Protein AF-A0A0C3J8L5-F1 (afdb_monomer)

Foldseek 3Di:
DPDVPLVVVLLVQLLQLFPPHAGDLSLLQVLLLLLCVVCLNPFQAAEDGPVLLPFDADPNDGDADDPVSLVVSCVSSVPDVDADDLQRKYKYWAQDPSFIWIWIARQVVLEIETEAQDAPPADQDFDFDDDCVRNPCPVSPVQSSQVRVCVSRVHPHDRNVPRHYTYTHHHDDSRLRSLQNSQQSSCCRHPNFDDPPPTHDDRPDGDDSLVSSVVSLLVVLVCPPDPVVVVVVVVVDPRVVSSVVRVVSSVVVLVVDPRNVVPDPPPDPDDDDDDDDDDDDDDDDDDDDDDDDPPDPVVVVVVVVVVPDPPPCPDDPDDPCCVPLLPADAPVNVPPPPPVPPPPPPPSDDQPLQGDFDQQSKAADPCPQVQVVPDDPDPCCCPVVNPPDPPPDDLVVLDDCVQQHQCDPDPDDDDPRGDHDPQEDEDEPVRLCVQLVPDVVSVCCVPPVQADPVRGGYDYRNVVVDDDDDPVNDDDDDDDPDDDDDDPDDDDPDDWDWDLAFDDDPAQPLNDQPVDWHKMFRRHHPVQSPDPDRDPDTDIDTHGQSLFAKTWTTWDDDPVGIDTDMDGDRSRFDADPVVSHRDNHHRNVVRQCCSQPPVLVVCCVVDDPVCNVVRDNHNVSVVVVD

Sequence (626 aa):
MARPTTWAMAYQTLGTLQYETWINASILNFHLLSQWYAVQGRMHVRYADLFSVIPSVSGGTHALPDAQEIQFFHQHHLFDSHPANPSVPIAFVVMQNSHFFVAVFDYWLNLAFILGRHIEHVPETPHPHYDPLHDDWNTWNGPFYWTCIASLHRFDAIDPTQVDVQVYNWSQNGFNCGPIASFVMESLMSGGLSGDGRPTIHIPPIPCGHRLHLRMLVMWDDTEAISEDILMDVENQSSGEQHATIVCELNVIGANCLCCQRGDDSSDVVNPDVHSDGDFPTDTEDEGEDHHLPLDATSQHLRDLLRHYPYGQQWKHFNRRFDEYEGGPVLESLHQDHNCNKIVEEPYYRPGRWTSFLDYGYRLLSSFNQMFYLGPPIRLSDHVLQVGVPANYQSSHQISDHVTGNYSLARQVPHPSRVHVDDVVILGASQMIKIGSSTSEHLMNTFVNGWHKDGCHICLDLDLDHKLVTPEELEVTVDINSLIWVTHSLQFNTLLPIYLGPIVEEKAPMHKHNHVYVDILVPQSEADSSAIRSCTEWLTMAFPLCGVPHTVFGSLSNAAGTMNVYICFPRMIHRDEMTHKRANRIPKEVLDFFWEHVLLPAIRAHADVSSAPYVSLTLKEVQFKA

Secondary structure (DSSP, 8-state):
---HHHHHHHHTTGGGGSTT-PPPHHHHHHHHHHHHHHTTT-SSSEE--HHHHSPEEETTEEEPP-HHHHHHHHHHTT--SSPPPTTS-EEEEEEETTEEEEEEEETTTTEEEEES---SS--SS--B---TTTS-TTTTTHHHHHHHHHHHHT--PPPGGG-EEEEE-----SSSHHHHHHHHHHHHHHH--B-SSS-B--PPPPPPHHHHHHHHHHHHHT-TTS-HHHHHHHHTSTTHHHHHHHHHHHHHHHHH-HHHHTTTS-------------------------------HHHHHHHHHHHHS-TT-SS----TTTTSGGGSPPGGGG-----TTS-----SS---TTT-------EE-TTGGGGGTSSSSTTHHHHTS--SS-TT--GGGTS-HHHHS-EE--SSS----EEP--SEEEE-HHHHHHHHTS-HHHHHIIIII-B-TTSPEEEE-GGGG-----GGG--------------SS---SS---B-SS----SS-SS-S--S-EEEEEPPPPHHHHH-SS--SS--EEEEEGGGS-EEEEEEEEETTEEEEEEEE-GGG-EE-TTT-PEE-SPPHHHHHHHIIIIIHHHHHHH--TTTTTTS-SSHHHHHHH-

pLDDT: mean 73.3, std 18.31, range [26.09, 96.56]

Mean predicted aligned error: 20.78 Å

Structure (mmCIF, N/CA/C/O backbone):
data_AF-A0A0C3J8L5-F1
#
_entry.id   AF-A0A0C3J8L5-F1
#
loop_
_atom_site.group_PDB
_atom_site.id
_atom_site.type_symbol
_atom_site.label_atom_id
_atom_site.label_alt_id
_atom_site.label_comp_id
_atom_site.label_asym_id
_atom_site.label_entity_id
_atom_site.label_seq_id
_atom_site.pdbx_PDB_ins_code
_atom_site.Cartn_x
_atom_site.Cartn_y
_atom_site.Cartn_z
_atom_site.occupancy
_atom_site.B_iso_or_equiv
_atom_site.auth_seq_id
_atom_site.auth_comp_id
_atom_site.auth_asym_id
_atom_site.auth_atom_id
_atom_site.pdbx_PDB_model_num
ATOM 1 N N . MET A 1 1 ? 15.010 11.158 -4.023 1.00 51.25 1 MET A N 1
ATOM 2 C CA . MET A 1 1 ? 15.036 11.363 -5.487 1.00 51.25 1 MET A CA 1
ATOM 3 C C . MET A 1 1 ? 14.097 12.521 -5.827 1.00 51.25 1 MET A C 1
ATOM 5 O O . MET A 1 1 ? 12.929 12.294 -6.074 1.00 51.25 1 MET A O 1
ATOM 9 N N . ALA A 1 2 ? 14.552 13.777 -5.751 1.00 46.50 2 ALA A N 1
ATOM 10 C CA . ALA A 1 2 ? 13.678 14.940 -5.965 1.00 46.50 2 ALA A CA 1
ATOM 11 C C . ALA A 1 2 ? 13.945 15.569 -7.342 1.00 46.50 2 ALA A C 1
ATOM 13 O O . ALA A 1 2 ? 14.537 16.640 -7.443 1.00 46.50 2 ALA A O 1
ATOM 14 N N . ARG A 1 3 ? 13.536 14.881 -8.417 1.00 64.44 3 ARG A N 1
ATOM 15 C CA . ARG A 1 3 ? 13.436 15.475 -9.762 1.00 64.44 3 ARG A CA 1
ATOM 16 C C . ARG A 1 3 ? 12.014 15.322 -10.300 1.00 64.44 3 ARG A C 1
ATOM 18 O O . ARG A 1 3 ? 11.751 14.394 -11.066 1.00 64.44 3 ARG A O 1
ATOM 25 N N . PRO A 1 4 ? 11.110 16.245 -9.931 1.00 66.56 4 PRO A N 1
ATOM 26 C CA . PRO A 1 4 ? 9.717 16.197 -10.366 1.00 66.56 4 PRO A CA 1
ATOM 27 C C . PRO A 1 4 ? 9.567 16.150 -11.891 1.00 66.56 4 PRO A C 1
ATOM 29 O O . PRO A 1 4 ? 8.645 15.527 -12.392 1.00 66.56 4 PRO A O 1
ATOM 32 N N . THR A 1 5 ? 10.497 16.749 -12.642 1.00 71.12 5 THR A N 1
ATOM 33 C CA . THR A 1 5 ? 10.473 16.770 -14.113 1.00 71.12 5 THR A CA 1
ATOM 34 C C . THR A 1 5 ? 10.756 15.411 -14.750 1.00 71.12 5 THR A C 1
ATOM 36 O O . THR A 1 5 ? 10.057 15.031 -15.685 1.00 71.12 5 THR A O 1
ATOM 39 N N . THR A 1 6 ? 11.745 14.658 -14.256 1.00 74.69 6 THR A N 1
ATOM 40 C CA . THR A 1 6 ? 12.041 13.303 -14.757 1.00 74.69 6 THR A CA 1
ATOM 41 C C . THR A 1 6 ? 10.872 12.363 -14.489 1.00 74.69 6 THR A C 1
ATOM 43 O O . THR A 1 6 ? 10.472 11.617 -15.377 1.00 74.69 6 THR A O 1
ATOM 46 N N . TRP A 1 7 ? 10.291 12.458 -13.292 1.00 79.44 7 TRP A N 1
ATOM 47 C CA . TRP A 1 7 ? 9.112 11.690 -12.912 1.00 79.44 7 TRP A CA 1
ATOM 48 C C . TRP A 1 7 ? 7.882 12.064 -13.752 1.00 79.44 7 TRP A C 1
ATOM 50 O O . TRP A 1 7 ? 7.277 11.196 -14.372 1.00 79.44 7 TRP A O 1
ATOM 60 N N . ALA A 1 8 ? 7.562 13.356 -13.868 1.00 77.25 8 ALA A N 1
ATOM 61 C CA . ALA A 1 8 ? 6.390 13.822 -14.609 1.00 77.25 8 ALA A CA 1
ATOM 62 C C . ALA A 1 8 ? 6.435 13.428 -16.094 1.00 77.25 8 ALA A C 1
ATOM 64 O O . ALA A 1 8 ? 5.420 13.014 -16.649 1.00 77.25 8 ALA A O 1
ATOM 65 N N . MET A 1 9 ? 7.607 13.506 -16.738 1.00 82.62 9 MET A N 1
ATOM 66 C CA . MET A 1 9 ? 7.764 13.076 -18.134 1.00 82.62 9 MET A CA 1
ATOM 67 C C . MET A 1 9 ? 7.632 11.565 -18.315 1.00 82.62 9 MET A C 1
ATOM 69 O O . MET A 1 9 ? 7.200 11.121 -19.374 1.00 82.62 9 MET A O 1
ATOM 73 N N . ALA A 1 10 ? 8.048 10.770 -17.331 1.00 86.62 10 ALA A N 1
ATOM 74 C CA . ALA A 1 10 ? 7.868 9.324 -17.363 1.00 86.62 10 ALA A CA 1
ATOM 75 C C . ALA A 1 10 ? 6.398 8.947 -17.100 1.00 86.62 10 ALA A C 1
ATOM 77 O O . ALA A 1 10 ? 5.871 8.033 -17.724 1.00 86.62 10 ALA A O 1
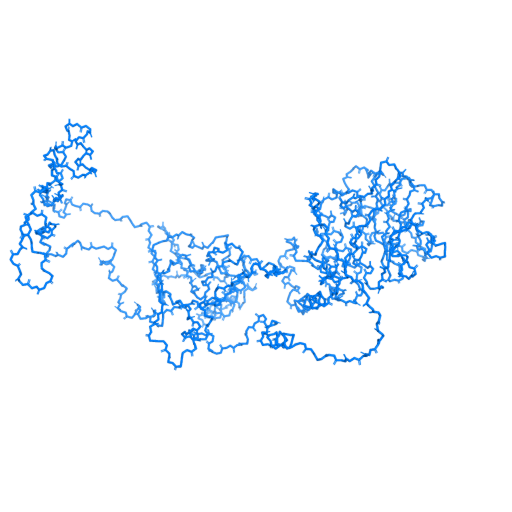ATOM 78 N N . TYR A 1 11 ? 5.706 9.715 -16.254 1.00 82.56 11 TYR A N 1
ATOM 79 C CA . TYR A 1 11 ? 4.300 9.492 -15.928 1.00 82.56 11 TYR A CA 1
ATOM 80 C C . TYR A 1 11 ? 3.386 9.822 -17.112 1.00 82.56 11 TYR A C 1
ATOM 82 O O . TYR A 1 11 ? 2.510 9.046 -17.477 1.00 82.56 11 TYR A O 1
ATOM 90 N N . GLN A 1 12 ? 3.628 10.950 -17.786 1.00 83.88 12 GLN A N 1
ATOM 91 C CA . GLN A 1 12 ? 2.858 11.354 -18.969 1.00 83.88 12 GLN A CA 1
ATOM 92 C C . GLN A 1 12 ? 2.966 10.366 -20.134 1.00 83.88 12 GLN A C 1
ATOM 94 O O . GLN A 1 12 ? 2.107 10.354 -21.015 1.00 83.88 12 GLN A O 1
ATOM 99 N N . THR A 1 13 ? 4.021 9.555 -20.163 1.00 88.81 13 THR A N 1
ATOM 100 C CA . THR A 1 13 ? 4.258 8.569 -21.216 1.00 88.81 13 THR A CA 1
ATOM 101 C C . THR A 1 13 ? 3.975 7.145 -20.758 1.00 88.81 13 THR A C 1
ATOM 103 O O . THR A 1 13 ? 4.211 6.234 -21.549 1.00 88.81 13 THR A O 1
ATOM 106 N N . LEU A 1 14 ? 3.431 6.938 -19.548 1.00 87.31 14 LEU A N 1
ATOM 107 C CA . LEU A 1 14 ? 3.213 5.626 -18.921 1.00 87.31 14 LEU A CA 1
ATOM 108 C C . LEU A 1 14 ? 2.462 4.639 -19.826 1.00 87.31 14 LEU A C 1
ATOM 110 O O . LEU A 1 14 ? 2.803 3.462 -19.866 1.00 87.31 14 LEU A O 1
ATOM 114 N N . GLY A 1 15 ? 1.529 5.138 -20.645 1.00 87.06 15 GLY A N 1
ATOM 115 C CA . GLY A 1 15 ? 0.833 4.364 -21.683 1.00 87.06 15 GLY A CA 1
ATOM 116 C C . GLY A 1 15 ? 1.749 3.631 -22.672 1.00 87.06 15 GLY A C 1
ATOM 117 O O . GLY A 1 15 ? 1.335 2.653 -23.276 1.00 87.06 15 GLY A O 1
ATOM 118 N N . THR A 1 16 ? 3.013 4.037 -22.813 1.00 90.88 16 THR A N 1
ATOM 119 C CA . THR A 1 16 ? 3.991 3.343 -23.667 1.00 90.88 16 THR A CA 1
ATOM 120 C C . THR A 1 16 ? 4.489 2.012 -23.092 1.00 90.88 16 THR A C 1
ATOM 122 O O . THR A 1 16 ? 5.164 1.276 -23.803 1.00 90.88 16 THR A O 1
ATOM 125 N N . LEU A 1 17 ? 4.134 1.670 -21.844 1.00 90.06 17 LEU A N 1
ATOM 126 C CA . LEU A 1 17 ? 4.355 0.339 -21.258 1.00 90.06 17 LEU A CA 1
ATOM 127 C C . LEU A 1 17 ? 3.312 -0.705 -21.688 1.00 90.06 17 LEU A C 1
ATOM 129 O O . LEU A 1 17 ? 3.443 -1.866 -21.298 1.00 90.06 17 LEU A O 1
ATOM 133 N N . GLN A 1 18 ? 2.315 -0.336 -22.497 1.00 87.94 18 GLN A N 1
ATOM 134 C CA . GLN A 1 18 ? 1.412 -1.303 -23.128 1.00 87.94 18 GLN A CA 1
ATOM 135 C C . GLN A 1 18 ? 2.185 -2.340 -23.945 1.00 87.94 18 GLN A C 1
ATOM 137 O O . GLN A 1 18 ? 3.329 -2.127 -24.364 1.00 87.94 18 GLN A O 1
ATOM 142 N N . TYR A 1 19 ? 1.560 -3.491 -24.165 1.00 82.88 19 TYR A N 1
ATOM 143 C CA . TYR A 1 19 ? 2.168 -4.525 -24.986 1.00 82.88 19 TYR A CA 1
ATOM 144 C C . TYR A 1 19 ? 2.314 -4.066 -26.436 1.00 82.88 19 TYR A C 1
ATOM 146 O O . TYR A 1 19 ? 1.588 -3.190 -26.899 1.00 82.88 19 TYR A O 1
ATOM 154 N N . GLU A 1 20 ? 3.303 -4.628 -27.139 1.00 84.12 20 GLU A N 1
ATOM 155 C CA . GLU A 1 20 ? 3.607 -4.287 -28.540 1.00 84.12 20 GLU A CA 1
ATOM 156 C C . GLU A 1 20 ? 3.860 -2.790 -28.801 1.00 84.12 20 GLU A C 1
ATOM 158 O O . GLU A 1 20 ? 3.932 -2.345 -29.946 1.00 84.12 20 GLU A O 1
ATOM 163 N N . THR A 1 21 ? 4.076 -2.011 -27.740 1.00 88.19 21 THR A N 1
ATOM 164 C CA . THR A 1 21 ? 4.289 -0.570 -27.811 1.00 88.19 21 THR A CA 1
ATOM 165 C C . THR A 1 21 ? 5.744 -0.239 -27.520 1.00 88.19 21 THR A C 1
ATOM 167 O O . THR A 1 21 ? 6.394 -0.846 -26.670 1.00 88.19 21 THR A O 1
ATOM 170 N N . TRP A 1 22 ? 6.281 0.733 -28.256 1.00 90.62 22 TRP A N 1
ATOM 171 C CA . TRP A 1 22 ? 7.647 1.201 -28.056 1.00 90.62 22 TRP A CA 1
ATOM 172 C C . TRP A 1 22 ? 7.692 2.054 -26.799 1.00 90.62 22 TRP A C 1
ATOM 174 O O . TRP A 1 22 ? 7.064 3.116 -26.750 1.00 90.62 22 TRP A O 1
ATOM 184 N N . ILE A 1 23 ? 8.443 1.601 -25.795 1.00 93.31 23 ILE A N 1
ATOM 185 C CA . ILE A 1 23 ? 8.553 2.346 -24.545 1.00 93.31 23 ILE A CA 1
ATOM 186 C C . ILE A 1 23 ? 9.203 3.709 -24.781 1.00 93.31 23 ILE A C 1
ATOM 188 O O . ILE A 1 23 ? 10.127 3.863 -25.587 1.00 93.31 23 ILE A O 1
ATOM 192 N N . ASN A 1 24 ? 8.750 4.716 -24.042 1.00 94.06 24 ASN A N 1
ATOM 193 C CA . ASN A 1 24 ? 9.382 6.021 -24.090 1.00 94.06 24 ASN A CA 1
ATOM 194 C C . ASN A 1 24 ? 10.717 6.026 -23.325 1.00 94.06 24 ASN A C 1
ATOM 196 O O . ASN A 1 24 ? 10.838 5.453 -22.239 1.00 94.06 24 ASN A O 1
ATOM 200 N N . ALA A 1 25 ? 11.696 6.763 -23.852 1.00 92.62 25 ALA A N 1
ATOM 201 C CA . ALA A 1 25 ? 12.983 7.012 -23.207 1.00 92.62 25 ALA A CA 1
ATOM 202 C C . ALA A 1 25 ? 12.849 7.555 -21.771 1.00 92.62 25 ALA A C 1
ATOM 204 O O . ALA A 1 25 ? 13.678 7.235 -20.918 1.00 92.62 25 ALA A O 1
ATOM 205 N N . SER A 1 26 ? 11.808 8.348 -21.478 1.00 92.56 26 SER A N 1
ATOM 206 C CA . SER A 1 26 ? 11.567 8.870 -20.130 1.00 92.56 26 SER A CA 1
ATOM 207 C C . SER A 1 26 ? 11.254 7.768 -19.118 1.00 92.56 26 SER A C 1
ATOM 209 O O . SER A 1 26 ? 11.807 7.812 -18.020 1.00 92.56 26 SER A O 1
ATOM 211 N N . ILE A 1 27 ? 10.460 6.755 -19.488 1.00 92.25 27 ILE A N 1
ATOM 212 C CA . ILE A 1 27 ? 10.161 5.602 -18.622 1.00 92.25 27 ILE A CA 1
ATOM 213 C C . ILE A 1 27 ? 11.419 4.786 -18.378 1.00 92.25 27 ILE A C 1
ATOM 215 O O . ILE A 1 27 ? 11.741 4.492 -17.231 1.00 92.25 27 ILE A O 1
ATOM 219 N N . LEU A 1 28 ? 12.149 4.453 -19.445 1.00 93.69 28 LEU A N 1
ATOM 220 C CA . LEU A 1 28 ? 13.378 3.673 -19.339 1.00 93.69 28 LEU A CA 1
ATOM 221 C C . LEU A 1 28 ? 14.400 4.360 -18.428 1.00 93.69 28 LEU A C 1
ATOM 223 O O . LEU A 1 28 ? 14.965 3.734 -17.532 1.00 93.69 28 LEU A O 1
ATOM 227 N N . ASN A 1 29 ? 14.603 5.665 -18.625 1.00 92.50 29 ASN A N 1
ATOM 228 C CA . ASN A 1 29 ? 15.545 6.428 -17.822 1.00 92.50 29 ASN A CA 1
ATOM 229 C C . ASN A 1 29 ? 15.094 6.560 -16.364 1.00 92.50 29 ASN A C 1
ATOM 231 O O . ASN A 1 29 ? 15.922 6.440 -15.464 1.00 92.50 29 ASN A O 1
ATOM 235 N N . PHE A 1 30 ? 13.801 6.806 -16.128 1.00 91.38 30 PHE A N 1
ATOM 236 C CA . PHE A 1 30 ? 13.243 6.853 -14.778 1.00 91.38 30 PHE A CA 1
ATOM 237 C C . PHE A 1 30 ? 13.432 5.511 -14.067 1.00 91.38 30 PHE A C 1
ATOM 239 O O . PHE A 1 30 ? 13.914 5.495 -12.938 1.00 91.38 30 PHE A O 1
ATOM 246 N N . HIS A 1 31 ? 13.157 4.403 -14.760 1.00 91.88 31 HIS A N 1
ATOM 247 C CA . HIS A 1 31 ? 13.309 3.062 -14.211 1.00 91.88 31 HIS A CA 1
ATOM 248 C C . HIS A 1 31 ? 14.737 2.756 -13.770 1.00 91.88 31 HIS A C 1
ATOM 250 O O . HIS A 1 31 ? 14.992 2.436 -12.609 1.00 91.88 31 HIS A O 1
ATOM 256 N N . LEU A 1 32 ? 15.699 2.951 -14.668 1.00 91.69 32 LEU A N 1
ATOM 257 C CA . LEU A 1 32 ? 17.106 2.690 -14.372 1.00 91.69 32 LEU A CA 1
ATOM 258 C C . LEU A 1 32 ? 17.682 3.642 -13.314 1.00 91.69 32 LEU A C 1
ATOM 260 O O . LEU A 1 32 ? 18.486 3.217 -12.483 1.00 91.69 32 LEU A O 1
ATOM 264 N N . LEU A 1 33 ? 17.250 4.910 -13.288 1.00 88.44 33 LEU A N 1
ATOM 265 C CA . LEU A 1 33 ? 17.640 5.851 -12.233 1.00 88.44 33 LEU A CA 1
ATOM 266 C C . LEU A 1 33 ? 17.122 5.420 -10.859 1.00 88.44 33 LEU A C 1
ATOM 268 O O . LEU A 1 33 ? 17.868 5.489 -9.885 1.00 88.44 33 LEU A O 1
ATOM 272 N N . SER A 1 34 ? 15.870 4.978 -10.764 1.00 87.81 34 SER A N 1
ATOM 273 C CA . SER A 1 34 ? 15.295 4.492 -9.507 1.00 87.81 34 SER A CA 1
ATOM 274 C C . SER A 1 34 ? 16.042 3.263 -8.989 1.00 87.81 34 SER A C 1
ATOM 276 O O . SER A 1 34 ? 16.420 3.239 -7.817 1.00 87.81 34 SER A O 1
ATOM 278 N N . GLN A 1 35 ? 16.354 2.300 -9.865 1.00 86.75 35 GLN A N 1
ATOM 279 C CA . GLN A 1 35 ? 17.166 1.128 -9.511 1.00 86.75 35 GLN A CA 1
ATOM 280 C C . GLN A 1 35 ? 18.561 1.534 -9.017 1.00 86.75 35 GLN A C 1
ATOM 282 O O . GLN A 1 35 ? 19.026 1.060 -7.980 1.00 86.75 35 GLN A O 1
ATOM 287 N N . TRP A 1 36 ? 19.210 2.474 -9.710 1.00 85.62 36 TRP A N 1
ATOM 288 C CA . TRP A 1 36 ? 20.512 3.015 -9.314 1.00 85.62 36 TRP A CA 1
ATOM 289 C C . TRP A 1 36 ? 20.485 3.712 -7.942 1.00 85.62 36 TRP A C 1
ATOM 291 O O . TRP A 1 36 ? 21.388 3.523 -7.118 1.00 85.62 36 TRP A O 1
ATOM 301 N N . TYR A 1 37 ? 19.453 4.515 -7.667 1.00 83.31 37 TYR A N 1
ATOM 302 C CA . TYR A 1 37 ? 19.307 5.200 -6.381 1.00 83.31 37 TYR A CA 1
ATOM 303 C C . TYR A 1 37 ? 18.969 4.247 -5.234 1.00 83.31 37 TYR A C 1
ATOM 305 O O . TYR A 1 37 ? 19.475 4.457 -4.129 1.00 83.31 37 TYR A O 1
ATOM 313 N N . ALA A 1 38 ? 18.166 3.206 -5.478 1.00 81.62 38 ALA A N 1
ATOM 314 C CA . ALA A 1 38 ? 17.779 2.225 -4.460 1.00 81.62 38 ALA A CA 1
ATOM 315 C C . ALA A 1 38 ? 18.999 1.543 -3.817 1.00 81.62 38 ALA A C 1
ATOM 317 O O . ALA A 1 38 ? 19.028 1.291 -2.614 1.00 81.62 38 ALA A O 1
ATOM 318 N N . VAL A 1 39 ? 20.053 1.328 -4.601 1.00 79.25 39 VAL A N 1
ATOM 319 C CA . VAL A 1 39 ? 21.318 0.722 -4.154 1.00 79.25 39 VAL A CA 1
ATOM 320 C C . VAL A 1 39 ? 22.397 1.747 -3.783 1.00 79.25 39 VAL A C 1
ATOM 322 O O . VAL A 1 39 ? 23.534 1.367 -3.500 1.00 79.25 39 VAL A O 1
ATOM 325 N N . GLN A 1 40 ? 22.075 3.047 -3.791 1.00 72.69 40 GLN A N 1
ATOM 326 C CA . GLN A 1 40 ? 22.989 4.153 -3.463 1.00 72.69 40 GLN A CA 1
ATOM 327 C C . GLN A 1 40 ? 24.329 4.093 -4.223 1.00 72.69 40 GLN A C 1
ATOM 329 O O . GLN A 1 40 ? 25.388 4.373 -3.660 1.00 72.69 40 GLN A O 1
ATOM 334 N N . GLY A 1 41 ? 24.302 3.673 -5.491 1.00 67.62 41 GLY A N 1
ATOM 335 C CA . GLY A 1 41 ? 25.502 3.543 -6.323 1.00 67.62 41 GLY A CA 1
ATOM 336 C C . GLY A 1 41 ? 26.459 2.400 -5.947 1.00 67.62 41 GLY A C 1
ATOM 337 O O . GLY A 1 41 ? 27.570 2.349 -6.476 1.00 67.62 41 GLY A O 1
ATOM 338 N N . ARG A 1 42 ? 26.057 1.460 -5.076 1.00 72.25 42 ARG A N 1
ATOM 339 C CA . ARG A 1 42 ? 26.835 0.254 -4.711 1.00 72.25 42 ARG A CA 1
ATOM 340 C C . ARG A 1 42 ? 26.711 -0.870 -5.750 1.00 72.25 42 ARG A C 1
ATOM 342 O O . ARG A 1 42 ? 26.446 -2.014 -5.397 1.00 72.25 42 ARG A O 1
ATOM 349 N N . MET A 1 43 ? 26.880 -0.535 -7.022 1.00 77.38 43 MET A N 1
ATOM 350 C CA . MET A 1 43 ? 26.772 -1.481 -8.135 1.00 77.38 43 MET A CA 1
ATOM 351 C C . MET A 1 43 ? 28.140 -1.887 -8.676 1.00 77.38 43 MET A C 1
ATOM 353 O O . MET A 1 43 ? 29.131 -1.172 -8.512 1.00 77.38 43 MET A O 1
ATOM 357 N N . HIS A 1 44 ? 28.176 -3.025 -9.368 1.00 85.56 44 HIS A N 1
ATOM 358 C CA . HIS A 1 44 ? 29.392 -3.536 -10.004 1.00 85.56 44 HIS A CA 1
ATOM 359 C C . HIS A 1 44 ? 29.787 -2.760 -11.268 1.00 85.56 44 HIS A C 1
ATOM 361 O O . HIS A 1 44 ? 30.968 -2.698 -11.604 1.00 85.56 44 HIS A O 1
ATOM 367 N N . VAL A 1 45 ? 28.815 -2.140 -11.940 1.00 89.06 45 VAL A N 1
ATOM 368 C CA . VAL A 1 45 ? 29.040 -1.144 -12.995 1.00 89.06 45 VAL A CA 1
ATOM 369 C C . VAL A 1 45 ? 28.342 0.155 -12.628 1.00 89.06 45 VAL A C 1
ATOM 371 O O . VAL A 1 45 ? 27.298 0.151 -11.975 1.00 89.06 45 VAL A O 1
ATOM 374 N N . ARG A 1 46 ? 28.911 1.281 -13.049 1.00 90.31 46 ARG A N 1
ATOM 375 C CA . ARG A 1 46 ? 28.319 2.604 -12.840 1.00 90.31 46 ARG A CA 1
ATOM 376 C C . ARG A 1 46 ? 27.297 2.906 -13.916 1.00 90.31 46 ARG A C 1
ATOM 378 O O . ARG A 1 46 ? 27.558 2.652 -15.083 1.00 90.31 46 ARG A O 1
ATOM 385 N N . TYR A 1 47 ? 26.172 3.490 -13.533 1.00 91.56 47 TYR A N 1
ATOM 386 C CA . TYR A 1 47 ? 25.169 3.946 -14.485 1.00 91.56 47 TYR A CA 1
ATOM 387 C C . TYR A 1 47 ? 25.434 5.394 -14.906 1.00 91.56 47 TYR A C 1
ATOM 389 O O . TYR A 1 47 ? 25.660 6.245 -14.043 1.00 91.56 47 TYR A O 1
ATOM 397 N N . ALA A 1 48 ? 25.374 5.676 -16.208 1.00 92.38 48 ALA A N 1
ATOM 398 C CA . ALA A 1 48 ? 25.247 7.035 -16.727 1.00 92.38 48 ALA A CA 1
ATOM 399 C C . ALA A 1 48 ? 23.860 7.203 -17.364 1.00 92.38 48 ALA A C 1
ATOM 401 O O . ALA A 1 48 ? 23.506 6.477 -18.296 1.00 92.38 48 ALA A O 1
ATOM 402 N N . ASP A 1 49 ? 23.063 8.133 -16.829 1.00 90.50 49 ASP A N 1
ATOM 403 C CA . ASP A 1 49 ? 21.668 8.284 -17.238 1.00 90.50 49 ASP A CA 1
ATOM 404 C C . ASP A 1 49 ? 21.513 8.785 -18.678 1.00 90.50 49 ASP A C 1
ATOM 406 O O . ASP A 1 49 ? 22.301 9.602 -19.163 1.00 90.50 49 ASP A O 1
ATOM 410 N N . LEU A 1 50 ? 20.465 8.296 -19.347 1.00 89.62 50 LEU A N 1
ATOM 411 C CA . LEU A 1 50 ? 20.228 8.479 -20.777 1.00 89.62 50 LEU A CA 1
ATOM 412 C C . LEU A 1 50 ? 20.238 9.957 -21.180 1.00 89.62 50 LEU A C 1
ATOM 414 O O . LEU A 1 50 ? 20.814 10.304 -22.205 1.00 89.62 50 LEU A O 1
ATOM 418 N N . PHE A 1 51 ? 19.637 10.844 -20.383 1.00 88.38 51 PHE A N 1
ATOM 419 C CA . PHE A 1 51 ? 19.542 12.260 -20.747 1.00 88.38 51 PHE A CA 1
ATOM 420 C C . PHE A 1 51 ? 20.838 13.031 -20.508 1.00 88.38 51 PHE A C 1
ATOM 422 O O . PHE A 1 51 ? 21.054 14.041 -21.170 1.00 88.38 51 PHE A O 1
ATOM 429 N N . SER A 1 52 ? 21.709 12.553 -19.618 1.00 87.94 52 SER A N 1
ATOM 430 C CA . SER A 1 52 ? 23.031 13.153 -19.410 1.00 87.94 52 SER A CA 1
ATOM 431 C C . SER A 1 52 ? 24.043 12.760 -20.485 1.00 87.94 52 SER A C 1
ATOM 433 O O . SER A 1 52 ? 24.982 13.509 -20.737 1.00 87.94 52 SER A O 1
ATOM 435 N N . VAL A 1 53 ? 23.871 11.595 -21.118 1.00 87.69 53 VAL A N 1
ATOM 436 C CA . VAL A 1 53 ? 24.779 11.113 -22.175 1.00 87.69 53 VAL A CA 1
ATOM 437 C C . VAL A 1 53 ? 24.330 11.505 -23.583 1.00 87.69 53 VAL A C 1
ATOM 439 O O . VAL A 1 53 ? 25.102 11.341 -24.529 1.00 87.69 53 VAL A O 1
ATOM 442 N N . ILE A 1 54 ? 23.103 12.019 -23.750 1.00 82.88 54 ILE A N 1
ATOM 443 C CA . ILE A 1 54 ? 22.637 12.512 -25.049 1.00 82.88 54 ILE A CA 1
ATOM 444 C C . ILE A 1 54 ? 23.521 13.692 -25.482 1.00 82.88 54 ILE A C 1
ATOM 446 O O . ILE A 1 54 ? 23.654 14.665 -24.743 1.00 82.88 54 ILE A O 1
ATOM 450 N N . PRO A 1 55 ? 24.109 13.639 -26.689 1.00 69.62 55 PRO A N 1
ATOM 451 C CA . PRO A 1 55 ? 24.961 14.709 -27.179 1.00 69.62 55 PRO A CA 1
ATOM 452 C C . PRO A 1 55 ? 24.223 16.054 -27.273 1.00 69.62 55 PRO A C 1
ATOM 454 O O . PRO A 1 55 ? 23.260 16.185 -28.035 1.00 69.62 55 PRO A O 1
ATOM 457 N N . SER A 1 56 ? 24.730 17.085 -26.599 1.00 72.06 56 SER A N 1
ATOM 458 C CA . SER A 1 56 ? 24.319 18.467 -26.859 1.00 72.06 56 SER A CA 1
ATOM 459 C C . SER A 1 56 ? 24.729 18.856 -28.286 1.00 72.06 56 SER A C 1
ATOM 461 O O . SER A 1 56 ? 25.880 18.679 -28.690 1.00 72.06 56 SER A O 1
ATOM 463 N N . VAL A 1 57 ? 23.788 19.359 -29.091 1.00 73.62 57 VAL A N 1
ATOM 464 C CA . VAL A 1 57 ? 24.067 19.795 -30.471 1.00 73.62 57 VAL A CA 1
ATOM 465 C C . VAL A 1 57 ? 24.233 21.309 -30.485 1.00 73.62 57 VAL A C 1
ATOM 467 O O . VAL A 1 57 ? 23.272 22.047 -30.281 1.00 73.62 57 VAL A O 1
ATOM 470 N N . SER A 1 58 ? 25.446 21.780 -30.771 1.00 67.31 58 SER A N 1
ATOM 471 C CA . SER A 1 58 ? 25.741 23.204 -30.952 1.00 67.31 58 SER A CA 1
ATOM 472 C C . SER A 1 58 ? 26.256 23.435 -32.367 1.00 67.31 58 SER A C 1
ATOM 474 O O . SER A 1 58 ? 27.232 22.821 -32.796 1.00 67.31 58 SER A O 1
ATOM 476 N N . GLY A 1 59 ? 25.549 24.266 -33.140 1.00 63.12 59 GLY A N 1
ATOM 477 C CA . GLY A 1 59 ? 25.929 24.580 -34.523 1.00 63.12 59 GLY A CA 1
ATOM 478 C C . GLY A 1 59 ? 25.901 23.391 -35.497 1.00 63.12 59 GLY A C 1
ATOM 479 O O . GLY A 1 59 ? 26.555 23.452 -36.532 1.00 63.12 59 GLY A O 1
ATOM 480 N N . GLY A 1 60 ? 25.166 22.317 -35.182 1.00 66.94 60 GLY A N 1
ATOM 481 C CA . GLY A 1 60 ? 25.095 21.100 -36.005 1.00 66.94 60 GLY A CA 1
ATOM 482 C C . GLY A 1 60 ? 26.185 20.063 -35.712 1.00 66.94 60 GLY A C 1
ATOM 483 O O . GLY A 1 60 ? 26.202 19.011 -36.345 1.00 66.94 60 GLY A O 1
ATOM 484 N N . THR A 1 61 ? 27.062 20.326 -34.742 1.00 75.31 61 THR A N 1
ATOM 485 C CA . THR A 1 61 ? 28.069 19.378 -34.244 1.00 75.31 61 THR A CA 1
ATOM 486 C C . THR A 1 61 ? 27.777 18.976 -32.805 1.00 75.31 61 THR A C 1
ATOM 488 O O . THR A 1 61 ? 27.314 19.793 -32.006 1.00 75.31 61 THR A O 1
ATOM 491 N N . HIS A 1 62 ? 28.064 17.718 -32.474 1.00 81.19 62 HIS A N 1
ATOM 492 C CA . HIS A 1 62 ? 28.007 17.230 -31.101 1.00 81.19 62 HIS A CA 1
ATOM 493 C C . HIS A 1 62 ? 29.093 17.914 -30.263 1.00 81.19 62 HIS A C 1
ATOM 495 O O . HIS A 1 62 ? 30.273 17.866 -30.610 1.00 81.19 62 HIS A O 1
ATOM 501 N N . ALA A 1 63 ? 28.683 18.580 -29.188 1.00 85.25 63 ALA A N 1
ATOM 502 C CA . ALA A 1 63 ? 29.567 19.262 -28.256 1.00 85.25 63 ALA A CA 1
ATOM 503 C C . ALA A 1 63 ? 29.799 18.388 -27.018 1.00 85.25 63 ALA A C 1
ATOM 505 O O . ALA A 1 63 ? 28.880 17.726 -26.541 1.00 85.25 63 ALA A O 1
ATOM 506 N N . LEU A 1 64 ? 31.034 18.389 -26.511 1.00 88.69 64 LEU A N 1
ATOM 507 C CA . LEU A 1 64 ? 31.348 17.787 -25.215 1.00 88.69 64 LEU A CA 1
ATOM 508 C C . LEU A 1 64 ? 30.661 18.565 -24.084 1.00 88.69 64 LEU A C 1
ATOM 510 O O . LEU A 1 64 ? 30.450 19.771 -24.243 1.00 88.69 64 LEU A O 1
ATOM 514 N N . PRO A 1 65 ? 30.352 17.898 -22.958 1.00 89.75 65 PRO A N 1
ATOM 515 C CA . PRO A 1 65 ? 29.651 18.533 -21.858 1.00 89.75 65 PRO A CA 1
ATOM 516 C C . PRO A 1 65 ? 30.487 19.663 -21.253 1.00 89.75 65 PRO A C 1
ATOM 518 O O . PRO A 1 65 ? 31.699 19.521 -21.047 1.00 89.75 65 PRO A O 1
ATOM 521 N N . ASP A 1 66 ? 29.845 20.788 -20.964 1.00 90.00 66 ASP A N 1
ATOM 522 C CA . ASP A 1 66 ? 30.489 21.930 -20.330 1.00 90.00 66 ASP A CA 1
ATOM 523 C C . ASP A 1 66 ? 30.667 21.736 -18.809 1.00 90.00 66 ASP A C 1
ATOM 525 O O . ASP A 1 66 ? 30.242 20.749 -18.202 1.00 90.00 66 ASP A O 1
ATOM 529 N N . ALA A 1 67 ? 31.338 22.690 -18.157 1.00 88.12 67 ALA A N 1
ATOM 530 C CA . ALA A 1 67 ? 31.616 22.602 -16.724 1.00 88.12 67 ALA A CA 1
ATOM 531 C C . ALA A 1 67 ? 30.343 22.555 -15.856 1.00 88.12 67 ALA A C 1
ATOM 533 O O . ALA A 1 67 ? 30.361 21.949 -14.781 1.00 88.12 67 ALA A O 1
ATOM 534 N N . GLN A 1 68 ? 29.256 23.187 -16.306 1.00 87.88 68 GLN A N 1
ATOM 535 C CA . GLN A 1 68 ? 27.984 23.221 -15.597 1.00 87.88 68 GLN A CA 1
ATOM 536 C C . GLN A 1 68 ? 27.231 21.895 -15.768 1.00 87.88 68 GLN A C 1
ATOM 538 O O . GLN A 1 68 ? 26.731 21.354 -14.780 1.00 87.88 68 GLN A O 1
ATOM 543 N N . GLU A 1 69 ? 27.207 21.333 -16.978 1.00 87.38 69 GLU A N 1
ATOM 544 C CA . GLU A 1 69 ? 26.645 20.007 -17.271 1.00 87.38 69 GLU A CA 1
ATOM 545 C C . GLU A 1 69 ? 27.364 18.912 -16.468 1.00 87.38 69 GLU A C 1
ATOM 547 O O . GLU A 1 69 ? 26.710 18.108 -15.798 1.00 87.38 69 GLU A O 1
ATOM 552 N N . ILE A 1 70 ? 28.703 18.942 -16.421 1.00 90.00 70 ILE A N 1
ATOM 553 C CA . ILE A 1 70 ? 29.508 18.019 -15.600 1.00 90.00 70 ILE A CA 1
ATOM 554 C C . ILE A 1 70 ? 29.169 18.174 -14.111 1.00 90.00 70 ILE A C 1
ATOM 556 O O . ILE A 1 70 ? 29.008 17.181 -13.399 1.00 90.00 70 ILE A O 1
ATOM 560 N N . GLN A 1 71 ? 29.048 19.412 -13.618 1.00 85.88 71 GLN A N 1
ATOM 561 C CA . GLN A 1 71 ? 28.716 19.664 -12.216 1.00 85.88 71 GLN A CA 1
ATOM 562 C C . GLN A 1 71 ? 27.325 19.132 -11.858 1.00 85.88 71 GLN A C 1
ATOM 564 O O . GLN A 1 71 ? 27.170 18.499 -10.811 1.00 85.88 71 GLN A O 1
ATOM 569 N N . PHE A 1 72 ? 26.324 19.355 -12.712 1.00 85.44 72 PHE A N 1
ATOM 570 C CA . PHE A 1 72 ? 24.990 18.803 -12.504 1.00 85.44 72 PHE A CA 1
ATOM 571 C C . PHE A 1 72 ? 25.023 17.279 -12.514 1.00 85.44 72 PHE A C 1
ATOM 573 O O . PHE A 1 72 ? 24.521 16.654 -11.583 1.00 85.44 72 PHE A O 1
ATOM 580 N N . PHE A 1 73 ? 25.668 16.670 -13.509 1.00 88.44 73 PHE A N 1
ATOM 581 C CA . PHE A 1 73 ? 25.831 15.221 -13.578 1.00 88.44 73 PHE A CA 1
ATOM 582 C C . PHE A 1 73 ? 26.439 14.644 -12.285 1.00 88.44 73 PHE A C 1
ATOM 584 O O . PHE A 1 73 ? 25.911 13.666 -11.746 1.00 88.44 73 PHE A O 1
ATOM 591 N N . HIS A 1 74 ? 27.471 15.292 -11.729 1.00 87.25 74 HIS A N 1
ATOM 592 C CA . HIS A 1 74 ? 28.105 14.892 -10.463 1.00 87.25 74 HIS A CA 1
ATOM 593 C C . HIS A 1 74 ? 27.167 14.975 -9.264 1.00 87.25 74 HIS A C 1
ATOM 595 O O . HIS A 1 74 ? 27.075 14.018 -8.494 1.00 87.25 74 HIS A O 1
ATOM 601 N N . GLN A 1 75 ? 26.436 16.083 -9.131 1.00 82.00 75 GLN A N 1
ATOM 602 C CA . GLN A 1 75 ? 25.443 16.260 -8.066 1.00 82.00 75 GLN A CA 1
ATOM 603 C C . GLN A 1 75 ? 24.359 15.181 -8.117 1.00 82.00 75 GLN A C 1
ATOM 605 O O . GLN A 1 75 ? 23.872 14.721 -7.087 1.00 82.00 75 GLN A O 1
ATOM 610 N N . HIS A 1 76 ? 23.989 14.764 -9.323 1.00 78.56 76 HIS A N 1
ATOM 611 C CA . HIS A 1 76 ? 22.917 13.811 -9.544 1.00 78.56 76 HIS A CA 1
ATOM 612 C C . HIS A 1 76 ? 23.324 12.365 -9.270 1.00 78.56 76 HIS A C 1
ATOM 614 O O . HIS A 1 76 ? 22.550 11.624 -8.670 1.00 78.56 76 HIS A O 1
ATOM 620 N N . HIS A 1 77 ? 24.538 11.974 -9.641 1.00 79.31 77 HIS A N 1
ATOM 621 C CA . HIS A 1 77 ? 25.011 10.596 -9.487 1.00 79.31 77 HIS A CA 1
ATOM 622 C C . HIS A 1 77 ? 25.739 10.355 -8.159 1.00 79.31 77 HIS A C 1
ATOM 624 O O . HIS A 1 77 ? 26.445 9.359 -8.028 1.00 79.31 77 HIS A O 1
ATOM 630 N N . LEU A 1 78 ? 25.543 11.245 -7.176 1.00 72.62 78 LEU A N 1
ATOM 631 C CA . LEU A 1 78 ? 26.124 11.154 -5.832 1.00 72.62 78 LEU A CA 1
ATOM 632 C C . LEU A 1 78 ? 27.651 10.994 -5.863 1.00 72.62 78 LEU A C 1
ATOM 634 O O . LEU A 1 78 ? 28.228 10.239 -5.082 1.00 72.62 78 LEU A O 1
ATOM 638 N N . PHE A 1 79 ? 28.315 11.703 -6.778 1.00 73.50 79 PHE A N 1
ATOM 639 C CA . PHE A 1 79 ? 29.766 11.786 -6.748 1.00 73.50 79 PHE A CA 1
ATOM 640 C C . PHE A 1 79 ? 30.178 12.592 -5.512 1.00 73.50 79 PHE A C 1
ATOM 642 O O . PHE A 1 79 ? 30.023 13.813 -5.478 1.00 73.50 79 PHE A O 1
ATOM 649 N N . ASP A 1 80 ? 30.700 11.905 -4.492 1.00 59.91 80 ASP A N 1
ATOM 650 C CA . ASP A 1 80 ? 31.437 12.551 -3.407 1.00 59.91 80 ASP A CA 1
ATOM 651 C C . ASP A 1 80 ? 32.605 13.364 -3.989 1.00 59.91 80 ASP A C 1
ATOM 653 O O . ASP A 1 80 ? 33.036 13.152 -5.121 1.00 59.91 80 ASP A O 1
ATOM 657 N N . SER A 1 81 ? 33.202 14.253 -3.195 1.00 54.16 81 SER A N 1
ATOM 658 C CA . SER A 1 81 ? 34.386 15.054 -3.561 1.00 54.16 81 SER A CA 1
ATOM 659 C C . SER A 1 81 ? 35.623 14.242 -4.009 1.00 54.16 81 SER A C 1
ATOM 661 O O . SER A 1 81 ? 36.681 14.825 -4.248 1.00 54.16 81 SER A O 1
ATOM 663 N N . HIS A 1 82 ? 35.525 12.913 -4.081 1.00 58.03 82 HIS A N 1
ATOM 664 C CA . HIS A 1 82 ? 36.569 11.996 -4.512 1.00 58.03 82 HIS A CA 1
ATOM 665 C C . HIS A 1 82 ? 36.425 11.678 -6.008 1.00 58.03 82 HIS A C 1
ATOM 667 O O . HIS A 1 82 ? 35.315 11.443 -6.488 1.00 58.03 82 HIS A O 1
ATOM 673 N N . PRO A 1 83 ? 37.537 11.639 -6.763 1.00 65.25 83 PRO A N 1
ATOM 674 C CA . PRO A 1 83 ? 37.497 11.298 -8.175 1.00 65.25 83 PRO A CA 1
ATOM 675 C C . PRO A 1 83 ? 36.901 9.903 -8.380 1.00 65.25 83 PRO A C 1
ATOM 677 O O . PRO A 1 83 ? 37.145 8.967 -7.616 1.00 65.25 83 PRO A O 1
ATOM 680 N N . ALA A 1 84 ? 36.102 9.784 -9.435 1.00 73.25 84 ALA A N 1
ATOM 681 C CA . ALA A 1 84 ? 35.568 8.527 -9.916 1.00 73.25 84 ALA A CA 1
ATOM 682 C C . ALA A 1 84 ? 36.701 7.489 -10.091 1.00 73.25 84 ALA A C 1
ATOM 684 O O . ALA A 1 84 ? 37.780 7.835 -10.559 1.00 73.25 84 ALA A O 1
ATOM 685 N N . ASN A 1 85 ? 36.477 6.225 -9.714 1.00 80.44 85 ASN A N 1
ATOM 686 C CA . ASN A 1 85 ? 37.470 5.176 -9.942 1.00 80.44 85 ASN A CA 1
ATOM 687 C C . ASN A 1 85 ? 37.343 4.675 -11.395 1.00 80.44 85 ASN A C 1
ATOM 689 O O . ASN A 1 85 ? 36.289 4.120 -11.717 1.00 80.44 85 ASN A O 1
ATOM 693 N N . PRO A 1 86 ? 38.369 4.839 -12.253 1.00 81.31 86 PRO A N 1
ATOM 694 C CA . PRO A 1 86 ? 38.327 4.383 -13.643 1.00 81.31 86 PRO A CA 1
ATOM 695 C C . PRO A 1 86 ? 38.342 2.856 -13.786 1.00 81.31 86 PRO A C 1
ATOM 697 O O . PRO A 1 86 ? 38.042 2.355 -14.862 1.00 81.31 86 PRO A O 1
ATOM 700 N N . SER A 1 87 ? 38.650 2.107 -12.717 1.00 83.12 87 SER A N 1
ATOM 701 C CA . SER A 1 87 ? 38.606 0.639 -12.726 1.00 83.12 87 SER A CA 1
ATOM 702 C C . SER A 1 87 ? 37.189 0.060 -12.657 1.00 83.12 87 SER A C 1
ATOM 704 O O . SER A 1 87 ? 37.040 -1.158 -12.645 1.00 83.12 87 SER A O 1
ATOM 706 N N . VAL A 1 88 ? 36.160 0.900 -12.506 1.00 88.81 88 VAL A N 1
ATOM 707 C CA . VAL A 1 88 ? 34.760 0.464 -12.496 1.00 88.81 88 VAL A CA 1
ATOM 708 C C . VAL A 1 88 ? 34.150 0.801 -13.857 1.00 88.81 88 VAL A C 1
ATOM 710 O O . VAL A 1 88 ? 34.078 1.989 -14.186 1.00 88.81 88 VAL A O 1
ATOM 713 N N . PRO A 1 89 ? 33.693 -0.197 -14.634 1.00 93.12 89 PRO A N 1
ATOM 714 C CA . PRO A 1 89 ? 33.071 0.046 -15.929 1.00 93.12 89 PRO A CA 1
ATOM 715 C C . PRO A 1 89 ? 31.816 0.914 -15.808 1.00 93.12 89 PRO A C 1
ATOM 717 O O . PRO A 1 89 ? 31.109 0.875 -14.795 1.00 93.12 89 PRO A O 1
ATOM 720 N N . ILE A 1 90 ? 31.522 1.678 -16.856 1.00 94.19 90 ILE A N 1
ATOM 721 C CA . ILE A 1 90 ? 30.346 2.547 -16.944 1.00 94.19 90 ILE A CA 1
ATOM 722 C C . ILE A 1 90 ? 29.402 1.995 -18.001 1.00 94.19 90 ILE A C 1
ATOM 724 O O . ILE A 1 90 ? 29.795 1.818 -19.149 1.00 94.19 90 ILE A O 1
ATOM 728 N N . ALA A 1 91 ? 28.160 1.744 -17.618 1.00 95.50 91 ALA A N 1
ATOM 729 C CA . ALA A 1 91 ? 27.108 1.225 -18.469 1.00 95.50 91 ALA A CA 1
ATOM 730 C C . ALA A 1 91 ? 26.006 2.276 -18.671 1.00 95.50 91 ALA A C 1
ATOM 732 O O . ALA A 1 91 ? 25.644 3.013 -17.748 1.00 95.50 91 ALA A O 1
ATOM 733 N N . PHE A 1 92 ? 25.471 2.348 -19.885 1.00 96.00 92 PHE A N 1
ATOM 734 C CA . PHE A 1 92 ? 24.432 3.298 -20.270 1.00 96.00 92 PHE A CA 1
ATOM 735 C C . PHE A 1 92 ? 23.607 2.757 -21.434 1.00 96.00 92 PHE A C 1
ATOM 737 O O . PHE A 1 92 ? 24.036 1.872 -22.178 1.00 96.00 92 PHE A O 1
ATOM 744 N N . VAL A 1 93 ? 22.406 3.305 -21.592 1.00 96.06 93 VAL A N 1
ATOM 745 C CA . VAL A 1 93 ? 21.543 2.994 -22.732 1.00 96.06 93 VAL A CA 1
ATOM 746 C C . VAL A 1 93 ? 21.797 4.005 -23.844 1.00 96.06 93 VAL A C 1
ATOM 748 O O . VAL A 1 93 ? 21.905 5.204 -23.594 1.00 96.06 93 VAL A O 1
ATOM 751 N N . VAL A 1 94 ? 21.845 3.522 -25.081 1.00 93.88 94 VAL A N 1
ATOM 752 C CA . VAL A 1 94 ? 21.870 4.337 -26.293 1.00 93.88 94 VAL A CA 1
ATOM 753 C C . VAL A 1 94 ? 20.514 4.239 -26.977 1.00 93.88 94 VAL A C 1
ATOM 755 O O . VAL A 1 94 ? 19.980 3.145 -27.153 1.00 93.88 94 VAL A O 1
ATOM 758 N N . MET A 1 95 ? 19.973 5.387 -27.383 1.00 91.50 95 MET A N 1
ATOM 759 C CA . MET A 1 95 ? 18.791 5.471 -28.237 1.00 91.50 95 MET A CA 1
ATOM 760 C C . MET A 1 95 ? 19.219 5.972 -29.617 1.00 91.50 95 MET A C 1
ATOM 762 O O . MET A 1 95 ? 19.611 7.131 -29.762 1.00 91.50 95 MET A O 1
ATOM 766 N N . GLN A 1 96 ? 19.134 5.117 -30.636 1.00 88.38 96 GLN A N 1
ATOM 767 C CA . GLN A 1 96 ? 19.470 5.474 -32.016 1.00 88.38 96 GLN A CA 1
ATOM 768 C C . GLN A 1 96 ? 18.419 4.929 -32.980 1.00 88.38 96 GLN A C 1
ATOM 770 O O . GLN A 1 96 ? 18.076 3.758 -32.905 1.00 88.38 96 GLN A O 1
ATOM 775 N N . ASN A 1 97 ? 17.940 5.760 -33.914 1.00 85.44 97 ASN A N 1
ATOM 776 C CA . ASN A 1 97 ? 16.961 5.366 -34.941 1.00 85.44 97 ASN A CA 1
ATOM 777 C C . ASN A 1 97 ? 15.744 4.630 -34.354 1.00 85.44 97 ASN A C 1
ATOM 779 O O . ASN A 1 97 ? 15.240 3.678 -34.941 1.00 85.44 97 ASN A O 1
ATOM 783 N N . SER A 1 98 ? 15.301 5.087 -33.179 1.00 85.69 98 SER A N 1
ATOM 784 C CA . SER A 1 98 ? 14.205 4.500 -32.406 1.00 85.69 98 SER A CA 1
ATOM 785 C C . SER A 1 98 ? 14.428 3.063 -31.918 1.00 85.69 98 SER A C 1
ATOM 787 O O . SER A 1 98 ? 13.479 2.339 -31.637 1.00 85.69 98 SER A O 1
ATOM 789 N N . HIS A 1 99 ? 15.690 2.672 -31.772 1.00 90.69 99 HIS A N 1
ATOM 790 C CA . HIS A 1 99 ? 16.114 1.422 -31.161 1.00 90.69 99 HIS A CA 1
ATOM 791 C C . HIS A 1 99 ? 16.908 1.696 -29.884 1.00 90.69 99 HIS A C 1
ATOM 793 O O . HIS A 1 99 ? 17.694 2.649 -29.836 1.00 90.69 99 HIS A O 1
ATOM 799 N N . PHE A 1 100 ? 16.719 0.856 -28.867 1.00 94.00 100 PHE A N 1
ATOM 800 C CA . PHE A 1 100 ? 17.482 0.907 -27.622 1.00 94.00 100 PHE A CA 1
ATOM 801 C C . PHE A 1 100 ? 18.475 -0.248 -27.548 1.00 94.00 100 PHE A C 1
ATOM 803 O O . PHE A 1 100 ? 18.119 -1.404 -27.766 1.00 94.00 100 PHE A O 1
ATOM 810 N N . PHE A 1 101 ? 19.711 0.064 -27.177 1.00 94.69 101 PHE A N 1
ATOM 811 C CA . PHE A 1 101 ? 20.746 -0.927 -26.893 1.00 94.69 101 PHE A CA 1
ATOM 812 C C . PHE A 1 101 ? 21.638 -0.448 -25.748 1.00 94.69 101 PHE A C 1
ATOM 814 O O . PHE A 1 101 ? 21.603 0.724 -25.368 1.00 94.69 101 PHE A O 1
ATOM 821 N N . VAL A 1 102 ? 22.419 -1.354 -25.165 1.00 96.06 102 VAL A N 1
ATOM 822 C CA . VAL A 1 102 ? 23.279 -1.043 -24.015 1.00 96.06 102 VAL A CA 1
ATOM 823 C C . VAL A 1 102 ? 24.729 -0.950 -24.463 1.00 96.06 102 VAL A C 1
ATOM 825 O O . VAL A 1 102 ? 25.199 -1.780 -25.240 1.00 96.06 102 VAL A O 1
ATOM 828 N N . ALA A 1 103 ? 25.445 0.044 -23.950 1.00 96.38 103 ALA A N 1
ATOM 829 C CA . ALA A 1 103 ? 26.885 0.164 -24.097 1.00 96.38 103 ALA A CA 1
ATOM 830 C C . ALA A 1 103 ? 27.555 0.143 -22.717 1.00 96.38 103 ALA A C 1
ATOM 832 O O . ALA A 1 103 ? 27.053 0.740 -21.763 1.00 96.38 103 ALA A O 1
ATOM 833 N N . VAL A 1 104 ? 28.691 -0.549 -22.609 1.00 96.56 104 VAL A N 1
ATOM 834 C CA . VAL A 1 104 ? 29.522 -0.593 -21.397 1.00 96.56 104 VAL A CA 1
ATOM 835 C C . VAL A 1 104 ? 30.949 -0.217 -21.755 1.00 96.56 104 VAL A C 1
ATOM 837 O O . VAL A 1 104 ? 31.552 -0.851 -22.616 1.00 96.56 104 VAL A O 1
ATOM 840 N N . PHE A 1 105 ? 31.499 0.791 -21.088 1.00 96.25 105 PHE A N 1
ATOM 841 C CA . PHE A 1 105 ? 32.860 1.274 -21.282 1.00 96.25 105 PHE A CA 1
ATOM 842 C C . PHE A 1 105 ? 33.727 0.954 -20.072 1.00 96.25 105 PHE A C 1
ATOM 844 O O . PHE A 1 105 ? 33.442 1.374 -18.949 1.00 96.25 105 PHE A O 1
ATOM 851 N N . ASP A 1 106 ? 34.812 0.234 -20.323 1.00 94.00 106 ASP A N 1
ATOM 852 C CA . ASP A 1 106 ? 35.885 -0.020 -19.377 1.00 94.00 106 ASP A CA 1
ATOM 853 C C . ASP A 1 106 ? 37.107 0.806 -19.797 1.00 94.00 106 ASP A C 1
ATOM 855 O O . ASP A 1 106 ? 37.872 0.438 -20.693 1.00 94.00 106 ASP A O 1
ATOM 859 N N . TYR A 1 107 ? 37.268 1.962 -19.153 1.00 93.50 107 TYR A N 1
ATOM 860 C CA . TYR A 1 107 ? 38.373 2.886 -19.418 1.00 93.50 107 TYR A CA 1
ATOM 861 C C . TYR A 1 107 ? 39.720 2.377 -18.902 1.00 93.50 107 TYR A C 1
ATOM 863 O O . TYR A 1 107 ? 40.758 2.849 -19.357 1.00 93.50 107 TYR A O 1
ATOM 871 N N . TRP A 1 108 ? 39.730 1.422 -17.969 1.00 91.81 108 TRP A N 1
ATOM 872 C CA . TRP A 1 108 ? 40.969 0.825 -17.477 1.00 91.81 108 TRP A CA 1
ATOM 873 C C . TRP A 1 108 ? 41.575 -0.127 -18.513 1.00 91.81 108 TRP A C 1
ATOM 875 O O . TRP A 1 108 ? 42.793 -0.156 -18.697 1.00 91.81 108 TRP A O 1
ATOM 885 N N . LEU A 1 109 ? 40.724 -0.879 -19.214 1.00 91.75 109 LEU A N 1
ATOM 886 C CA . LEU A 1 109 ? 41.136 -1.846 -20.236 1.00 91.75 109 LEU A CA 1
ATOM 887 C C . LEU A 1 109 ? 41.018 -1.331 -21.674 1.00 91.75 109 LEU A C 1
ATOM 889 O O . LEU A 1 109 ? 41.428 -2.036 -22.593 1.00 91.75 109 LEU A O 1
ATOM 893 N N . ASN A 1 110 ? 40.500 -0.115 -21.874 1.00 93.94 110 ASN A N 1
ATOM 894 C CA . ASN A 1 110 ? 40.208 0.468 -23.188 1.00 93.94 110 ASN A CA 1
ATOM 895 C C . ASN A 1 110 ? 39.274 -0.413 -24.028 1.00 93.94 110 ASN A C 1
ATOM 897 O O . ASN A 1 110 ? 39.500 -0.640 -25.218 1.00 93.94 110 ASN A O 1
ATOM 901 N N . LEU A 1 111 ? 38.238 -0.933 -23.371 1.00 93.62 111 LEU A N 1
ATOM 902 C CA . LEU A 1 111 ? 37.319 -1.920 -23.915 1.00 93.62 111 LEU A CA 1
ATOM 903 C C . LEU A 1 111 ? 35.889 -1.374 -23.890 1.00 93.62 111 LEU A C 1
ATOM 905 O O . LEU A 1 111 ? 35.441 -0.820 -22.885 1.00 93.62 111 LEU A O 1
ATOM 909 N N . ALA A 1 112 ? 35.164 -1.557 -24.987 1.00 95.19 112 ALA A N 1
ATOM 910 C CA . ALA A 1 112 ? 33.758 -1.215 -25.111 1.00 95.19 112 ALA A CA 1
ATOM 911 C C . ALA A 1 112 ? 32.935 -2.454 -25.469 1.00 95.19 112 ALA A C 1
ATOM 913 O O . ALA A 1 112 ? 33.275 -3.200 -26.385 1.00 95.19 112 ALA A O 1
ATOM 914 N N . PHE A 1 113 ? 31.822 -2.647 -24.771 1.00 94.94 113 PHE A N 1
ATOM 915 C CA . PHE A 1 113 ? 30.847 -3.687 -25.066 1.00 94.94 113 PHE A CA 1
ATOM 916 C C . PHE A 1 113 ? 29.558 -3.073 -25.591 1.00 94.94 113 PHE A C 1
ATOM 918 O O . PHE A 1 113 ? 29.023 -2.168 -24.955 1.00 94.94 113 PHE A O 1
ATOM 925 N N . ILE A 1 114 ? 29.040 -3.589 -26.704 1.00 94.44 114 ILE A N 1
ATOM 926 C CA . ILE A 1 114 ? 27.781 -3.158 -27.321 1.00 94.44 114 ILE A CA 1
ATOM 927 C C . ILE A 1 114 ? 26.805 -4.326 -27.307 1.00 94.44 114 ILE A C 1
ATOM 929 O O . ILE A 1 114 ? 27.120 -5.403 -27.813 1.00 94.44 114 ILE A O 1
ATOM 933 N N . LEU A 1 115 ? 25.639 -4.132 -26.702 1.00 93.56 115 LEU A N 1
ATOM 934 C CA . LEU A 1 115 ? 24.730 -5.216 -26.347 1.00 93.56 115 LEU A CA 1
ATOM 935 C C . LEU A 1 115 ? 23.336 -4.972 -26.931 1.00 93.56 115 LEU A C 1
ATOM 937 O O . LEU A 1 115 ? 22.667 -4.006 -26.561 1.00 93.56 115 LEU A O 1
ATOM 941 N N . GLY A 1 116 ? 22.890 -5.871 -27.809 1.00 90.25 116 GLY A N 1
ATOM 942 C CA . GLY A 1 116 ? 21.534 -5.880 -28.362 1.00 90.25 116 GLY A CA 1
ATOM 943 C C . GLY A 1 116 ? 21.273 -4.799 -29.410 1.00 90.25 116 GLY A C 1
ATOM 944 O O . GLY A 1 116 ? 20.148 -4.312 -29.513 1.00 90.25 116 GLY A O 1
ATOM 945 N N . ARG A 1 117 ? 22.300 -4.395 -30.167 1.00 88.56 117 ARG A N 1
ATOM 946 C CA . ARG A 1 117 ? 22.182 -3.374 -31.216 1.00 88.56 117 ARG A CA 1
ATOM 947 C C . ARG A 1 117 ? 21.421 -3.878 -32.443 1.00 88.56 117 ARG A C 1
ATOM 949 O O . ARG A 1 117 ? 20.696 -3.090 -33.045 1.00 88.56 117 ARG A O 1
ATOM 956 N N . HIS A 1 118 ? 21.547 -5.162 -32.780 1.00 83.06 118 HIS A N 1
ATOM 957 C CA . HIS A 1 118 ? 20.860 -5.761 -33.931 1.00 83.06 118 HIS A CA 1
ATOM 958 C C . HIS A 1 118 ? 19.616 -6.541 -33.555 1.00 83.06 118 HIS A C 1
ATOM 960 O O . HIS A 1 118 ? 19.565 -7.210 -32.526 1.00 83.06 118 HIS A O 1
ATOM 966 N N . ILE A 1 119 ? 18.626 -6.441 -34.440 1.00 74.50 119 ILE A N 1
ATOM 967 C CA . ILE A 1 119 ? 17.291 -7.032 -34.301 1.00 74.50 119 ILE A CA 1
ATOM 968 C C . ILE A 1 119 ? 17.116 -8.192 -35.295 1.00 74.50 119 ILE A C 1
ATOM 970 O O . ILE A 1 119 ? 16.483 -9.195 -34.973 1.00 74.50 119 ILE A O 1
ATOM 974 N N . GLU A 1 120 ? 17.709 -8.086 -36.489 1.00 68.81 120 GLU A N 1
ATOM 975 C CA . GLU A 1 120 ? 17.557 -9.044 -37.590 1.00 68.81 120 GLU A CA 1
ATOM 976 C C . GLU A 1 120 ? 18.809 -9.916 -37.774 1.00 68.81 120 GLU A C 1
ATOM 978 O O . GLU A 1 120 ? 19.929 -9.482 -37.523 1.00 68.81 120 GLU A O 1
ATOM 983 N N . HIS A 1 121 ? 18.608 -11.158 -38.230 1.00 64.69 121 HIS A N 1
ATOM 984 C CA . HIS A 1 121 ? 19.671 -12.113 -38.599 1.00 64.69 121 HIS A CA 1
ATOM 985 C C . HIS A 1 121 ? 20.686 -12.440 -37.490 1.00 64.69 121 HIS A C 1
ATOM 987 O O . HIS A 1 121 ? 21.836 -12.786 -37.759 1.00 64.69 121 HIS A O 1
ATOM 993 N N . VAL A 1 122 ? 20.243 -12.377 -36.236 1.00 66.69 122 VAL A N 1
ATOM 994 C CA . VAL A 1 122 ? 21.083 -12.657 -35.073 1.00 66.69 122 VAL A CA 1
ATOM 995 C C . VAL A 1 122 ? 21.072 -14.157 -34.732 1.00 66.69 122 VAL A C 1
ATOM 997 O O . VAL A 1 122 ? 19.994 -14.757 -34.748 1.00 66.69 122 VAL A O 1
ATOM 1000 N N . PRO A 1 123 ? 22.223 -14.781 -34.408 1.00 60.88 123 PRO A N 1
ATOM 1001 C CA . PRO A 1 123 ? 22.272 -16.166 -33.937 1.00 60.88 123 PRO A CA 1
ATOM 1002 C C . PRO A 1 123 ? 21.431 -16.382 -32.668 1.00 60.88 123 PRO A C 1
ATOM 1004 O O . PRO A 1 123 ? 21.308 -15.482 -31.838 1.00 60.88 123 PRO A O 1
ATOM 1007 N N . GLU A 1 124 ? 20.887 -17.590 -32.489 1.00 57.78 124 GLU A N 1
ATOM 1008 C CA . GLU A 1 124 ? 20.064 -17.941 -31.316 1.00 57.78 124 GLU A CA 1
ATOM 1009 C C . GLU A 1 124 ? 20.836 -17.871 -29.987 1.00 57.78 124 GLU A C 1
ATOM 1011 O O . GLU A 1 124 ? 20.234 -17.655 -28.936 1.00 57.78 124 GLU A O 1
ATOM 1016 N N . THR A 1 125 ? 22.165 -18.015 -30.015 1.00 57.81 125 THR A N 1
ATOM 1017 C CA . THR A 1 125 ? 23.017 -17.906 -28.828 1.00 57.81 125 THR A CA 1
ATOM 1018 C C . THR A 1 125 ? 23.807 -16.592 -28.818 1.00 57.81 125 THR A C 1
ATOM 1020 O O . THR A 1 125 ? 24.461 -16.260 -29.812 1.00 57.81 125 THR A O 1
ATOM 1023 N N . PRO A 1 126 ? 23.808 -15.841 -27.695 1.00 61.16 126 PRO A N 1
ATOM 1024 C CA . PRO A 1 126 ? 24.581 -14.612 -27.565 1.00 61.16 126 PRO A CA 1
ATOM 1025 C C . PRO A 1 126 ? 26.075 -14.953 -27.513 1.00 61.16 126 PRO A C 1
ATOM 1027 O O . PRO A 1 126 ? 26.640 -15.281 -26.470 1.00 61.16 126 PRO A O 1
ATOM 1030 N N . HIS A 1 127 ? 26.724 -14.889 -28.668 1.00 61.50 127 HIS A N 1
ATOM 1031 C CA . HIS A 1 127 ? 28.169 -14.999 -28.810 1.00 61.50 127 HIS A CA 1
ATOM 1032 C C . HIS A 1 127 ? 28.729 -13.699 -29.383 1.00 61.50 127 HIS A C 1
ATOM 1034 O O . HIS A 1 127 ? 28.024 -13.017 -30.131 1.00 61.50 127 HIS A O 1
ATOM 1040 N N . PRO A 1 128 ? 29.982 -13.344 -29.045 1.00 64.69 128 PRO A N 1
ATOM 1041 C CA . PRO A 1 128 ? 30.600 -12.151 -29.588 1.00 64.69 128 PRO A CA 1
ATOM 1042 C C . PRO A 1 128 ? 30.692 -12.282 -31.111 1.00 64.69 128 PRO A C 1
ATOM 1044 O O . PRO A 1 128 ? 31.437 -13.114 -31.632 1.00 64.69 128 PRO A O 1
ATOM 1047 N N . HIS A 1 129 ? 29.915 -11.472 -31.820 1.00 72.88 129 HIS A N 1
ATOM 1048 C CA . HIS A 1 129 ? 29.895 -11.424 -33.274 1.00 72.88 129 HIS A CA 1
ATOM 1049 C C . HIS A 1 129 ? 29.863 -9.964 -33.695 1.00 72.88 129 HIS A C 1
ATOM 1051 O O . HIS A 1 129 ? 28.940 -9.235 -33.346 1.00 72.88 129 HIS A O 1
ATOM 1057 N N . TYR A 1 130 ? 30.906 -9.554 -34.409 1.00 76.88 130 TYR A N 1
ATOM 1058 C CA . TYR A 1 130 ? 31.035 -8.210 -34.941 1.00 76.88 130 TYR A CA 1
ATOM 1059 C C . TYR A 1 130 ? 30.723 -8.240 -36.432 1.00 76.88 130 TYR A C 1
ATOM 1061 O O . TYR A 1 130 ? 31.476 -8.852 -37.196 1.00 76.88 130 TYR A O 1
ATOM 1069 N N . ASP A 1 131 ? 29.648 -7.575 -36.844 1.00 78.25 131 ASP A N 1
ATOM 1070 C CA . ASP A 1 131 ? 29.348 -7.331 -38.252 1.00 78.25 131 ASP A CA 1
ATOM 1071 C C . ASP A 1 131 ? 29.852 -5.934 -38.662 1.00 78.25 131 ASP A C 1
ATOM 1073 O O . ASP A 1 131 ? 29.240 -4.932 -38.299 1.00 78.25 131 ASP A O 1
ATOM 1077 N N . PRO A 1 132 ? 30.923 -5.805 -39.465 1.00 76.50 132 PRO A N 1
ATOM 1078 C CA . PRO A 1 132 ? 31.468 -4.503 -39.854 1.00 76.50 132 PRO A CA 1
ATOM 1079 C C . PRO A 1 132 ? 30.480 -3.567 -40.561 1.00 76.50 132 PRO A C 1
ATOM 1081 O O . PRO A 1 132 ? 30.699 -2.358 -40.569 1.00 76.50 132 PRO A O 1
ATOM 1084 N N . LEU A 1 133 ? 29.421 -4.096 -41.182 1.00 76.06 133 LEU A N 1
ATOM 1085 C CA . LEU A 1 133 ? 28.421 -3.280 -41.874 1.00 76.06 133 LEU A CA 1
ATOM 1086 C C . LEU A 1 133 ? 27.428 -2.637 -40.907 1.00 76.06 133 LEU A C 1
ATOM 1088 O O . LEU A 1 133 ? 26.936 -1.541 -41.174 1.00 76.06 133 LEU A O 1
ATOM 1092 N N . HIS A 1 134 ? 27.142 -3.311 -39.796 1.00 75.44 134 HIS A N 1
ATOM 1093 C CA . HIS A 1 134 ? 26.039 -2.943 -38.919 1.00 75.44 134 HIS A CA 1
ATOM 1094 C C . HIS A 1 134 ? 26.493 -2.618 -37.487 1.00 75.44 134 HIS A C 1
ATOM 1096 O O . HIS A 1 134 ? 25.814 -1.866 -36.796 1.00 75.44 134 HIS A O 1
ATOM 1102 N N . ASP A 1 135 ? 27.656 -3.106 -37.051 1.00 82.75 135 ASP A N 1
ATOM 1103 C CA . ASP A 1 135 ? 28.269 -2.915 -35.730 1.00 82.75 135 ASP A CA 1
ATOM 1104 C C . ASP A 1 135 ? 29.390 -1.873 -35.698 1.00 82.75 135 ASP A C 1
ATOM 1106 O O . ASP A 1 135 ? 30.023 -1.676 -34.659 1.00 82.75 135 ASP A O 1
ATOM 1110 N N . ASP A 1 136 ? 29.618 -1.159 -36.804 1.00 86.69 136 ASP A N 1
ATOM 1111 C CA . ASP A 1 136 ? 30.663 -0.139 -36.871 1.00 86.69 136 ASP A CA 1
ATOM 1112 C C . ASP A 1 136 ? 30.506 0.886 -35.739 1.00 86.69 136 ASP A C 1
ATOM 1114 O O . ASP A 1 136 ? 29.476 1.554 -35.603 1.00 86.69 136 ASP A O 1
ATOM 1118 N N . TRP A 1 137 ? 31.566 1.013 -34.943 1.00 90.44 137 TRP A N 1
ATOM 1119 C CA . TRP A 1 137 ? 31.717 1.935 -33.823 1.00 90.44 137 TRP A CA 1
ATOM 1120 C C . TRP A 1 137 ? 31.335 3.374 -34.198 1.00 90.44 137 TRP A C 1
ATOM 1122 O O . TRP A 1 137 ? 30.734 4.098 -33.404 1.00 90.44 137 TRP A O 1
ATOM 1132 N N . ASN A 1 138 ? 31.605 3.778 -35.441 1.00 90.50 138 ASN A N 1
ATOM 1133 C CA . ASN A 1 138 ? 31.331 5.129 -35.924 1.00 90.50 138 ASN A CA 1
ATOM 1134 C C . ASN A 1 138 ? 29.855 5.364 -36.269 1.00 90.50 138 ASN A C 1
ATOM 1136 O O . ASN A 1 138 ? 29.367 6.486 -36.147 1.00 90.50 138 ASN A O 1
ATOM 1140 N N . THR A 1 139 ? 29.120 4.326 -36.671 1.00 88.69 139 THR A N 1
ATOM 1141 C CA . THR A 1 139 ? 27.748 4.474 -37.195 1.00 88.69 139 THR A CA 1
ATOM 1142 C C . THR A 1 139 ? 26.726 4.908 -36.146 1.00 88.69 139 THR A C 1
ATOM 1144 O O . THR A 1 139 ? 25.698 5.481 -36.499 1.00 88.69 139 THR A O 1
ATOM 1147 N N . TRP A 1 140 ? 27.006 4.685 -34.862 1.00 89.00 140 TRP A N 1
ATOM 1148 C CA . TRP A 1 140 ? 26.197 5.175 -33.740 1.00 89.00 140 TRP A CA 1
ATOM 1149 C C . TRP A 1 140 ? 26.888 6.274 -32.931 1.00 89.00 140 TRP A C 1
ATOM 1151 O O . TRP A 1 140 ? 26.405 6.663 -31.872 1.00 89.00 140 TRP A O 1
ATOM 1161 N N . ASN A 1 141 ? 27.988 6.817 -33.464 1.00 91.69 141 ASN A N 1
ATOM 1162 C CA . ASN A 1 141 ? 28.806 7.842 -32.826 1.00 91.69 141 ASN A CA 1
ATOM 1163 C C . ASN A 1 141 ? 29.485 7.375 -31.520 1.00 91.69 141 ASN A C 1
ATOM 1165 O O . ASN A 1 141 ? 29.689 8.162 -30.593 1.00 91.69 141 ASN A O 1
ATOM 1169 N N . GLY A 1 142 ? 29.882 6.099 -31.459 1.00 93.56 142 GLY A N 1
ATOM 1170 C CA . GLY A 1 142 ? 30.629 5.513 -30.342 1.00 93.56 142 GLY A CA 1
ATOM 1171 C C . GLY A 1 142 ? 31.858 6.324 -29.902 1.00 93.56 142 GLY A C 1
ATOM 1172 O O . GLY A 1 142 ? 31.992 6.558 -28.697 1.00 93.56 142 GLY A O 1
ATOM 1173 N N . PRO A 1 143 ? 32.701 6.856 -30.822 1.00 95.06 143 PRO A N 1
ATOM 1174 C CA . PRO A 1 143 ? 33.831 7.703 -30.447 1.00 95.06 143 PRO A CA 1
ATOM 1175 C C . PRO A 1 143 ? 33.441 8.903 -29.586 1.00 95.06 143 PRO A C 1
ATOM 1177 O O . PRO A 1 143 ? 34.113 9.213 -28.604 1.00 95.06 143 PRO A O 1
ATOM 1180 N N . PHE A 1 144 ? 32.338 9.568 -29.934 1.00 93.25 144 PHE A N 1
ATOM 1181 C CA . PHE A 1 144 ? 31.856 10.710 -29.172 1.00 93.25 144 PHE A CA 1
ATOM 1182 C C . PHE A 1 144 ? 31.349 10.283 -27.798 1.00 93.25 144 PHE A C 1
ATOM 1184 O O . PHE A 1 144 ? 31.710 10.919 -26.812 1.00 93.25 144 PHE A O 1
ATOM 1191 N N . TYR A 1 145 ? 30.554 9.210 -27.709 1.00 94.75 145 TYR A N 1
ATOM 1192 C CA . TYR A 1 145 ? 30.079 8.701 -26.419 1.00 94.75 145 TYR A CA 1
ATOM 1193 C C . TYR A 1 145 ? 31.250 8.354 -25.494 1.00 94.75 145 TYR A C 1
ATOM 1195 O O . TYR A 1 145 ? 31.221 8.715 -24.318 1.00 94.75 145 TYR A O 1
ATOM 1203 N N . TRP A 1 146 ? 32.306 7.729 -26.027 1.00 95.62 146 TRP A N 1
ATOM 1204 C CA . TRP A 1 146 ? 33.522 7.404 -25.277 1.00 95.62 146 TRP A CA 1
ATOM 1205 C C . TRP A 1 146 ? 34.179 8.647 -24.674 1.00 95.62 146 TRP A C 1
ATOM 1207 O O . TRP A 1 146 ? 34.489 8.667 -23.482 1.00 95.62 146 TRP A O 1
ATOM 1217 N N . THR A 1 147 ? 34.340 9.716 -25.454 1.00 94.50 147 THR A N 1
ATOM 1218 C CA . THR A 1 147 ? 34.922 10.972 -24.954 1.00 94.50 147 THR A CA 1
ATOM 1219 C C . THR A 1 147 ? 33.964 11.742 -24.036 1.00 94.50 147 THR A C 1
ATOM 1221 O O . THR A 1 147 ? 34.395 12.332 -23.043 1.00 94.50 147 THR A O 1
ATOM 1224 N N . CYS A 1 148 ? 32.664 11.730 -24.333 1.00 93.50 148 CYS A N 1
ATOM 1225 C CA . CYS A 1 148 ? 31.630 12.414 -23.559 1.00 93.50 148 CYS A CA 1
ATOM 1226 C C . CYS A 1 148 ? 31.533 11.841 -22.140 1.00 93.50 148 CYS A C 1
ATOM 1228 O O . CYS A 1 148 ? 31.659 12.577 -21.163 1.00 93.50 148 CYS A O 1
ATOM 1230 N N . ILE A 1 149 ? 31.412 10.518 -22.014 1.00 94.44 149 ILE A N 1
ATOM 1231 C CA . ILE A 1 149 ? 31.300 9.835 -20.719 1.00 94.44 149 ILE A CA 1
ATOM 1232 C C . ILE A 1 149 ? 32.591 9.972 -19.907 1.00 94.44 149 ILE A C 1
ATOM 1234 O O . ILE A 1 149 ? 32.537 10.216 -18.700 1.00 94.44 149 ILE A O 1
ATOM 1238 N N . ALA A 1 150 ? 33.754 9.923 -20.562 1.00 93.75 150 ALA A N 1
ATOM 1239 C CA . ALA A 1 150 ? 35.026 10.213 -19.908 1.00 93.75 150 ALA A CA 1
ATOM 1240 C C . ALA A 1 150 ? 35.045 11.633 -19.331 1.00 93.75 150 ALA A C 1
ATOM 1242 O O . ALA A 1 150 ? 35.424 11.828 -18.179 1.00 93.75 150 ALA A O 1
ATOM 1243 N N . SER A 1 151 ? 34.556 12.617 -20.093 1.00 92.69 151 SER A N 1
ATOM 1244 C CA . SER A 1 151 ? 34.462 14.012 -19.648 1.00 92.69 151 SER A CA 1
ATOM 1245 C C . SER A 1 151 ? 33.505 14.166 -18.460 1.00 92.69 151 SER A C 1
ATOM 1247 O O . SER A 1 151 ? 33.866 14.796 -17.463 1.00 92.69 151 SER A O 1
ATOM 1249 N N . LEU A 1 152 ? 32.331 13.521 -18.509 1.00 92.00 152 LEU A N 1
ATOM 1250 C CA . LEU A 1 152 ? 31.367 13.491 -17.402 1.00 92.00 152 LEU A CA 1
ATOM 1251 C C . LEU A 1 152 ? 31.973 12.898 -16.125 1.00 92.00 152 LEU A C 1
ATOM 1253 O O . LEU A 1 152 ? 31.683 13.386 -15.039 1.00 92.00 152 LEU A O 1
ATOM 1257 N N . HIS A 1 153 ? 32.850 11.897 -16.221 1.00 91.19 153 HIS A N 1
ATOM 1258 C CA . HIS A 1 153 ? 33.502 11.275 -15.060 1.00 91.19 153 HIS A CA 1
ATOM 1259 C C . HIS A 1 153 ? 34.891 11.831 -14.721 1.00 91.19 153 HIS A C 1
ATOM 1261 O O . HIS A 1 153 ? 35.474 11.420 -13.716 1.00 91.19 153 HIS A O 1
ATOM 1267 N N . ARG A 1 154 ? 35.390 12.805 -15.493 1.00 91.25 154 ARG A N 1
ATOM 1268 C CA . ARG A 1 154 ? 36.755 13.360 -15.400 1.00 91.25 154 ARG A CA 1
ATOM 1269 C C . ARG A 1 154 ? 37.844 12.290 -15.548 1.00 91.25 154 ARG A C 1
ATOM 1271 O O . ARG A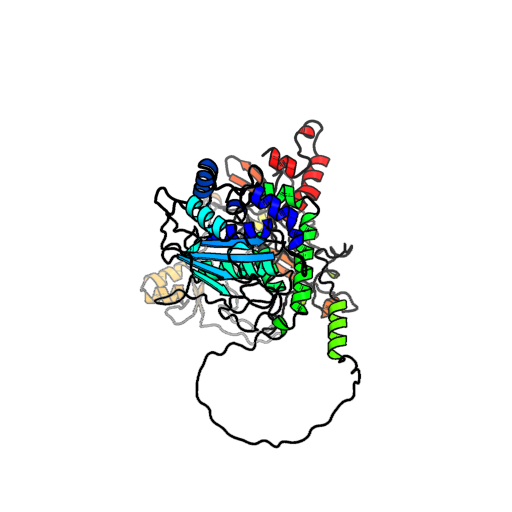 1 154 ? 38.801 12.260 -14.776 1.00 91.25 154 ARG A O 1
ATOM 1278 N N . PHE A 1 155 ? 37.672 11.402 -16.519 1.00 91.50 155 PHE A N 1
ATOM 1279 C CA . PHE A 1 155 ? 38.649 10.386 -16.896 1.00 91.50 155 PHE A CA 1
ATOM 1280 C C . PHE A 1 155 ? 39.520 10.855 -18.057 1.00 91.50 155 PHE A C 1
ATOM 1282 O O . PHE A 1 155 ? 39.030 11.467 -19.006 1.00 91.50 155 PHE A O 1
ATOM 1289 N N . ASP A 1 156 ? 40.797 10.484 -18.005 1.00 88.44 156 ASP A N 1
ATOM 1290 C CA . ASP A 1 156 ? 41.720 10.623 -19.127 1.00 88.44 156 ASP A CA 1
ATOM 1291 C C . ASP A 1 156 ? 41.525 9.433 -20.074 1.00 88.44 156 ASP A C 1
ATOM 1293 O O . ASP A 1 156 ? 42.159 8.386 -19.937 1.00 88.44 156 ASP A O 1
ATOM 1297 N N . ALA A 1 157 ? 40.587 9.569 -21.010 1.00 89.81 157 ALA A N 1
ATOM 1298 C CA . ALA A 1 157 ? 40.330 8.551 -22.019 1.00 89.81 157 ALA A CA 1
ATOM 1299 C C . ALA A 1 157 ? 41.393 8.560 -23.124 1.00 89.81 157 ALA A C 1
ATOM 1301 O O . ALA A 1 157 ? 41.839 9.620 -23.570 1.00 89.81 157 ALA A O 1
ATOM 1302 N N . ILE A 1 158 ? 41.758 7.371 -23.608 1.00 93.50 158 ILE A N 1
ATOM 1303 C CA . ILE A 1 158 ? 42.604 7.240 -24.797 1.00 93.50 158 ILE A CA 1
ATOM 1304 C C . ILE A 1 158 ? 41.857 7.666 -26.067 1.00 93.50 158 ILE A C 1
ATOM 1306 O O . ILE A 1 158 ? 40.636 7.853 -26.062 1.00 93.50 158 ILE A O 1
ATOM 1310 N N . ASP A 1 159 ? 42.599 7.761 -27.170 1.00 93.31 159 ASP A N 1
ATOM 1311 C CA . ASP A 1 159 ? 42.033 7.972 -28.501 1.00 93.31 159 ASP A CA 1
ATOM 1312 C C . ASP A 1 159 ? 40.957 6.902 -28.805 1.00 93.31 159 ASP A C 1
ATOM 1314 O O . ASP A 1 159 ? 41.266 5.706 -28.760 1.00 93.31 159 ASP A O 1
ATOM 1318 N N . PRO A 1 160 ? 39.709 7.293 -29.138 1.00 93.94 160 PRO A N 1
ATOM 1319 C CA . PRO A 1 160 ? 38.630 6.348 -29.418 1.00 93.94 160 PRO A CA 1
ATOM 1320 C C . PRO A 1 160 ? 38.908 5.362 -30.561 1.00 93.94 160 PRO A C 1
ATOM 1322 O O . PRO A 1 160 ? 38.212 4.357 -30.672 1.00 93.94 160 PRO A O 1
ATOM 1325 N N . THR A 1 161 ? 39.891 5.634 -31.426 1.00 93.00 161 THR A N 1
ATOM 1326 C CA . THR A 1 161 ? 40.315 4.722 -32.506 1.00 93.00 161 THR A CA 1
ATOM 1327 C C . THR A 1 161 ? 41.105 3.509 -32.009 1.00 93.00 161 THR A C 1
ATOM 1329 O O . THR A 1 161 ? 41.301 2.555 -32.758 1.00 93.00 161 THR A O 1
ATOM 1332 N N . GLN A 1 162 ? 41.562 3.544 -30.757 1.00 93.69 162 GLN A N 1
ATOM 1333 C CA . GLN A 1 162 ? 42.341 2.486 -30.113 1.00 93.69 162 GLN A CA 1
ATOM 1334 C C . GLN A 1 162 ? 41.502 1.636 -29.147 1.00 93.69 162 GLN A C 1
ATOM 1336 O O . GLN A 1 162 ? 42.046 0.757 -28.481 1.00 93.69 162 GLN A O 1
ATOM 1341 N N . VAL A 1 163 ? 40.196 1.904 -29.054 1.00 94.31 163 VAL A N 1
ATOM 1342 C CA . VAL A 1 163 ? 39.266 1.161 -28.198 1.00 94.31 163 VAL A CA 1
ATOM 1343 C C . VAL A 1 163 ? 38.953 -0.187 -28.841 1.00 94.31 163 VAL A C 1
ATOM 1345 O O . VAL A 1 163 ? 38.571 -0.262 -30.009 1.00 94.31 163 VAL A O 1
ATOM 1348 N N . ASP A 1 164 ? 39.105 -1.255 -28.067 1.00 93.00 164 ASP A N 1
ATOM 1349 C CA . ASP A 1 164 ? 38.680 -2.595 -28.456 1.00 93.00 164 ASP A CA 1
ATOM 1350 C C . ASP A 1 164 ? 37.157 -2.701 -28.299 1.00 93.00 164 ASP A C 1
ATOM 1352 O O . ASP A 1 164 ? 36.621 -2.378 -27.241 1.00 93.00 164 ASP A O 1
ATOM 1356 N N . VAL A 1 165 ? 36.443 -3.115 -29.347 1.00 92.44 165 VAL A N 1
ATOM 1357 C CA . VAL A 1 165 ? 34.972 -3.147 -29.357 1.00 92.44 165 VAL A CA 1
ATOM 1358 C C . VAL A 1 165 ? 34.495 -4.586 -29.473 1.00 92.44 165 VAL A C 1
ATOM 1360 O O . VAL A 1 165 ? 34.783 -5.279 -30.447 1.00 92.44 165 VAL A O 1
ATOM 1363 N N . GLN A 1 166 ? 33.719 -5.028 -28.488 1.00 91.50 166 GLN A N 1
ATOM 1364 C CA . GLN A 1 166 ? 33.045 -6.319 -28.492 1.00 91.50 166 GLN A CA 1
ATOM 1365 C C . GLN A 1 166 ? 31.540 -6.131 -28.591 1.00 91.50 166 GLN A C 1
ATOM 1367 O O . GLN A 1 166 ? 30.963 -5.272 -27.928 1.00 91.50 166 GLN A O 1
ATOM 1372 N N . VAL A 1 167 ? 30.891 -6.968 -29.393 1.00 89.75 167 VAL A N 1
ATOM 1373 C CA . VAL A 1 167 ? 29.461 -6.843 -29.659 1.00 89.75 167 VAL A CA 1
ATOM 1374 C C . VAL A 1 167 ? 28.758 -8.158 -29.392 1.00 89.75 167 VAL A C 1
ATOM 1376 O O . VAL A 1 167 ? 29.206 -9.206 -29.851 1.00 89.75 167 VAL A O 1
ATOM 1379 N N . TYR A 1 168 ? 27.658 -8.085 -28.649 1.00 89.50 168 TYR A N 1
ATOM 1380 C CA . TYR A 1 168 ? 26.802 -9.210 -28.299 1.00 89.50 168 TYR A CA 1
ATOM 1381 C C . TYR A 1 168 ? 25.377 -8.867 -28.716 1.00 89.50 168 TYR A C 1
ATOM 1383 O O . TYR A 1 168 ? 24.777 -7.938 -28.183 1.00 89.50 168 TYR A O 1
ATOM 1391 N N . ASN A 1 169 ? 24.821 -9.618 -29.658 1.00 87.06 169 ASN A N 1
ATOM 1392 C CA . ASN A 1 169 ? 23.452 -9.428 -30.123 1.00 87.06 169 ASN A CA 1
ATOM 1393 C C . ASN A 1 169 ? 22.610 -10.664 -29.788 1.00 87.06 169 ASN A C 1
ATOM 1395 O O . ASN A 1 169 ? 23.139 -11.760 -29.604 1.00 87.06 169 ASN A O 1
ATOM 1399 N N . TRP A 1 170 ? 21.295 -10.480 -29.719 1.00 86.69 170 TRP A N 1
ATOM 1400 C CA . TRP A 1 170 ? 20.303 -11.550 -29.588 1.00 86.69 170 TRP A CA 1
ATOM 1401 C C . TRP A 1 170 ? 19.059 -11.195 -30.406 1.00 86.69 170 TRP A C 1
ATOM 1403 O O . TRP A 1 170 ? 18.871 -10.040 -30.785 1.00 86.69 170 TRP A O 1
ATOM 1413 N N . SER A 1 171 ? 18.199 -12.180 -30.667 1.00 82.38 171 SER A N 1
ATOM 1414 C CA . SER A 1 171 ? 16.939 -11.941 -31.376 1.00 82.38 171 SER A CA 1
ATOM 1415 C C . SER A 1 171 ? 16.026 -10.996 -30.587 1.00 82.38 171 SER A C 1
ATOM 1417 O O . SER A 1 171 ? 15.831 -11.157 -29.380 1.00 82.38 171 SER A O 1
ATOM 1419 N N . GLN A 1 172 ? 15.460 -10.004 -31.273 1.00 83.06 172 GLN A N 1
ATOM 1420 C CA . GLN A 1 172 ? 14.507 -9.049 -30.714 1.00 83.06 172 GLN A CA 1
ATOM 1421 C C . GLN A 1 172 ? 13.360 -8.824 -31.704 1.00 83.06 172 GLN A C 1
ATOM 1423 O O . GLN A 1 172 ? 13.515 -9.012 -32.905 1.00 83.06 172 GLN A O 1
ATOM 1428 N N . ASN A 1 173 ? 12.198 -8.394 -31.214 1.00 80.50 173 ASN A N 1
ATOM 1429 C CA . ASN A 1 173 ? 10.994 -8.196 -32.030 1.00 80.50 173 ASN A CA 1
ATOM 1430 C C . ASN A 1 173 ? 10.688 -6.714 -32.327 1.00 80.50 173 ASN A C 1
ATOM 1432 O O . ASN A 1 173 ? 9.554 -6.357 -32.627 1.00 80.50 173 ASN A O 1
ATOM 1436 N N . GLY A 1 174 ? 11.697 -5.842 -32.236 1.00 79.06 174 GLY A N 1
ATOM 1437 C CA . GLY A 1 174 ? 11.620 -4.432 -32.635 1.00 79.06 174 GLY A CA 1
ATOM 1438 C C . GLY A 1 174 ? 10.979 -3.480 -31.622 1.00 79.06 174 GLY A C 1
ATOM 1439 O O . GLY A 1 174 ? 11.399 -2.334 -31.541 1.00 79.06 174 GLY A O 1
ATOM 1440 N N . PHE A 1 175 ? 10.017 -3.935 -30.814 1.00 87.44 175 PHE A N 1
ATOM 1441 C CA . PHE A 1 175 ? 9.349 -3.100 -29.800 1.00 87.44 175 PHE A CA 1
ATOM 1442 C C . PHE A 1 175 ? 9.832 -3.348 -28.365 1.00 87.44 175 PHE A C 1
ATOM 1444 O O . PHE A 1 175 ? 9.787 -2.442 -27.538 1.00 87.44 175 PHE A O 1
ATOM 1451 N N . ASN A 1 176 ? 10.369 -4.537 -28.069 1.00 90.94 176 ASN A N 1
ATOM 1452 C CA . ASN A 1 176 ? 10.901 -4.858 -26.739 1.00 90.94 176 ASN A CA 1
ATOM 1453 C C . ASN A 1 176 ? 12.356 -4.409 -26.516 1.00 90.94 176 ASN A C 1
ATOM 1455 O O . ASN A 1 176 ? 12.934 -4.734 -25.480 1.00 90.94 176 ASN A O 1
ATOM 1459 N N . CYS A 1 177 ? 12.975 -3.674 -27.441 1.00 92.56 177 CYS A N 1
ATOM 1460 C CA . CYS A 1 177 ? 14.381 -3.279 -27.314 1.00 92.56 177 CYS A CA 1
ATOM 1461 C C . CYS A 1 177 ? 14.656 -2.454 -26.045 1.00 92.56 177 CYS A C 1
ATOM 1463 O O . CYS A 1 177 ? 15.644 -2.692 -25.355 1.00 92.56 177 CYS A O 1
ATOM 1465 N N . GLY A 1 178 ? 13.744 -1.552 -25.673 1.00 94.12 178 GLY A N 1
ATOM 1466 C CA . GLY A 1 178 ? 13.838 -0.769 -24.439 1.00 94.12 178 GLY A CA 1
ATOM 1467 C C . GLY A 1 178 ? 13.729 -1.613 -23.158 1.00 94.12 178 GLY A C 1
ATOM 1468 O O . GLY A 1 178 ? 14.653 -1.577 -22.344 1.00 94.12 178 GLY A O 1
ATOM 1469 N N . PRO A 1 179 ? 12.661 -2.414 -22.967 1.00 94.50 179 PRO A N 1
ATOM 1470 C CA . PRO A 1 179 ? 12.544 -3.312 -21.815 1.00 94.50 179 PRO A CA 1
ATOM 1471 C C . PRO A 1 179 ? 13.691 -4.324 -21.708 1.00 94.50 179 PRO A C 1
ATOM 1473 O O . PRO A 1 179 ? 14.167 -4.617 -20.610 1.00 94.50 179 PRO A O 1
ATOM 1476 N N . ILE A 1 180 ? 14.183 -4.833 -22.841 1.00 94.38 180 ILE A N 1
ATOM 1477 C CA . ILE A 1 180 ? 15.344 -5.727 -22.866 1.00 94.38 180 ILE A CA 1
ATOM 1478 C C . ILE A 1 180 ? 16.614 -4.976 -22.448 1.00 94.38 180 ILE A C 1
ATOM 1480 O O . ILE A 1 180 ? 17.366 -5.482 -21.616 1.00 94.38 180 ILE A O 1
ATOM 1484 N N . ALA A 1 181 ? 16.839 -3.760 -22.956 1.00 94.88 181 ALA A N 1
ATOM 1485 C CA . ALA A 1 181 ? 17.958 -2.923 -22.529 1.00 94.88 181 ALA A CA 1
ATOM 1486 C C . ALA A 1 181 ? 17.902 -2.631 -21.018 1.00 94.88 181 ALA A C 1
ATOM 1488 O O . ALA A 1 181 ? 18.936 -2.684 -20.352 1.00 94.88 181 ALA A O 1
ATOM 1489 N N . SER A 1 182 ? 16.703 -2.411 -20.462 1.00 95.12 182 SER A N 1
ATOM 1490 C CA . SER A 1 182 ? 16.502 -2.269 -19.015 1.00 95.12 182 SER A CA 1
ATOM 1491 C C . SER A 1 182 ? 16.963 -3.508 -18.249 1.00 95.12 182 SER A C 1
ATOM 1493 O O . SER A 1 182 ? 17.769 -3.414 -17.327 1.00 95.12 182 SER A O 1
ATOM 1495 N N . PHE A 1 183 ? 16.503 -4.687 -18.668 1.00 94.75 183 PHE A N 1
ATOM 1496 C CA . PHE A 1 183 ? 16.858 -5.958 -18.038 1.00 94.75 183 PHE A CA 1
ATOM 1497 C C . PHE A 1 183 ? 18.361 -6.260 -18.099 1.00 94.75 183 PHE A C 1
ATOM 1499 O O . PHE A 1 183 ? 18.954 -6.721 -17.118 1.00 94.75 183 PHE A O 1
ATOM 1506 N N . VAL A 1 184 ? 18.992 -5.971 -19.239 1.00 94.19 184 VAL A N 1
ATOM 1507 C CA . VAL A 1 184 ? 20.441 -6.113 -19.421 1.00 94.19 184 VAL A CA 1
ATOM 1508 C C . VAL A 1 184 ? 21.189 -5.167 -18.488 1.00 94.19 184 VAL A C 1
ATOM 1510 O O . VAL A 1 184 ? 22.111 -5.602 -17.800 1.00 94.19 184 VAL A O 1
ATOM 1513 N N . MET A 1 185 ? 20.766 -3.903 -18.399 1.00 94.56 185 MET A N 1
ATOM 1514 C CA . MET A 1 185 ? 21.350 -2.940 -17.466 1.00 94.56 185 MET A CA 1
ATOM 1515 C C . MET A 1 185 ? 21.233 -3.401 -16.013 1.00 94.56 185 MET A C 1
ATOM 1517 O O . MET A 1 185 ? 22.230 -3.391 -15.299 1.00 94.56 185 MET A O 1
ATOM 1521 N N . GLU A 1 186 ? 20.061 -3.859 -15.574 1.00 92.38 186 GLU A N 1
ATOM 1522 C CA . GLU A 1 186 ? 19.862 -4.376 -14.212 1.00 92.38 186 GLU A CA 1
ATOM 1523 C C . GLU A 1 186 ? 20.769 -5.579 -13.907 1.00 92.38 186 GLU A C 1
ATOM 1525 O O . GLU A 1 186 ? 21.363 -5.667 -12.827 1.00 92.38 186 GLU A O 1
ATOM 1530 N N . SER A 1 187 ? 20.926 -6.484 -14.875 1.00 92.25 187 SER A N 1
ATOM 1531 C CA . SER A 1 187 ? 21.819 -7.643 -14.755 1.00 92.25 187 SER A CA 1
ATOM 1532 C C . SER A 1 187 ? 23.284 -7.216 -14.634 1.00 92.25 187 SER A C 1
ATOM 1534 O O . SER A 1 187 ? 24.010 -7.738 -13.793 1.00 92.25 187 SER A O 1
ATOM 1536 N N . LEU A 1 188 ? 23.717 -6.222 -15.415 1.00 92.69 188 LEU A N 1
ATOM 1537 C CA . LEU A 1 188 ? 25.076 -5.680 -15.338 1.00 92.69 188 LEU A CA 1
ATOM 1538 C C . LEU A 1 188 ? 25.322 -4.949 -14.020 1.00 92.69 188 LEU A C 1
ATOM 1540 O O . LEU A 1 188 ? 26.372 -5.123 -13.405 1.00 92.69 188 LEU A O 1
ATOM 1544 N N . MET A 1 189 ? 24.365 -4.141 -13.563 1.00 90.25 189 MET A N 1
ATOM 1545 C CA . MET A 1 189 ? 24.499 -3.413 -12.305 1.00 90.25 189 MET A CA 1
ATOM 1546 C C . MET A 1 189 ? 24.626 -4.370 -11.107 1.00 90.25 189 MET A C 1
ATOM 1548 O O . MET A 1 189 ? 25.469 -4.145 -10.235 1.00 90.25 189 MET A O 1
ATOM 1552 N N . SER A 1 190 ? 23.847 -5.459 -11.101 1.00 89.06 190 SER A N 1
ATOM 1553 C CA . SER A 1 190 ? 23.829 -6.457 -10.020 1.00 89.06 190 SER A CA 1
ATOM 1554 C C . SER A 1 190 ? 24.945 -7.505 -10.097 1.00 89.06 190 SER A C 1
ATOM 1556 O O . SER A 1 190 ? 25.450 -7.908 -9.054 1.00 89.06 190 SER A O 1
ATOM 1558 N N . GLY A 1 191 ? 25.336 -7.947 -11.295 1.00 87.31 191 GLY A N 1
ATOM 1559 C CA . GLY A 1 191 ? 26.302 -9.036 -11.497 1.00 87.31 191 GLY A CA 1
ATOM 1560 C C . GLY A 1 191 ? 27.686 -8.603 -11.985 1.00 87.31 191 GLY A C 1
ATOM 1561 O O . GLY A 1 191 ? 28.640 -9.370 -11.875 1.00 87.31 191 GLY A O 1
ATOM 1562 N N . GLY A 1 192 ? 27.822 -7.381 -12.504 1.00 88.94 192 GLY A N 1
ATOM 1563 C CA . GLY A 1 192 ? 29.073 -6.869 -13.057 1.00 88.94 192 GLY A CA 1
ATOM 1564 C C . GLY A 1 192 ? 29.511 -7.539 -14.359 1.00 88.94 192 GLY A C 1
ATOM 1565 O O . GLY A 1 192 ? 28.730 -8.180 -15.062 1.00 88.94 192 GLY A O 1
ATOM 1566 N N . LEU A 1 193 ? 30.795 -7.371 -14.679 1.00 88.50 193 LEU A N 1
ATOM 1567 C CA . LEU A 1 193 ? 31.476 -8.126 -15.732 1.00 88.50 193 LEU A CA 1
ATOM 1568 C C . LEU A 1 193 ? 32.120 -9.379 -15.117 1.00 88.50 193 LEU A C 1
ATOM 1570 O O . LEU A 1 193 ? 32.629 -9.330 -13.999 1.00 88.50 193 LEU A O 1
ATOM 1574 N N . SER A 1 194 ? 32.108 -10.501 -15.837 1.00 79.19 194 SER A N 1
ATOM 1575 C CA . SER A 1 194 ? 32.618 -11.798 -15.364 1.00 79.19 194 SER A CA 1
ATOM 1576 C C . SER A 1 194 ? 34.040 -12.093 -15.864 1.00 79.19 194 SER A C 1
ATOM 1578 O O . SER A 1 194 ? 34.363 -11.800 -17.017 1.00 79.19 194 SER A O 1
ATOM 1580 N N . GLY A 1 195 ? 34.860 -12.758 -15.038 1.00 69.62 195 GLY A N 1
ATOM 1581 C CA . GLY A 1 195 ? 36.124 -13.402 -15.439 1.00 69.62 195 GLY A CA 1
ATOM 1582 C C . GLY A 1 195 ? 37.396 -12.853 -14.771 1.00 69.62 195 GLY A C 1
ATOM 1583 O O . GLY A 1 195 ? 37.587 -11.646 -14.674 1.00 69.62 195 GLY A O 1
ATOM 1584 N N . ASP A 1 196 ? 38.311 -13.753 -14.389 1.00 56.16 196 ASP A N 1
ATOM 1585 C CA . ASP A 1 196 ? 39.589 -13.453 -13.704 1.00 56.16 196 ASP A CA 1
ATOM 1586 C C . ASP A 1 196 ? 40.708 -12.951 -14.653 1.00 56.16 196 ASP A C 1
ATOM 1588 O O . ASP A 1 196 ? 41.897 -13.203 -14.445 1.00 56.16 196 ASP A O 1
ATOM 1592 N N . GLY A 1 197 ? 40.352 -12.258 -15.739 1.00 70.69 197 GLY A N 1
ATOM 1593 C CA . GLY A 1 197 ? 41.305 -11.835 -16.770 1.00 70.69 197 GLY A CA 1
ATOM 1594 C C . GLY A 1 197 ? 40.731 -10.797 -17.730 1.00 70.69 197 GLY A C 1
ATOM 1595 O O . GLY A 1 197 ? 40.635 -9.623 -17.388 1.00 70.69 197 GLY A O 1
ATOM 1596 N N . ARG A 1 198 ? 40.371 -11.216 -18.952 1.00 78.62 198 ARG A N 1
ATOM 1597 C CA . ARG A 1 198 ? 39.636 -10.349 -19.886 1.00 78.62 198 ARG A CA 1
ATOM 1598 C C . ARG A 1 198 ? 38.156 -10.368 -19.486 1.00 78.62 198 ARG A C 1
ATOM 1600 O O . ARG A 1 198 ? 37.602 -11.467 -19.426 1.00 78.62 198 ARG A O 1
ATOM 1607 N N . PRO A 1 199 ? 37.522 -9.212 -19.230 1.00 83.31 199 PRO A N 1
ATOM 1608 C CA . PRO A 1 199 ? 36.125 -9.184 -18.841 1.00 83.31 199 PRO A CA 1
ATOM 1609 C C . PRO A 1 199 ? 35.273 -9.788 -19.952 1.00 83.31 199 PRO A C 1
ATOM 1611 O O . PRO A 1 199 ? 35.465 -9.506 -21.136 1.00 83.31 199 PRO A O 1
ATOM 1614 N N . THR A 1 200 ? 34.333 -10.627 -19.551 1.00 84.06 200 THR A N 1
ATOM 1615 C CA . THR A 1 200 ? 33.308 -11.215 -20.406 1.00 84.06 200 THR A CA 1
ATOM 1616 C C . THR A 1 200 ? 31.946 -10.831 -19.861 1.00 84.06 200 THR A C 1
ATOM 1618 O O . THR A 1 200 ? 31.779 -10.599 -18.661 1.00 84.06 200 THR A O 1
ATOM 1621 N N . ILE A 1 201 ? 30.966 -10.734 -20.750 1.00 85.38 201 ILE A N 1
ATOM 1622 C CA . ILE A 1 201 ? 29.600 -10.407 -20.367 1.00 85.38 201 ILE A CA 1
ATOM 1623 C C . ILE A 1 201 ? 28.785 -11.688 -20.331 1.00 85.38 201 ILE A C 1
ATOM 1625 O O . ILE A 1 201 ? 28.729 -12.430 -21.309 1.00 85.38 201 ILE A O 1
ATOM 1629 N N . HIS A 1 202 ? 28.133 -11.917 -19.197 1.00 84.31 202 HIS A N 1
ATOM 1630 C CA . HIS A 1 202 ? 27.148 -12.971 -19.035 1.00 84.31 202 HIS A CA 1
ATOM 1631 C C . HIS A 1 202 ? 25.756 -12.336 -18.981 1.00 84.31 202 HIS A C 1
ATOM 1633 O O . HIS A 1 202 ? 25.382 -11.740 -17.970 1.00 84.31 202 HIS A O 1
ATOM 1639 N N . ILE A 1 203 ? 24.991 -12.454 -20.069 1.00 82.56 203 ILE A N 1
ATOM 1640 C CA . ILE A 1 203 ? 23.590 -12.022 -20.101 1.00 82.56 203 ILE A CA 1
ATOM 1641 C C . ILE A 1 203 ? 22.706 -13.217 -19.728 1.00 82.56 203 ILE A C 1
ATOM 1643 O O . ILE A 1 203 ? 22.762 -14.237 -20.419 1.00 82.56 203 ILE A O 1
ATOM 1647 N N . PRO A 1 204 ? 21.907 -13.132 -18.649 1.00 84.94 204 PRO A N 1
ATOM 1648 C CA . PRO A 1 204 ? 20.961 -14.188 -18.310 1.00 84.94 204 PRO A CA 1
ATOM 1649 C C . PRO A 1 204 ? 19.891 -14.351 -19.405 1.00 84.94 204 PRO A C 1
ATOM 1651 O O . PRO A 1 204 ? 19.667 -13.419 -20.183 1.00 84.94 204 PRO A O 1
ATOM 1654 N N . PRO A 1 205 ? 19.199 -15.507 -19.464 1.00 88.12 205 PRO A N 1
ATOM 1655 C CA . PRO A 1 205 ? 18.116 -15.723 -20.418 1.00 88.12 205 PRO A CA 1
ATOM 1656 C C . PRO A 1 205 ? 17.104 -14.577 -20.377 1.00 88.12 205 PRO A C 1
ATOM 1658 O O . PRO A 1 205 ? 16.572 -14.250 -19.315 1.00 88.12 205 PRO A O 1
ATOM 1661 N N . ILE A 1 206 ? 16.868 -13.952 -21.531 1.00 89.38 206 ILE A N 1
ATOM 1662 C CA . ILE A 1 206 ? 16.029 -12.758 -21.633 1.00 89.38 206 ILE A CA 1
ATOM 1663 C C . ILE A 1 206 ? 14.559 -13.174 -21.474 1.00 89.38 206 ILE A C 1
ATOM 1665 O O . ILE A 1 206 ? 14.069 -13.982 -22.269 1.00 89.38 206 ILE A O 1
ATOM 1669 N N . PRO A 1 207 ? 13.836 -12.642 -20.470 1.00 90.12 207 PRO A N 1
ATOM 1670 C CA . PRO A 1 207 ? 12.418 -12.922 -20.295 1.00 90.12 207 PRO A CA 1
ATOM 1671 C C . PRO A 1 207 ? 11.586 -12.467 -21.495 1.00 90.12 207 PRO A C 1
ATOM 1673 O O . PRO A 1 207 ? 11.955 -11.565 -22.245 1.00 90.12 207 PRO A O 1
ATOM 1676 N N . CYS A 1 208 ? 10.397 -13.042 -21.639 1.00 89.06 208 CYS A N 1
ATOM 1677 C CA . CYS A 1 208 ? 9.419 -12.570 -22.613 1.00 89.06 208 CYS A CA 1
ATOM 1678 C C . CYS A 1 208 ? 9.003 -11.110 -22.351 1.00 89.06 208 CYS A C 1
ATOM 1680 O O . CYS A 1 208 ? 8.907 -10.673 -21.202 1.00 89.06 208 CYS A O 1
ATOM 1682 N N . GLY A 1 209 ? 8.677 -10.383 -23.427 1.00 86.12 209 GLY A N 1
ATOM 1683 C CA . GLY A 1 209 ? 8.396 -8.942 -23.394 1.00 86.12 209 GLY A CA 1
ATOM 1684 C C . GLY A 1 209 ? 7.393 -8.502 -22.326 1.00 86.12 209 GLY A C 1
ATOM 1685 O O . GLY A 1 209 ? 7.670 -7.562 -21.593 1.00 86.12 209 GLY A O 1
ATOM 1686 N N . HIS A 1 210 ? 6.280 -9.219 -22.133 1.00 86.19 210 HIS A N 1
ATOM 1687 C CA . HIS A 1 210 ? 5.288 -8.818 -21.126 1.00 86.19 210 HIS A CA 1
ATOM 1688 C C . HIS A 1 210 ? 5.852 -8.828 -19.690 1.00 86.19 210 HIS A C 1
ATOM 1690 O O . HIS A 1 210 ? 5.546 -7.925 -18.919 1.00 86.19 210 HIS A O 1
ATOM 1696 N N . ARG A 1 211 ? 6.733 -9.783 -19.332 1.00 87.81 211 ARG A N 1
ATOM 1697 C CA . ARG A 1 211 ? 7.396 -9.806 -18.012 1.00 87.81 211 ARG A CA 1
ATOM 1698 C C . ARG A 1 211 ? 8.334 -8.616 -17.847 1.00 87.81 211 ARG A C 1
ATOM 1700 O O . ARG A 1 211 ? 8.436 -8.071 -16.753 1.00 87.81 211 ARG A O 1
ATOM 1707 N N . LEU A 1 212 ? 9.005 -8.214 -18.925 1.00 91.00 212 LEU A N 1
ATOM 1708 C CA . LEU A 1 212 ? 9.883 -7.046 -18.922 1.00 91.00 212 LEU A CA 1
ATOM 1709 C C . LEU A 1 212 ? 9.086 -5.750 -18.728 1.00 91.00 212 LEU A C 1
ATOM 1711 O O . LEU A 1 212 ? 9.451 -4.937 -17.885 1.00 91.00 212 LEU A O 1
ATOM 1715 N N . HIS A 1 213 ? 7.965 -5.597 -19.437 1.00 90.69 213 HIS A N 1
ATOM 1716 C CA . HIS A 1 213 ? 7.058 -4.457 -19.275 1.00 90.69 213 HIS A CA 1
ATOM 1717 C C . HIS A 1 213 ? 6.461 -4.397 -17.860 1.00 90.69 213 HIS A C 1
ATOM 1719 O O . HIS A 1 213 ? 6.507 -3.346 -17.225 1.00 90.69 213 HIS A O 1
ATOM 1725 N N . LEU A 1 214 ? 5.980 -5.529 -17.329 1.00 85.25 214 LEU A N 1
ATOM 1726 C CA . LEU A 1 214 ? 5.461 -5.617 -15.958 1.00 85.25 214 LEU A CA 1
ATOM 1727 C C . LEU A 1 214 ? 6.521 -5.232 -14.923 1.00 85.25 214 LEU A C 1
ATOM 1729 O O . LEU A 1 214 ? 6.234 -4.471 -14.007 1.00 85.25 214 LEU A O 1
ATOM 1733 N N . ARG A 1 215 ? 7.764 -5.694 -15.084 1.00 87.75 215 ARG A N 1
ATOM 1734 C CA . ARG A 1 215 ? 8.865 -5.360 -14.167 1.00 87.75 215 ARG A CA 1
ATOM 1735 C C . ARG A 1 215 ? 9.169 -3.860 -14.131 1.00 87.75 215 ARG A C 1
ATOM 1737 O O . ARG A 1 215 ? 9.482 -3.337 -13.067 1.00 87.75 215 ARG A O 1
ATOM 1744 N N . MET A 1 216 ? 9.066 -3.174 -15.270 1.00 88.62 216 MET A N 1
ATOM 1745 C CA . MET A 1 216 ? 9.215 -1.716 -15.332 1.00 88.62 216 MET A CA 1
ATOM 1746 C C . MET A 1 216 ? 8.022 -0.978 -14.715 1.00 88.62 216 MET A C 1
ATOM 1748 O O . MET A 1 216 ? 8.191 0.113 -14.176 1.00 88.62 216 MET A O 1
ATOM 1752 N N . LEU A 1 217 ? 6.828 -1.574 -14.781 1.00 85.00 217 LEU A N 1
ATOM 1753 C CA . LEU A 1 217 ? 5.607 -1.015 -14.210 1.00 85.00 217 LEU A CA 1
ATOM 1754 C C . LEU A 1 217 ? 5.574 -1.134 -12.679 1.00 85.00 217 LEU A C 1
ATOM 1756 O O . LEU A 1 217 ? 5.316 -0.138 -12.021 1.00 85.00 217 LEU A O 1
ATOM 1760 N N . VAL A 1 218 ? 5.940 -2.293 -12.115 1.00 78.56 218 VAL A N 1
ATOM 1761 C CA . VAL A 1 218 ? 5.942 -2.558 -10.654 1.00 78.56 218 VAL A CA 1
ATOM 1762 C C . VAL A 1 218 ? 6.748 -1.521 -9.868 1.00 78.56 218 VAL A C 1
ATOM 1764 O O . VAL A 1 218 ? 6.403 -1.164 -8.749 1.00 78.56 218 VAL A O 1
ATOM 1767 N N . MET A 1 219 ? 7.806 -0.972 -10.460 1.00 72.25 219 MET A N 1
ATOM 1768 C CA . MET A 1 219 ? 8.602 0.064 -9.808 1.00 72.25 219 MET A CA 1
ATOM 1769 C C . MET A 1 219 ? 7.807 1.356 -9.524 1.00 72.25 219 MET A C 1
ATOM 1771 O O . MET A 1 219 ? 8.132 2.084 -8.586 1.00 72.25 219 MET A O 1
ATOM 1775 N N . TRP A 1 220 ? 6.773 1.659 -10.312 1.00 68.44 220 TRP A N 1
ATOM 1776 C CA . TRP A 1 220 ? 5.889 2.796 -10.045 1.00 68.44 220 TRP A CA 1
ATOM 1777 C C . TRP A 1 220 ? 5.067 2.593 -8.770 1.00 68.44 220 TRP A C 1
ATOM 1779 O O . TRP A 1 220 ? 4.800 3.567 -8.067 1.00 68.44 220 TRP A O 1
ATOM 1789 N N . ASP A 1 221 ? 4.760 1.342 -8.430 1.00 60.62 221 ASP A N 1
ATOM 1790 C CA . ASP A 1 221 ? 3.976 0.984 -7.247 1.00 60.62 221 ASP A CA 1
ATOM 1791 C C . ASP A 1 221 ? 4.823 1.024 -5.957 1.00 60.62 221 ASP A C 1
ATOM 1793 O O . ASP A 1 221 ? 4.313 1.359 -4.891 1.00 60.62 221 ASP A O 1
ATOM 1797 N N . ASP A 1 222 ? 6.136 0.776 -6.055 1.00 52.50 222 ASP A N 1
ATOM 1798 C CA . ASP A 1 222 ? 7.077 0.759 -4.918 1.00 52.50 222 ASP A CA 1
ATOM 1799 C C . ASP A 1 222 ? 7.639 2.149 -4.534 1.00 52.50 222 ASP A C 1
ATOM 1801 O O . ASP A 1 222 ? 8.423 2.280 -3.585 1.00 52.50 222 ASP A O 1
ATOM 1805 N N . THR A 1 223 ? 7.275 3.225 -5.245 1.00 52.12 223 THR A N 1
ATOM 1806 C CA . THR A 1 223 ? 7.768 4.581 -4.935 1.00 52.12 223 THR A CA 1
ATOM 1807 C C . THR A 1 223 ? 7.069 5.235 -3.730 1.00 52.12 223 THR A C 1
ATOM 1809 O O . THR A 1 223 ? 6.426 6.271 -3.858 1.00 52.12 223 THR A O 1
ATOM 1812 N N . GLU A 1 224 ? 7.320 4.728 -2.515 1.00 43.84 224 GLU A N 1
ATOM 1813 C CA . GLU A 1 224 ? 6.941 5.355 -1.221 1.00 43.84 224 GLU A CA 1
ATOM 1814 C C . GLU A 1 224 ? 7.560 6.764 -0.993 1.00 43.84 224 GLU A C 1
ATOM 1816 O O . GLU A 1 224 ? 7.351 7.401 0.038 1.00 43.84 224 GLU A O 1
ATOM 1821 N N . ALA A 1 225 ? 8.359 7.274 -1.938 1.00 40.81 225 ALA A N 1
ATOM 1822 C CA . ALA A 1 225 ? 9.139 8.508 -1.817 1.00 40.81 225 ALA A CA 1
ATOM 1823 C C . ALA A 1 225 ? 8.498 9.754 -2.467 1.00 40.81 225 ALA A C 1
ATOM 1825 O O . ALA A 1 225 ? 9.151 10.801 -2.544 1.00 40.81 225 ALA A O 1
ATOM 1826 N N . ILE A 1 226 ? 7.262 9.659 -2.961 1.00 48.94 226 ILE A N 1
ATOM 1827 C CA . ILE A 1 226 ? 6.533 10.772 -3.587 1.00 48.94 226 ILE A CA 1
ATOM 1828 C C . ILE A 1 226 ? 5.535 11.318 -2.562 1.00 48.94 226 ILE A C 1
ATOM 1830 O O . ILE A 1 226 ? 4.789 10.552 -1.963 1.00 48.94 226 ILE A O 1
ATOM 1834 N N . SER A 1 227 ? 5.526 12.635 -2.322 1.00 43.78 227 SER A N 1
ATOM 1835 C CA . SER A 1 227 ? 4.547 13.235 -1.407 1.00 43.78 227 SER A CA 1
ATOM 1836 C C . SER A 1 227 ? 3.131 12.959 -1.913 1.00 43.78 227 SER A C 1
ATOM 1838 O O . SER A 1 227 ? 2.855 13.242 -3.082 1.00 43.78 227 SER A O 1
ATOM 1840 N N . GLU A 1 228 ? 2.250 12.470 -1.036 1.00 48.12 228 GLU A N 1
ATOM 1841 C CA . GLU A 1 228 ? 0.843 12.149 -1.332 1.00 48.12 228 GLU A CA 1
ATOM 1842 C C . GLU A 1 228 ? 0.117 13.283 -2.077 1.00 48.12 228 GLU A C 1
ATOM 1844 O O . GLU A 1 228 ? -0.702 13.012 -2.946 1.00 48.12 228 GLU A O 1
ATOM 1849 N N . ASP A 1 229 ? 0.496 14.544 -1.850 1.00 44.94 229 ASP A N 1
ATOM 1850 C CA . ASP A 1 229 ? -0.060 15.713 -2.546 1.00 44.94 229 ASP A CA 1
ATOM 1851 C C . ASP A 1 229 ? 0.189 15.710 -4.072 1.00 44.94 229 ASP A C 1
ATOM 1853 O O . ASP A 1 229 ? -0.670 16.126 -4.847 1.00 44.94 229 ASP A O 1
ATOM 1857 N N . ILE A 1 230 ? 1.346 15.207 -4.529 1.00 48.16 230 ILE A N 1
ATOM 1858 C CA . ILE A 1 230 ? 1.700 15.119 -5.961 1.00 48.16 230 ILE A CA 1
ATOM 1859 C C . ILE A 1 230 ? 0.996 13.924 -6.615 1.00 48.16 230 ILE A C 1
ATOM 1861 O O . ILE A 1 230 ? 0.578 14.022 -7.767 1.00 48.16 230 ILE A O 1
ATOM 1865 N N . LEU A 1 231 ? 0.838 12.817 -5.881 1.00 46.44 231 LEU A N 1
ATOM 1866 C CA . LEU A 1 231 ? 0.040 11.665 -6.311 1.00 46.44 231 LEU A CA 1
ATOM 1867 C C . LEU A 1 231 ? -1.442 12.050 -6.434 1.00 46.44 231 LEU A C 1
ATOM 1869 O O . LEU A 1 231 ? -2.048 11.804 -7.471 1.00 46.44 231 LEU A O 1
ATOM 1873 N N . MET A 1 232 ? -1.992 12.778 -5.459 1.00 47.47 232 MET A N 1
ATOM 1874 C CA . MET A 1 232 ? -3.392 13.212 -5.454 1.00 47.47 232 MET A CA 1
ATOM 1875 C C . MET A 1 232 ? -3.749 14.212 -6.564 1.00 47.47 232 MET A C 1
ATOM 1877 O O . MET A 1 232 ? -4.860 14.160 -7.101 1.00 47.47 232 MET A O 1
ATOM 1881 N N . ASP A 1 233 ? -2.852 15.131 -6.931 1.00 46.91 233 ASP A N 1
ATOM 1882 C CA . ASP A 1 233 ? -3.092 16.061 -8.049 1.00 46.91 233 ASP A CA 1
ATOM 1883 C C . ASP A 1 233 ? -3.030 15.362 -9.419 1.00 46.91 233 ASP A C 1
ATOM 1885 O O . ASP A 1 233 ? -3.625 15.831 -10.393 1.00 46.91 233 ASP A O 1
ATOM 1889 N N . VAL A 1 234 ? -2.360 14.211 -9.487 1.00 44.50 234 VAL A N 1
ATOM 1890 C CA . VAL A 1 234 ? -2.128 13.437 -10.710 1.00 44.50 234 VAL A CA 1
ATOM 1891 C C . VAL A 1 234 ? -3.138 12.283 -10.878 1.00 44.50 234 VAL A C 1
ATOM 1893 O O . VAL A 1 234 ? -3.531 11.977 -12.005 1.00 44.50 234 VAL A O 1
ATOM 1896 N N . GLU A 1 235 ? -3.644 11.710 -9.782 1.00 47.84 235 GLU A N 1
ATOM 1897 C CA . GLU A 1 235 ? -4.725 10.706 -9.744 1.00 47.84 235 GLU A CA 1
ATOM 1898 C C . GLU A 1 235 ? -6.122 11.302 -9.993 1.00 47.84 235 GLU A C 1
ATOM 1900 O O . GLU A 1 235 ? -7.044 10.591 -10.384 1.00 47.84 235 GLU A O 1
ATOM 1905 N N . ASN A 1 236 ? -6.293 12.622 -9.838 1.00 46.44 236 ASN A N 1
ATOM 1906 C CA . ASN A 1 236 ? -7.551 13.323 -10.138 1.00 46.44 236 ASN A CA 1
ATOM 1907 C C . ASN A 1 236 ? -7.807 13.547 -11.653 1.00 46.44 236 ASN A C 1
ATOM 1909 O O . ASN A 1 236 ? -8.741 14.264 -12.021 1.00 46.44 236 ASN A O 1
ATOM 1913 N N . GLN A 1 237 ? -7.007 12.951 -12.544 1.00 44.97 237 GLN A N 1
ATOM 1914 C CA . GLN A 1 237 ? -7.242 12.909 -13.998 1.00 44.97 237 GLN A CA 1
ATOM 1915 C C . GLN A 1 237 ? -7.320 11.453 -14.496 1.00 44.97 237 GLN A C 1
ATOM 1917 O O . GLN A 1 237 ? -7.186 10.527 -13.712 1.00 44.97 237 GLN A O 1
ATOM 1922 N N . SER A 1 238 ? -7.579 11.248 -15.794 1.00 44.00 238 SER A N 1
ATOM 1923 C CA . SER A 1 238 ? -7.818 9.983 -16.532 1.00 44.00 238 SER A CA 1
ATOM 1924 C C . SER A 1 238 ? -6.709 8.904 -16.464 1.00 44.00 238 SER A C 1
ATOM 1926 O O . SER A 1 238 ? -6.511 8.149 -17.412 1.00 44.00 238 SER A O 1
ATOM 1928 N N . SER A 1 239 ? -5.920 8.871 -15.397 1.00 49.22 239 SER A N 1
ATOM 1929 C CA . SER A 1 239 ? -4.614 8.232 -15.285 1.00 49.22 239 SER A CA 1
ATOM 1930 C C . SER A 1 239 ? -4.638 6.927 -14.479 1.00 49.22 239 SER A C 1
ATOM 1932 O O . SER A 1 239 ? -3.976 5.968 -14.874 1.00 49.22 239 SER A O 1
ATOM 1934 N N . GLY A 1 240 ? -5.482 6.819 -13.445 1.00 53.25 240 GLY A N 1
ATOM 1935 C CA . GLY A 1 240 ? -5.754 5.536 -12.775 1.00 53.25 240 GLY A CA 1
ATOM 1936 C C . GLY A 1 240 ? -6.350 4.495 -13.735 1.00 53.25 240 GLY A C 1
ATOM 1937 O O . GLY A 1 240 ? -6.010 3.313 -13.679 1.00 53.25 240 GLY A O 1
ATOM 1938 N N . GLU A 1 241 ? -7.157 4.950 -14.701 1.00 55.28 241 GLU A N 1
ATOM 1939 C CA . GLU A 1 241 ? -7.677 4.114 -15.790 1.00 55.28 241 GLU A CA 1
ATOM 1940 C C . GLU A 1 241 ? -6.562 3.624 -16.727 1.00 55.28 241 GLU A C 1
ATOM 1942 O O . GLU A 1 241 ? -6.587 2.467 -17.147 1.00 55.28 241 GLU A O 1
ATOM 1947 N N . GLN A 1 242 ? -5.557 4.458 -17.032 1.00 57.34 242 GLN A N 1
ATOM 1948 C CA . GLN A 1 242 ? -4.433 4.071 -17.894 1.00 57.34 242 GLN A CA 1
ATOM 1949 C C . GLN A 1 242 ? -3.578 2.981 -17.243 1.00 57.34 242 GLN A C 1
ATOM 1951 O O . GLN A 1 242 ? -3.288 1.980 -17.895 1.00 57.34 242 GLN A O 1
ATOM 1956 N N . HIS A 1 243 ? -3.236 3.131 -15.959 1.00 64.06 243 HIS A N 1
ATOM 1957 C CA . HIS A 1 243 ? -2.449 2.137 -15.225 1.00 64.06 243 HIS A CA 1
ATOM 1958 C C . HIS A 1 243 ? -3.162 0.778 -15.156 1.00 64.06 243 HIS A C 1
ATOM 1960 O O . HIS A 1 243 ? -2.613 -0.242 -15.573 1.00 64.06 243 HIS A O 1
ATOM 1966 N N . ALA A 1 244 ? -4.425 0.768 -14.715 1.00 60.50 244 ALA A N 1
ATOM 1967 C CA . ALA A 1 244 ? -5.225 -0.454 -14.629 1.00 60.50 244 ALA A CA 1
ATOM 1968 C C . ALA A 1 244 ? -5.411 -1.135 -15.998 1.00 60.50 244 ALA A C 1
ATOM 1970 O O . ALA A 1 244 ? -5.394 -2.364 -16.083 1.00 60.50 244 ALA A O 1
ATOM 1971 N N . THR A 1 245 ? -5.535 -0.347 -17.074 1.00 68.19 245 THR A N 1
ATOM 1972 C CA . THR A 1 245 ? -5.639 -0.868 -18.447 1.00 68.19 245 THR A CA 1
ATOM 1973 C C . THR A 1 245 ? -4.347 -1.559 -18.887 1.00 68.19 245 THR A C 1
ATOM 1975 O O . THR A 1 245 ? -4.417 -2.675 -19.396 1.00 68.19 245 THR A O 1
ATOM 1978 N N . ILE A 1 246 ? -3.177 -0.953 -18.637 1.00 69.69 246 ILE A N 1
ATOM 1979 C CA . ILE A 1 246 ? -1.866 -1.540 -18.975 1.00 69.69 246 ILE A CA 1
ATOM 1980 C C . ILE A 1 246 ? -1.655 -2.863 -18.227 1.00 69.69 246 ILE A C 1
ATOM 1982 O O . ILE A 1 246 ? -1.280 -3.861 -18.839 1.00 69.69 246 ILE A O 1
ATOM 1986 N N . VAL A 1 247 ? -1.931 -2.892 -16.916 1.00 66.75 247 VAL A N 1
ATOM 1987 C CA . VAL A 1 247 ? -1.809 -4.111 -16.094 1.00 66.75 247 VAL A CA 1
ATOM 1988 C C . VAL A 1 247 ? -2.732 -5.211 -16.614 1.00 66.75 247 VAL A C 1
ATOM 1990 O O . VAL A 1 247 ? -2.302 -6.349 -16.797 1.00 66.75 247 VAL A O 1
ATOM 1993 N N . CYS A 1 248 ? -3.999 -4.878 -16.879 1.00 65.94 248 CYS A N 1
ATOM 1994 C CA . CYS A 1 248 ? -4.976 -5.831 -17.394 1.00 65.94 248 CYS A CA 1
ATOM 1995 C C . CYS A 1 248 ? -4.528 -6.424 -18.737 1.00 65.94 248 CYS A C 1
ATOM 1997 O O . CYS A 1 248 ? -4.536 -7.644 -18.900 1.00 65.94 248 CYS A O 1
ATOM 1999 N N . GLU A 1 249 ? -4.080 -5.580 -19.667 1.00 69.62 249 GLU A N 1
ATOM 2000 C CA . GLU A 1 249 ? -3.587 -5.997 -20.978 1.00 69.62 249 GLU A CA 1
ATOM 2001 C C . GLU A 1 249 ? -2.375 -6.933 -20.850 1.00 69.62 249 GLU A C 1
ATOM 2003 O O . GLU A 1 249 ? -2.402 -8.056 -21.362 1.00 69.62 249 GLU A O 1
ATOM 2008 N N . LEU A 1 250 ? -1.348 -6.527 -20.095 1.00 70.38 250 LEU A N 1
ATOM 2009 C CA . LEU A 1 250 ? -0.135 -7.324 -19.888 1.00 70.38 250 LEU A CA 1
ATOM 2010 C C . LEU A 1 250 ? -0.424 -8.673 -19.216 1.00 70.38 250 LEU A C 1
ATOM 2012 O O . LEU A 1 250 ? 0.176 -9.676 -19.606 1.00 70.38 250 LEU A O 1
ATOM 2016 N N . ASN A 1 251 ? -1.366 -8.727 -18.271 1.00 68.75 251 ASN A N 1
ATOM 2017 C CA . ASN A 1 251 ? -1.780 -9.974 -17.621 1.00 68.75 251 ASN A CA 1
ATOM 2018 C C . ASN A 1 251 ? -2.534 -10.903 -18.582 1.00 68.75 251 ASN A C 1
ATOM 2020 O O . ASN A 1 251 ? -2.257 -12.103 -18.623 1.00 68.75 251 ASN A O 1
ATOM 2024 N N . VAL A 1 252 ? -3.431 -10.362 -19.417 1.00 67.62 252 VAL A N 1
ATOM 2025 C CA . VAL A 1 252 ? -4.112 -11.137 -20.472 1.00 67.62 252 VAL A CA 1
ATOM 2026 C C . VAL A 1 252 ? -3.094 -11.737 -21.442 1.00 67.62 252 VAL A C 1
ATOM 2028 O O . VAL A 1 252 ? -3.225 -12.892 -21.850 1.00 67.62 252 VAL A O 1
ATOM 2031 N N . ILE A 1 253 ? -2.053 -10.990 -21.800 1.00 70.06 253 ILE A N 1
ATOM 2032 C CA . ILE A 1 253 ? -0.990 -11.494 -22.674 1.00 70.06 253 ILE A CA 1
ATOM 2033 C C . ILE A 1 253 ? -0.110 -12.513 -21.960 1.00 70.06 253 ILE A C 1
ATOM 2035 O O . ILE A 1 253 ? 0.244 -13.522 -22.567 1.00 70.06 253 ILE A O 1
ATOM 2039 N N . GLY A 1 254 ? 0.206 -12.297 -20.682 1.00 71.19 254 GLY A N 1
ATOM 2040 C CA . GLY A 1 254 ? 0.934 -13.256 -19.854 1.00 71.19 254 GLY A CA 1
ATOM 2041 C C . GLY A 1 254 ? 0.237 -14.614 -19.811 1.00 71.19 254 GLY A C 1
ATOM 2042 O O . GLY A 1 254 ? 0.860 -15.633 -20.113 1.00 71.19 254 GLY A O 1
ATOM 2043 N N . ALA A 1 255 ? -1.080 -14.614 -19.582 1.00 69.19 255 ALA A N 1
ATOM 2044 C CA . ALA A 1 255 ? -1.912 -15.817 -19.583 1.00 69.19 255 ALA A CA 1
ATOM 2045 C C . ALA A 1 255 ? -1.919 -16.556 -20.934 1.00 69.19 255 ALA A C 1
ATOM 2047 O O . ALA A 1 255 ? -2.122 -17.768 -20.963 1.00 69.19 255 ALA A O 1
ATOM 2048 N N . ASN A 1 256 ? -1.667 -15.854 -22.045 1.00 74.00 256 ASN A N 1
ATOM 2049 C CA . ASN A 1 256 ? -1.611 -16.416 -23.400 1.00 74.00 256 ASN A CA 1
ATOM 2050 C C . ASN A 1 256 ? -0.176 -16.636 -23.920 1.00 74.00 256 ASN A C 1
ATOM 2052 O O . ASN A 1 256 ? 0.013 -17.092 -25.050 1.00 74.00 256 ASN A O 1
ATOM 2056 N N . CYS A 1 257 ? 0.853 -16.308 -23.136 1.00 77.19 257 CYS A N 1
ATOM 2057 C CA . CYS A 1 257 ? 2.236 -16.374 -23.584 1.00 77.19 257 CYS A CA 1
ATOM 2058 C C . CYS A 1 257 ? 2.794 -17.795 -23.446 1.00 77.19 257 CYS A C 1
ATOM 2060 O O . CYS A 1 257 ? 3.004 -18.285 -22.337 1.00 77.19 257 CYS A O 1
ATOM 2062 N N . LEU A 1 258 ? 3.137 -18.426 -24.574 1.00 74.88 258 LEU A N 1
ATOM 2063 C CA . LEU A 1 258 ? 3.725 -19.773 -24.605 1.00 74.88 258 LEU A CA 1
ATOM 2064 C C . LEU A 1 258 ? 5.016 -19.893 -23.776 1.00 74.88 258 LEU A C 1
ATOM 2066 O O . LEU A 1 258 ? 5.266 -20.944 -23.194 1.00 74.88 258 LEU A O 1
ATOM 2070 N N . CYS A 1 259 ? 5.821 -18.828 -23.688 1.00 75.81 259 CYS A N 1
ATOM 2071 C CA . CYS A 1 259 ? 7.029 -18.818 -22.856 1.00 75.81 259 CYS A CA 1
ATOM 2072 C C . CYS A 1 259 ? 6.708 -18.870 -21.355 1.00 75.81 259 CYS A C 1
ATOM 2074 O O . CYS A 1 259 ? 7.470 -19.460 -20.598 1.00 75.81 259 CYS A O 1
ATOM 2076 N N . CYS A 1 260 ? 5.589 -18.280 -20.919 1.00 76.94 260 CYS A N 1
ATOM 2077 C CA . CYS A 1 260 ? 5.159 -18.327 -19.519 1.00 76.94 260 CYS A CA 1
ATOM 2078 C C . CYS A 1 260 ? 4.380 -19.589 -19.177 1.00 76.94 260 CYS A C 1
ATOM 2080 O O . CYS A 1 260 ? 4.513 -20.087 -18.068 1.00 76.94 260 CYS A O 1
ATOM 2082 N N . GLN A 1 261 ? 3.638 -20.148 -20.130 1.00 70.00 261 GLN A N 1
ATOM 2083 C CA . GLN A 1 261 ? 2.923 -21.410 -19.939 1.00 70.00 261 GLN A CA 1
ATOM 2084 C C . GLN A 1 261 ? 3.856 -22.629 -19.856 1.00 70.00 261 GLN A C 1
ATOM 2086 O O . GLN A 1 261 ? 3.467 -23.654 -19.310 1.00 70.00 261 GLN A O 1
ATOM 2091 N N . ARG A 1 262 ? 5.077 -22.537 -20.399 1.00 61.28 262 ARG A N 1
ATOM 2092 C CA . ARG A 1 262 ? 6.077 -23.622 -20.377 1.00 61.28 262 ARG A CA 1
ATOM 2093 C C . ARG A 1 262 ? 7.000 -23.606 -19.150 1.00 61.28 262 ARG A C 1
ATOM 2095 O O . ARG A 1 262 ? 7.826 -24.501 -19.022 1.00 61.28 262 ARG A O 1
ATOM 2102 N N . GLY A 1 263 ? 6.930 -22.584 -18.299 1.00 48.81 263 GLY A N 1
ATOM 2103 C CA . GLY A 1 263 ? 7.990 -22.272 -17.339 1.00 48.81 263 GLY A CA 1
ATOM 2104 C C . GLY A 1 263 ? 7.635 -22.524 -15.879 1.00 48.81 263 GLY A C 1
ATOM 2105 O O . GLY A 1 263 ? 7.547 -21.545 -15.149 1.00 48.81 263 GLY A O 1
ATOM 2106 N N . ASP A 1 264 ? 7.492 -23.792 -15.478 1.00 41.91 264 ASP A N 1
ATOM 2107 C CA . ASP A 1 264 ? 7.648 -24.223 -14.070 1.00 41.91 264 ASP A CA 1
ATOM 2108 C C . ASP A 1 264 ? 8.293 -25.622 -13.892 1.00 41.91 264 ASP A C 1
ATOM 2110 O O . ASP A 1 264 ? 8.537 -26.045 -12.767 1.00 41.91 264 ASP A O 1
ATOM 2114 N N . ASP A 1 265 ? 8.681 -26.319 -14.970 1.00 39.09 265 ASP A N 1
ATOM 2115 C CA . ASP A 1 265 ? 9.319 -27.649 -14.868 1.00 39.09 265 ASP A CA 1
ATOM 2116 C C . ASP A 1 265 ? 10.854 -27.612 -14.691 1.00 39.09 265 ASP A C 1
ATOM 2118 O O . ASP A 1 265 ? 11.496 -28.657 -14.614 1.00 39.09 265 ASP A O 1
ATOM 2122 N N . SER A 1 266 ? 11.488 -26.435 -14.606 1.00 38.69 266 SER A N 1
ATOM 2123 C CA . SER A 1 266 ? 12.952 -26.324 -14.480 1.00 38.69 266 SER A CA 1
ATOM 2124 C C . SER A 1 266 ? 13.402 -25.908 -13.075 1.00 38.69 266 SER A C 1
ATOM 2126 O O . SER A 1 266 ? 13.989 -24.840 -12.885 1.00 38.69 266 SER A O 1
ATOM 2128 N N . SER A 1 267 ? 13.166 -26.766 -12.084 1.00 33.72 267 SER A N 1
ATOM 2129 C CA . SER A 1 267 ? 13.936 -26.768 -10.834 1.00 33.72 267 SER A CA 1
ATOM 2130 C C . SER A 1 267 ? 14.742 -28.064 -10.724 1.00 33.72 267 SER A C 1
ATOM 2132 O O . SER A 1 267 ? 14.452 -28.924 -9.893 1.00 33.72 267 SER A O 1
ATOM 2134 N N . ASP A 1 268 ? 15.766 -28.207 -11.566 1.00 31.78 268 ASP A N 1
ATOM 2135 C CA . ASP A 1 268 ? 16.782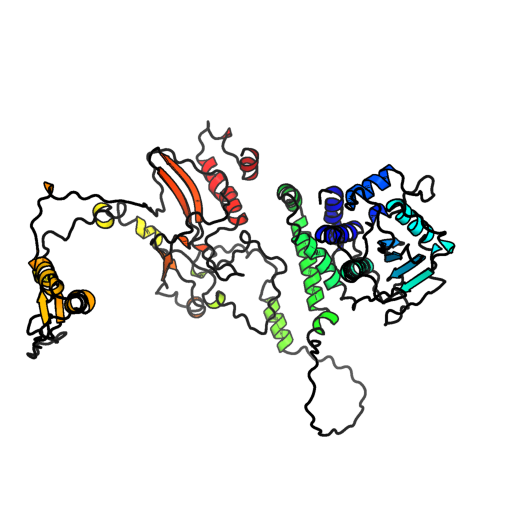 -29.251 -11.415 1.00 31.78 268 ASP A CA 1
ATOM 2136 C C . ASP A 1 268 ? 17.728 -28.882 -10.263 1.00 31.78 268 ASP A C 1
ATOM 2138 O O . ASP A 1 268 ? 18.765 -28.236 -10.436 1.00 31.78 268 ASP A O 1
ATOM 2142 N N . VAL A 1 269 ? 17.368 -29.317 -9.055 1.00 32.94 269 VAL A N 1
ATOM 2143 C CA . VAL A 1 269 ? 18.351 -29.614 -8.011 1.00 32.94 269 VAL A CA 1
ATOM 2144 C C . VAL A 1 269 ? 18.809 -31.049 -8.236 1.00 32.94 269 VAL A C 1
ATOM 2146 O O . VAL A 1 269 ? 18.075 -32.005 -8.002 1.00 32.94 269 VAL A O 1
ATOM 2149 N N . VAL A 1 270 ? 20.051 -31.171 -8.695 1.00 32.88 270 VAL A N 1
ATOM 2150 C CA . VAL A 1 270 ? 20.796 -32.423 -8.838 1.00 32.88 270 VAL A CA 1
ATOM 2151 C C . VAL A 1 270 ? 20.731 -33.238 -7.543 1.00 32.88 270 VAL A C 1
ATOM 2153 O O . VAL A 1 270 ? 21.228 -32.801 -6.506 1.00 32.88 270 VAL A O 1
ATOM 2156 N N . ASN A 1 271 ? 20.208 -34.462 -7.626 1.00 26.09 271 ASN A N 1
ATOM 2157 C CA . ASN A 1 271 ? 20.603 -35.550 -6.737 1.00 26.09 271 ASN A CA 1
ATOM 2158 C C . ASN A 1 271 ? 20.669 -36.860 -7.550 1.00 26.09 271 ASN A C 1
ATOM 2160 O O . ASN A 1 271 ? 19.723 -37.148 -8.286 1.00 26.09 271 ASN A O 1
ATOM 2164 N N . PRO A 1 272 ? 21.778 -37.619 -7.489 1.00 32.59 272 PRO A N 1
ATOM 2165 C CA . PRO A 1 272 ? 21.996 -38.785 -8.332 1.00 32.59 272 PRO A CA 1
ATOM 2166 C C . PRO A 1 272 ? 21.394 -40.060 -7.719 1.00 32.59 272 PRO A C 1
ATOM 2168 O O . PRO A 1 272 ? 21.068 -40.107 -6.536 1.00 32.59 272 PRO A O 1
ATOM 2171 N N . ASP A 1 273 ? 21.343 -41.096 -8.557 1.00 29.80 273 ASP A N 1
ATOM 2172 C CA . ASP A 1 273 ? 21.093 -42.510 -8.253 1.00 29.80 273 ASP A CA 1
ATOM 2173 C C . ASP A 1 273 ? 19.636 -42.950 -8.050 1.00 29.80 273 ASP A C 1
ATOM 2175 O O . ASP A 1 273 ? 19.171 -43.025 -6.922 1.00 29.80 273 ASP A O 1
ATOM 2179 N N . VAL A 1 274 ? 18.989 -43.417 -9.132 1.00 32.47 274 VAL A N 1
ATOM 2180 C CA . VAL A 1 274 ? 18.344 -44.749 -9.190 1.00 32.47 274 VAL A CA 1
ATOM 2181 C C . VAL A 1 274 ? 18.328 -45.246 -10.647 1.00 32.47 274 VAL A C 1
ATOM 2183 O O . VAL A 1 274 ? 17.719 -44.642 -11.525 1.00 32.47 274 VAL A O 1
ATOM 2186 N N . HIS A 1 275 ? 18.982 -46.384 -10.884 1.00 31.64 275 HIS A N 1
ATOM 2187 C CA . HIS A 1 275 ? 18.828 -47.229 -12.070 1.00 31.64 275 HIS A CA 1
ATOM 2188 C C . HIS A 1 275 ? 17.472 -47.953 -12.070 1.00 31.64 275 HIS A C 1
ATOM 2190 O O . HIS A 1 275 ? 17.119 -48.544 -11.052 1.00 31.64 275 HIS A O 1
ATOM 2196 N N . SER A 1 276 ? 16.799 -48.046 -13.222 1.00 31.22 276 SER A N 1
ATOM 2197 C CA . SER A 1 276 ? 16.260 -49.326 -13.715 1.00 31.22 276 SER A CA 1
ATOM 2198 C C . SER A 1 276 ? 15.772 -49.211 -15.158 1.00 31.22 276 SER A C 1
ATOM 2200 O O . SER A 1 276 ? 14.999 -48.321 -15.502 1.00 31.22 276 SER A O 1
ATOM 2202 N N . ASP A 1 277 ? 16.226 -50.175 -15.949 1.00 30.86 277 ASP A N 1
ATOM 2203 C CA . ASP A 1 277 ? 15.926 -50.457 -17.348 1.00 30.86 277 ASP A CA 1
ATOM 2204 C C . ASP A 1 277 ? 14.450 -50.799 -17.617 1.00 30.86 277 ASP A C 1
ATOM 2206 O O . ASP A 1 277 ? 13.743 -51.250 -16.710 1.00 30.86 277 ASP A O 1
ATOM 2210 N N . GLY A 1 278 ? 14.031 -50.712 -18.889 1.00 29.78 278 GLY A N 1
ATOM 2211 C CA . GLY A 1 278 ? 12.921 -51.535 -19.385 1.00 29.78 278 GLY A CA 1
ATOM 2212 C C . GLY A 1 278 ? 12.113 -51.010 -20.575 1.00 29.78 278 GLY A C 1
ATOM 2213 O O . GLY A 1 278 ? 10.974 -50.607 -20.392 1.00 29.78 278 GLY A O 1
ATOM 2214 N N . ASP A 1 279 ? 12.695 -51.133 -21.770 1.00 31.42 279 ASP A N 1
ATOM 2215 C CA . ASP A 1 279 ? 12.074 -51.540 -23.044 1.00 31.42 279 ASP A CA 1
ATOM 2216 C C . ASP A 1 279 ? 11.019 -50.683 -23.788 1.00 31.42 279 ASP A C 1
ATOM 2218 O O . ASP A 1 279 ? 9.867 -50.509 -23.397 1.00 31.42 279 ASP A O 1
ATOM 2222 N N . PHE A 1 280 ? 11.444 -50.291 -24.997 1.00 30.23 280 PHE A N 1
ATOM 2223 C CA . PHE A 1 280 ? 10.650 -49.880 -26.161 1.00 30.23 280 PHE A CA 1
ATOM 2224 C C . PHE A 1 280 ? 9.811 -51.043 -26.742 1.00 30.23 280 PHE A C 1
ATOM 2226 O O . PHE A 1 280 ? 10.104 -52.217 -26.501 1.00 30.23 280 PHE A O 1
ATOM 2233 N N . PRO A 1 281 ? 8.843 -50.737 -27.625 1.00 39.91 281 PRO A N 1
ATOM 2234 C CA . PRO A 1 281 ? 9.172 -50.859 -29.045 1.00 39.91 281 PRO A CA 1
ATOM 2235 C C . PRO A 1 281 ? 8.718 -49.672 -29.903 1.00 39.91 281 PRO A C 1
ATOM 2237 O O . PRO A 1 281 ? 7.773 -48.947 -29.598 1.00 39.91 281 PRO A O 1
ATOM 2240 N N . THR A 1 282 ? 9.464 -49.517 -30.988 1.00 33.28 282 THR A N 1
ATOM 2241 C CA . THR A 1 282 ? 9.327 -48.584 -32.100 1.00 33.28 282 THR A CA 1
ATOM 2242 C C . THR A 1 282 ? 8.182 -48.928 -33.061 1.00 33.28 282 THR A C 1
ATOM 2244 O O . THR A 1 282 ? 7.676 -50.048 -33.065 1.00 33.28 282 THR A O 1
ATOM 2247 N N . ASP A 1 283 ? 7.912 -47.944 -33.929 1.00 31.27 283 ASP A N 1
ATOM 2248 C CA . ASP A 1 283 ? 7.397 -48.024 -35.310 1.00 31.27 283 ASP A CA 1
ATOM 2249 C C . ASP A 1 283 ? 5.945 -47.563 -35.518 1.00 31.27 283 ASP A C 1
ATOM 2251 O O . ASP A 1 283 ? 4.991 -48.279 -35.237 1.00 31.27 283 ASP A O 1
ATOM 2255 N N . THR A 1 284 ? 5.745 -46.375 -36.099 1.00 31.20 284 THR A N 1
ATOM 2256 C CA . THR A 1 284 ? 5.550 -46.173 -37.555 1.00 31.20 284 THR A CA 1
ATOM 2257 C C . THR A 1 284 ? 5.136 -44.728 -37.854 1.00 31.20 284 THR A C 1
ATOM 2259 O O . THR A 1 284 ? 4.376 -44.108 -37.116 1.00 31.20 284 THR A O 1
ATOM 2262 N N . GLU A 1 285 ? 5.688 -44.207 -38.946 1.00 37.16 285 GLU A N 1
ATOM 2263 C CA . GLU A 1 285 ? 5.305 -42.974 -39.631 1.00 37.16 285 GLU A CA 1
ATOM 2264 C C . GLU A 1 285 ? 3.868 -43.088 -40.167 1.00 37.16 285 GLU A C 1
ATOM 2266 O O . GLU A 1 285 ? 3.525 -44.122 -40.741 1.00 37.16 285 GLU A O 1
ATOM 2271 N N . ASP A 1 286 ? 3.059 -42.031 -40.047 1.00 33.34 286 ASP A N 1
ATOM 2272 C CA . ASP A 1 286 ? 2.001 -41.770 -41.029 1.00 33.34 286 ASP A CA 1
ATOM 2273 C C . ASP A 1 286 ? 1.726 -40.265 -41.148 1.00 33.34 286 ASP A C 1
ATOM 2275 O O . ASP A 1 286 ? 1.676 -39.527 -40.158 1.00 33.34 286 ASP A O 1
ATOM 2279 N N . GLU A 1 287 ? 1.628 -39.818 -42.395 1.00 36.12 287 GLU A N 1
ATOM 2280 C CA . GLU A 1 287 ? 1.457 -38.430 -42.799 1.00 36.12 287 GLU A CA 1
ATOM 2281 C C . GLU A 1 287 ? -0.016 -38.000 -42.714 1.00 36.12 287 GLU A C 1
ATOM 2283 O O . GLU A 1 287 ? -0.914 -38.725 -43.118 1.00 36.12 287 GLU A O 1
ATOM 2288 N N . GLY A 1 288 ? -0.225 -36.760 -42.261 1.00 35.72 288 GLY A N 1
ATOM 2289 C CA . GLY A 1 288 ? -1.221 -35.817 -42.777 1.00 35.72 288 GLY A CA 1
ATOM 2290 C C . GLY A 1 288 ? -2.701 -36.212 -42.806 1.00 35.72 288 GLY A C 1
ATOM 2291 O O . GLY A 1 288 ? -3.147 -36.871 -43.731 1.00 35.72 288 GLY A O 1
ATOM 2292 N N . GLU A 1 289 ? -3.500 -35.577 -41.943 1.00 30.70 289 GLU A N 1
ATOM 2293 C CA . GLU A 1 289 ? -4.750 -34.930 -42.373 1.00 30.70 289 GLU A CA 1
ATOM 2294 C C . GLU A 1 289 ? -5.231 -33.908 -41.323 1.00 30.70 289 GLU A C 1
ATOM 2296 O O . GLU A 1 289 ? -5.426 -34.220 -40.148 1.00 30.70 289 GLU A O 1
ATOM 2301 N N . ASP A 1 290 ? -5.401 -32.657 -41.764 1.00 39.34 290 ASP A N 1
ATOM 2302 C CA . ASP A 1 290 ? -5.973 -31.550 -40.994 1.00 39.34 290 ASP A CA 1
ATOM 2303 C C . ASP A 1 290 ? -7.450 -31.836 -40.683 1.00 39.34 290 ASP A C 1
ATOM 2305 O O . ASP A 1 290 ? -8.344 -31.701 -41.529 1.00 39.34 290 ASP A O 1
ATOM 2309 N N . HIS A 1 291 ? -7.732 -32.194 -39.434 1.00 31.19 291 HI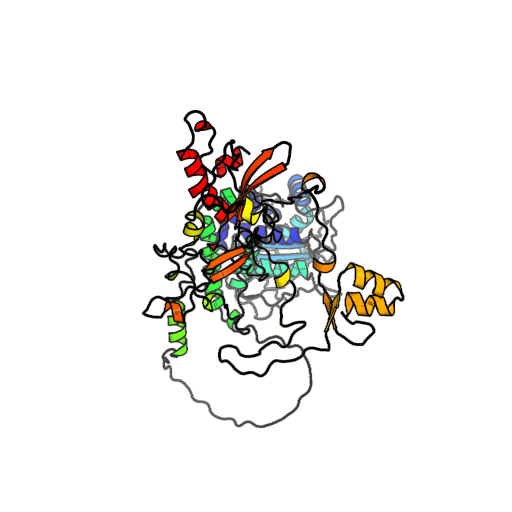S A N 1
ATOM 2310 C CA . HIS A 1 291 ? -9.079 -32.188 -38.884 1.00 31.19 291 HIS A CA 1
ATOM 2311 C C . HIS A 1 291 ? -9.127 -31.267 -37.670 1.00 31.19 291 HIS A C 1
ATOM 2313 O O . HIS A 1 291 ? -8.544 -31.542 -36.624 1.00 31.19 291 HIS A O 1
ATOM 2319 N N . HIS A 1 292 ? -9.863 -30.161 -37.821 1.00 36.06 292 HIS A N 1
ATOM 2320 C CA . HIS A 1 292 ? -10.283 -29.303 -36.721 1.00 36.06 292 HIS A CA 1
ATOM 2321 C C . HIS A 1 292 ? -11.013 -30.145 -35.665 1.00 36.06 292 HIS A C 1
ATOM 2323 O O . HIS A 1 292 ? -12.201 -30.442 -35.799 1.00 36.06 292 HIS A O 1
ATOM 2329 N N . LEU A 1 293 ? -10.298 -30.528 -34.608 1.00 32.53 293 LEU A N 1
ATOM 2330 C CA . LEU A 1 293 ? -10.900 -31.118 -33.423 1.00 32.53 293 LEU A CA 1
ATOM 2331 C C . LEU A 1 293 ? -11.752 -30.050 -32.715 1.00 32.53 293 LEU A C 1
ATOM 2333 O O . LEU A 1 293 ? -11.299 -28.912 -32.547 1.00 32.53 293 LEU A O 1
ATOM 2337 N N . PRO A 1 294 ? -12.987 -30.376 -32.299 1.00 39.25 294 PRO A N 1
ATOM 2338 C CA . PRO A 1 294 ? -13.785 -29.464 -31.504 1.00 39.25 294 PRO A CA 1
ATOM 2339 C C . PRO A 1 294 ? -13.124 -29.305 -30.133 1.00 39.25 294 PRO A C 1
ATOM 2341 O O . PRO A 1 294 ? -12.686 -30.284 -29.531 1.00 39.25 294 PRO A O 1
ATOM 2344 N N . LEU A 1 295 ? -13.043 -28.057 -29.663 1.00 42.75 295 LEU A N 1
ATOM 2345 C CA . LEU A 1 295 ? -12.568 -27.705 -28.324 1.00 42.75 295 LEU A CA 1
ATOM 2346 C C . LEU A 1 295 ? -13.192 -28.639 -27.276 1.00 42.75 295 LEU A C 1
ATOM 2348 O O . LEU A 1 295 ? -14.414 -28.782 -27.221 1.00 42.75 295 LEU A O 1
ATOM 2352 N N . ASP A 1 296 ? -12.332 -29.258 -26.464 1.00 58.12 296 ASP A N 1
ATOM 2353 C CA . ASP A 1 296 ? -12.702 -30.128 -25.350 1.00 58.12 296 ASP A CA 1
ATOM 2354 C C . ASP A 1 296 ? -13.774 -29.457 -24.473 1.00 58.12 296 ASP A C 1
ATOM 2356 O O . ASP A 1 296 ? -13.678 -28.272 -24.132 1.00 58.12 296 ASP A O 1
ATOM 2360 N N . ALA A 1 297 ? -14.797 -30.230 -24.100 1.00 44.09 297 ALA A N 1
ATOM 2361 C CA . ALA A 1 297 ? -15.889 -29.815 -23.228 1.00 44.09 297 ALA A CA 1
ATOM 2362 C C . ALA A 1 297 ? -15.376 -29.188 -21.921 1.00 44.09 297 ALA A C 1
ATOM 2364 O O . ALA A 1 297 ? -16.017 -28.284 -21.389 1.00 44.09 297 ALA A O 1
ATOM 2365 N N . THR A 1 298 ? -14.188 -29.583 -21.455 1.00 39.28 298 THR A N 1
ATOM 2366 C CA . THR A 1 298 ? -13.513 -28.982 -20.295 1.00 39.28 298 THR A CA 1
ATOM 2367 C C . THR A 1 298 ? -13.069 -27.539 -20.559 1.00 39.28 298 THR A C 1
ATOM 2369 O O . THR A 1 298 ? -13.257 -26.667 -19.713 1.00 39.28 298 THR A O 1
ATOM 2372 N N . SER A 1 299 ? -12.550 -27.246 -21.758 1.00 42.75 299 SER A N 1
ATOM 2373 C CA . SER A 1 299 ? -12.157 -25.891 -22.182 1.00 42.75 299 SER A CA 1
ATOM 2374 C C . SER A 1 299 ? -13.371 -24.993 -22.421 1.00 42.75 299 SER A C 1
ATOM 2376 O O . SER A 1 299 ? -13.329 -23.801 -22.116 1.00 42.75 299 SER A O 1
ATOM 2378 N N . GLN A 1 300 ? -14.470 -25.556 -22.931 1.00 45.84 300 GLN A N 1
ATOM 2379 C CA . GLN A 1 300 ? -15.729 -24.827 -23.083 1.00 45.84 300 GLN A CA 1
ATOM 2380 C C . GLN A 1 300 ? -16.386 -24.550 -21.717 1.00 45.84 300 GLN A C 1
ATOM 2382 O O . GLN A 1 300 ? -16.824 -23.430 -21.477 1.00 45.84 300 GLN A O 1
ATOM 2387 N N . HIS A 1 301 ? -16.344 -25.509 -20.786 1.00 43.00 301 HIS A N 1
ATOM 2388 C CA . HIS A 1 301 ? -16.813 -25.345 -19.406 1.00 43.00 301 HIS A CA 1
ATOM 2389 C C . HIS A 1 301 ? -15.985 -24.317 -18.618 1.00 43.00 301 HIS A C 1
ATOM 2391 O O . HIS A 1 301 ? -16.553 -23.497 -17.901 1.00 43.00 301 HIS A O 1
ATOM 2397 N N . LEU A 1 302 ? -14.660 -24.291 -18.804 1.00 38.41 302 LEU A N 1
ATOM 2398 C CA . LEU A 1 302 ? -13.779 -23.263 -18.237 1.00 38.41 302 LEU A CA 1
ATOM 2399 C C . LEU A 1 302 ? -14.038 -21.879 -18.843 1.00 38.41 302 LEU A C 1
ATOM 2401 O O . LEU A 1 302 ? -14.082 -20.900 -18.105 1.00 38.41 302 LEU A O 1
ATOM 2405 N N . ARG A 1 303 ? -14.280 -21.773 -20.157 1.00 45.19 303 ARG A N 1
ATOM 2406 C CA . ARG A 1 303 ? -14.683 -20.501 -20.791 1.00 45.19 303 ARG A CA 1
ATOM 2407 C C . ARG A 1 303 ? -16.052 -20.022 -20.317 1.00 45.19 303 ARG A C 1
ATOM 2409 O O . ARG A 1 303 ? -16.240 -18.818 -20.157 1.00 45.19 303 ARG A O 1
ATOM 2416 N N . ASP A 1 304 ? -16.987 -20.934 -20.075 1.00 43.22 304 ASP A N 1
ATOM 2417 C CA . ASP A 1 304 ? -18.312 -20.596 -19.560 1.00 43.22 304 ASP A CA 1
ATOM 2418 C C . ASP A 1 304 ? -18.247 -20.199 -18.074 1.00 43.22 304 ASP A C 1
ATOM 2420 O O . ASP A 1 304 ? -18.889 -19.222 -17.693 1.00 43.22 304 ASP A O 1
ATOM 2424 N N . LEU A 1 305 ? -17.396 -20.838 -17.259 1.00 37.56 305 LEU A N 1
ATOM 2425 C CA . LEU A 1 305 ? -17.085 -20.413 -15.884 1.00 37.56 305 LEU A CA 1
ATOM 2426 C C . LEU A 1 305 ? -16.403 -19.036 -15.841 1.00 37.56 305 LEU A C 1
ATOM 2428 O O . LEU A 1 305 ? -16.791 -18.182 -15.046 1.00 37.56 305 LEU A O 1
ATOM 2432 N N . LEU A 1 306 ? -15.445 -18.780 -16.737 1.00 36.97 306 LEU A N 1
ATOM 2433 C CA . LEU A 1 306 ? -14.738 -17.497 -16.838 1.00 36.97 306 LEU A CA 1
ATOM 2434 C C . LEU A 1 306 ? -15.615 -16.370 -17.413 1.00 36.97 306 LEU A C 1
ATOM 2436 O O . LEU A 1 306 ? -15.390 -15.208 -17.097 1.00 36.97 306 LEU A O 1
ATOM 2440 N N . ARG A 1 307 ? -16.651 -16.686 -18.204 1.00 37.72 307 ARG A N 1
ATOM 2441 C CA . ARG A 1 307 ? -17.667 -15.708 -18.646 1.00 37.72 307 ARG A CA 1
ATOM 2442 C C . ARG A 1 307 ? -18.679 -15.336 -17.559 1.00 37.72 307 ARG A C 1
ATOM 2444 O O . ARG A 1 307 ? -19.302 -14.284 -17.679 1.00 37.72 307 ARG A O 1
ATOM 2451 N N . HIS A 1 308 ? -18.866 -16.175 -16.538 1.00 34.03 308 HIS A N 1
ATOM 2452 C CA . HIS A 1 308 ? -19.845 -15.942 -15.466 1.00 34.03 308 HIS A CA 1
ATOM 2453 C C . HIS A 1 308 ? -19.254 -15.274 -14.216 1.00 34.03 308 HIS A C 1
ATOM 2455 O O . HIS A 1 308 ? -20.018 -14.813 -13.369 1.00 34.03 308 HIS A O 1
ATOM 2461 N N . TYR A 1 309 ? -17.928 -15.150 -14.116 1.00 29.67 309 TYR A N 1
ATOM 2462 C CA . TYR A 1 309 ? -17.275 -14.322 -13.103 1.00 29.67 309 TYR A CA 1
ATOM 2463 C C . TYR A 1 309 ? -16.844 -12.983 -13.714 1.00 29.67 309 TYR A C 1
ATOM 2465 O O . TYR A 1 309 ? -15.927 -12.962 -14.534 1.00 29.67 309 TYR A O 1
ATOM 2473 N N . PRO A 1 310 ? -17.448 -11.846 -13.327 1.00 35.66 310 PRO A N 1
ATOM 2474 C CA . PRO A 1 310 ? -17.005 -10.544 -13.796 1.00 35.66 310 PRO A CA 1
ATOM 2475 C C . PRO A 1 310 ? -15.732 -10.141 -13.038 1.00 35.66 310 PRO A C 1
ATOM 2477 O O . PRO A 1 310 ? -15.774 -9.327 -12.117 1.00 35.66 310 PRO A O 1
ATOM 2480 N N . TYR A 1 311 ? -14.584 -10.708 -13.413 1.00 40.31 311 TYR A N 1
ATOM 2481 C CA . TYR A 1 311 ? -13.286 -10.166 -13.012 1.00 40.31 311 TYR A CA 1
ATOM 2482 C C . TYR A 1 311 ? -13.004 -8.936 -13.875 1.00 40.31 311 TYR A C 1
ATOM 2484 O O . TYR A 1 311 ? -12.640 -9.041 -15.042 1.00 40.31 311 TYR A O 1
ATOM 2492 N N . GLY A 1 312 ? -13.285 -7.764 -13.307 1.00 35.94 312 GLY A N 1
ATOM 2493 C CA . GLY A 1 312 ? -13.127 -6.471 -13.979 1.00 35.94 312 GLY A CA 1
ATOM 2494 C C . GLY A 1 312 ? -14.063 -5.372 -13.474 1.00 35.94 312 GLY A C 1
ATOM 2495 O O . GLY A 1 312 ? -13.820 -4.199 -13.732 1.00 35.94 312 GLY A O 1
ATOM 2496 N N . GLN A 1 313 ? -15.101 -5.703 -12.701 1.00 32.25 313 GLN A N 1
ATOM 2497 C CA . GLN A 1 313 ? -15.834 -4.698 -11.930 1.00 32.25 313 GLN A CA 1
ATOM 2498 C C . GLN A 1 313 ? -15.248 -4.613 -10.520 1.00 32.25 313 GLN A C 1
ATOM 2500 O O . GLN A 1 313 ? -15.703 -5.303 -9.612 1.00 32.25 313 GLN A O 1
ATOM 2505 N N . GLN A 1 314 ? -14.255 -3.737 -10.321 1.00 40.75 314 GLN A N 1
ATOM 2506 C CA . GLN A 1 314 ? -13.797 -3.356 -8.970 1.00 40.75 314 GLN A CA 1
ATOM 2507 C C . GLN A 1 314 ? -14.928 -2.745 -8.121 1.00 40.75 314 GLN A C 1
ATOM 2509 O O . GLN A 1 314 ? -14.842 -2.714 -6.898 1.00 40.75 314 GLN A O 1
ATOM 2514 N N . TRP A 1 315 ? -16.035 -2.351 -8.753 1.00 34.62 315 TRP A N 1
ATOM 2515 C CA . TRP A 1 315 ? -17.254 -1.920 -8.087 1.00 34.62 315 TRP A CA 1
ATOM 2516 C C . TRP A 1 315 ? -18.402 -2.833 -8.503 1.00 34.62 315 TRP A C 1
ATOM 2518 O O . TRP A 1 315 ? -18.823 -2.817 -9.662 1.00 34.62 315 TRP A O 1
ATOM 2528 N N . LYS A 1 316 ? -18.930 -3.622 -7.554 1.00 37.97 316 LYS A N 1
ATOM 2529 C CA . LYS A 1 316 ? -20.206 -4.324 -7.751 1.00 37.97 316 LYS A CA 1
ATOM 2530 C C . LYS A 1 316 ? -21.233 -3.286 -8.211 1.00 37.97 316 LYS A C 1
ATOM 2532 O O . LYS A 1 316 ? -21.382 -2.252 -7.559 1.00 37.97 316 LYS A O 1
ATOM 2537 N N . HIS A 1 317 ? -21.938 -3.551 -9.316 1.00 35.62 317 HIS A N 1
ATOM 2538 C CA . HIS A 1 317 ? -23.083 -2.731 -9.716 1.00 35.62 317 HIS A CA 1
ATOM 2539 C C . HIS A 1 317 ? -23.967 -2.442 -8.498 1.00 35.62 317 HIS A C 1
ATOM 2541 O O . HIS A 1 317 ? -24.247 -3.353 -7.717 1.00 35.62 317 HIS A O 1
ATOM 2547 N N . PHE A 1 318 ? -24.395 -1.182 -8.346 1.00 39.69 318 PHE A N 1
ATOM 2548 C CA . PHE A 1 318 ? -25.246 -0.748 -7.240 1.00 39.69 318 PHE A CA 1
ATOM 2549 C C . PHE A 1 318 ? -26.419 -1.717 -7.056 1.00 39.69 318 PHE A C 1
ATOM 2551 O O . PHE A 1 318 ? -27.351 -1.767 -7.863 1.00 39.69 318 PHE A O 1
ATOM 2558 N N . ASN A 1 319 ? -26.355 -2.503 -5.986 1.00 50.41 319 ASN A N 1
ATOM 2559 C CA . ASN A 1 319 ? -27.391 -3.451 -5.635 1.00 50.41 319 ASN A CA 1
ATOM 2560 C C . ASN A 1 319 ? -28.278 -2.792 -4.579 1.00 50.41 319 ASN A C 1
ATOM 2562 O O . ASN A 1 319 ? -27.838 -2.529 -3.467 1.00 50.41 319 ASN A O 1
ATOM 2566 N N . ARG A 1 320 ? -29.551 -2.544 -4.903 1.00 53.00 320 ARG A N 1
ATOM 2567 C CA . ARG A 1 320 ? -30.520 -1.986 -3.938 1.00 53.00 320 ARG A CA 1
ATOM 2568 C C . ARG A 1 320 ? -30.724 -2.878 -2.710 1.00 53.00 320 ARG A C 1
ATOM 2570 O O . ARG A 1 320 ? -31.155 -2.384 -1.678 1.00 53.00 320 ARG A O 1
ATOM 2577 N N . ARG A 1 321 ? -30.394 -4.165 -2.830 1.00 56.59 321 ARG A N 1
ATOM 2578 C CA . ARG A 1 321 ? -30.423 -5.167 -1.760 1.00 56.59 321 ARG A CA 1
ATOM 2579 C C . ARG A 1 321 ? -29.056 -5.351 -1.094 1.00 56.59 321 ARG A C 1
ATOM 2581 O O . ARG A 1 321 ? -28.906 -6.251 -0.283 1.00 56.59 321 ARG A O 1
ATOM 2588 N N . PHE A 1 322 ? -28.056 -4.523 -1.419 1.00 56.81 322 PHE A N 1
ATOM 2589 C CA . PHE A 1 322 ? -26.727 -4.557 -0.788 1.00 56.81 322 PHE A CA 1
ATOM 2590 C C . PHE A 1 322 ? -26.816 -4.422 0.738 1.00 56.81 322 PHE A C 1
ATOM 2592 O O . PHE A 1 322 ? -26.021 -5.001 1.483 1.00 56.81 322 PHE A O 1
ATOM 2599 N N . ASP A 1 323 ? -27.822 -3.683 1.212 1.00 64.00 323 ASP A N 1
ATOM 2600 C CA . ASP A 1 323 ? -28.081 -3.529 2.634 1.00 64.00 323 ASP A CA 1
ATOM 2601 C C . ASP A 1 323 ? -28.897 -4.666 3.267 1.00 64.00 323 ASP A C 1
ATOM 2603 O O . ASP A 1 323 ? -28.926 -4.768 4.493 1.00 64.00 323 ASP A O 1
ATOM 2607 N N . GLU A 1 324 ? -29.491 -5.558 2.480 1.00 74.38 324 GLU A N 1
ATOM 2608 C CA . GLU A 1 324 ? -30.241 -6.706 2.991 1.00 74.38 324 GLU A CA 1
ATOM 2609 C C . GLU A 1 324 ? -29.283 -7.822 3.423 1.00 74.38 324 GLU A C 1
ATOM 2611 O O . GLU A 1 324 ? -28.230 -8.037 2.817 1.00 74.38 324 GLU A O 1
ATOM 2616 N N . TYR A 1 325 ? -29.632 -8.538 4.491 1.00 76.94 325 TYR A N 1
ATOM 2617 C CA . TYR A 1 325 ? -28.819 -9.657 4.971 1.00 76.94 325 TYR A CA 1
ATOM 2618 C C . TYR A 1 325 ? -28.781 -10.791 3.941 1.00 76.94 325 TYR A C 1
ATOM 2620 O O . TYR A 1 325 ? -27.731 -11.368 3.682 1.00 76.94 325 TYR A O 1
ATOM 2628 N N . GLU A 1 326 ? -29.914 -11.035 3.289 1.00 77.31 326 GLU A N 1
ATOM 2629 C CA . GLU A 1 326 ? -30.128 -12.068 2.277 1.00 77.31 326 GLU A CA 1
ATOM 2630 C C . GLU A 1 326 ? -29.386 -11.786 0.961 1.00 77.31 326 GLU A C 1
ATOM 2632 O O . GLU A 1 326 ? -29.241 -12.678 0.131 1.00 77.31 326 GLU A O 1
ATOM 2637 N N . GLY A 1 327 ? -28.947 -10.542 0.740 1.00 72.81 327 GLY A N 1
ATOM 2638 C CA . GLY A 1 327 ? -28.167 -10.137 -0.433 1.00 72.81 327 GLY A CA 1
ATOM 2639 C C . GLY A 1 327 ? -26.653 -10.132 -0.203 1.00 72.81 327 GLY A C 1
ATOM 2640 O O . GLY A 1 327 ? -25.907 -9.747 -1.108 1.00 72.81 327 GLY A O 1
ATOM 2641 N N . GLY A 1 328 ? -26.206 -10.483 1.008 1.00 77.00 328 GLY A N 1
ATOM 2642 C CA . GLY A 1 328 ? -24.802 -10.485 1.401 1.00 77.00 328 GLY A CA 1
ATOM 2643 C C . GLY A 1 328 ? -24.023 -11.724 0.931 1.00 77.00 328 GLY A C 1
ATOM 2644 O O . GLY A 1 328 ? -24.615 -12.700 0.474 1.00 77.00 328 GLY A O 1
ATOM 2645 N N . PRO A 1 329 ? -22.683 -11.694 1.041 1.00 82.38 329 PRO A N 1
ATOM 2646 C CA . PRO A 1 329 ? -21.841 -12.884 0.919 1.00 82.38 329 PRO A CA 1
ATOM 2647 C C . PRO A 1 329 ? -22.274 -13.998 1.881 1.00 82.38 329 PRO A C 1
ATOM 2649 O O . PRO A 1 329 ? -22.778 -13.720 2.969 1.00 82.38 329 PRO A O 1
ATOM 2652 N N . VAL A 1 330 ? -22.031 -15.245 1.485 1.00 85.50 330 VAL A N 1
ATOM 2653 C CA . VAL A 1 330 ? -22.336 -16.456 2.265 1.00 85.50 330 VAL A CA 1
ATOM 2654 C C . VAL A 1 330 ? -21.133 -16.916 3.094 1.00 85.50 330 VAL A C 1
ATOM 2656 O O . VAL A 1 330 ? -19.996 -16.537 2.816 1.00 85.50 330 VAL A O 1
ATOM 2659 N N . LEU A 1 331 ? -21.354 -17.743 4.111 1.00 82.81 331 LEU A N 1
ATOM 2660 C CA . LEU A 1 331 ? -20.323 -18.254 5.014 1.00 82.81 331 LEU A CA 1
ATOM 2661 C C . LEU A 1 331 ? -19.219 -19.010 4.259 1.00 82.81 331 LEU A C 1
ATOM 2663 O O . LEU A 1 331 ? -18.039 -18.862 4.560 1.00 82.81 331 LEU A O 1
ATOM 2667 N N . GLU A 1 332 ? -19.587 -19.774 3.238 1.00 81.50 332 GLU A N 1
ATOM 2668 C CA . GLU A 1 332 ? -18.682 -20.541 2.384 1.00 81.50 332 GLU A CA 1
ATOM 2669 C C . GLU A 1 332 ? -17.818 -19.619 1.521 1.00 81.50 332 GLU A C 1
ATOM 2671 O O . GLU A 1 332 ? -16.659 -19.927 1.270 1.00 81.50 332 GLU A O 1
ATOM 2676 N N . SER A 1 333 ? -18.308 -18.421 1.178 1.00 70.50 333 SER A N 1
ATOM 2677 C CA . SER A 1 333 ? -17.494 -17.409 0.492 1.00 70.50 333 SER A CA 1
ATOM 2678 C C . SER A 1 333 ? -16.392 -16.813 1.381 1.00 70.50 333 SER A C 1
ATOM 2680 O O . SER A 1 333 ? -15.475 -16.172 0.871 1.00 70.50 333 SER A O 1
ATOM 2682 N N . LEU A 1 334 ? -16.449 -17.047 2.702 1.00 67.44 334 LEU A N 1
ATOM 2683 C CA . LEU A 1 334 ? -15.367 -16.718 3.639 1.00 67.44 334 LEU A CA 1
ATOM 2684 C C . LEU A 1 334 ? -14.238 -17.749 3.611 1.00 67.44 334 LEU A C 1
ATOM 2686 O O . LEU A 1 334 ? -13.104 -17.428 3.967 1.00 67.44 334 LEU A O 1
ATOM 2690 N N . HIS A 1 335 ? -14.554 -18.988 3.230 1.00 59.41 335 HIS A N 1
ATOM 2691 C CA . HIS A 1 335 ? -13.575 -20.029 2.985 1.00 59.41 335 HIS A CA 1
ATOM 2692 C C . HIS A 1 335 ? -13.036 -19.824 1.573 1.00 59.41 335 HIS A C 1
ATOM 2694 O O . HIS A 1 335 ? -13.460 -20.464 0.616 1.00 59.41 335 HIS A O 1
ATOM 2700 N N . GLN A 1 336 ? -12.063 -18.925 1.429 1.00 53.25 336 GLN A N 1
ATOM 2701 C CA . GLN A 1 336 ? -11.113 -19.104 0.343 1.00 53.25 336 GLN A CA 1
ATOM 2702 C C . GLN A 1 336 ? -10.400 -20.426 0.633 1.00 53.25 336 GLN A C 1
ATOM 2704 O O . GLN A 1 336 ? -9.454 -20.467 1.419 1.00 53.25 336 GLN A O 1
ATOM 2709 N N . ASP A 1 337 ? -10.892 -21.523 0.054 1.00 40.72 337 ASP A N 1
ATOM 2710 C CA . ASP A 1 337 ? -10.078 -22.710 -0.144 1.00 40.72 337 ASP A CA 1
ATOM 2711 C C . ASP A 1 337 ? -8.855 -22.222 -0.921 1.00 40.72 337 ASP A C 1
ATOM 2713 O O . ASP A 1 337 ? -8.891 -22.039 -2.143 1.00 40.72 337 ASP A O 1
ATOM 2717 N N . HIS A 1 338 ? -7.766 -21.952 -0.197 1.00 42.12 338 HIS A N 1
ATOM 2718 C CA . HIS A 1 338 ? -6.438 -21.964 -0.771 1.00 42.12 338 HIS A CA 1
ATOM 2719 C C . HIS A 1 338 ? -6.232 -23.392 -1.240 1.00 42.12 338 HIS A C 1
ATOM 2721 O O . HIS A 1 338 ? -5.710 -24.250 -0.532 1.00 42.12 338 HIS A O 1
ATOM 2727 N N . ASN A 1 339 ? -6.731 -23.654 -2.441 1.00 38.69 339 ASN A N 1
ATOM 2728 C CA . ASN A 1 339 ? -6.332 -24.781 -3.231 1.00 38.69 339 ASN A CA 1
ATOM 2729 C C . ASN A 1 339 ? -4.809 -24.663 -3.267 1.00 38.69 339 ASN A C 1
ATOM 2731 O O . ASN A 1 339 ? -4.286 -23.747 -3.892 1.00 38.69 339 ASN A O 1
ATOM 2735 N N . CYS A 1 340 ? -4.099 -25.504 -2.519 1.00 40.59 340 CYS A N 1
ATOM 2736 C CA . CYS A 1 340 ? -2.642 -25.450 -2.389 1.00 40.59 340 CYS A CA 1
ATOM 2737 C C . CYS A 1 340 ? -1.923 -25.618 -3.741 1.00 40.59 340 CYS A C 1
ATOM 2739 O O . CYS A 1 340 ? -0.723 -25.389 -3.830 1.00 40.59 340 CYS A O 1
ATOM 2741 N N . ASN A 1 341 ? -2.685 -25.962 -4.784 1.00 34.69 341 ASN A N 1
ATOM 2742 C CA . ASN A 1 341 ? -2.266 -26.085 -6.174 1.00 34.69 341 ASN A CA 1
ATOM 2743 C C . ASN A 1 341 ? -2.724 -24.916 -7.072 1.00 34.69 341 ASN A C 1
ATOM 2745 O O . ASN A 1 341 ? -2.362 -24.877 -8.244 1.00 34.69 341 ASN A O 1
ATOM 2749 N N . LYS A 1 342 ? -3.526 -23.966 -6.570 1.00 36.78 342 LYS A N 1
ATOM 2750 C CA . LYS A 1 342 ? -3.669 -22.653 -7.206 1.00 36.78 342 LYS A CA 1
ATOM 2751 C C . LYS A 1 342 ? -2.540 -21.797 -6.661 1.00 36.78 342 LYS A C 1
ATOM 2753 O O . LYS A 1 342 ? -2.596 -21.364 -5.514 1.00 36.78 342 LYS A O 1
ATOM 2758 N N . ILE A 1 343 ? -1.542 -21.543 -7.501 1.00 37.00 343 ILE A N 1
ATOM 2759 C CA . ILE A 1 343 ? -0.696 -20.361 -7.368 1.00 37.00 343 ILE A CA 1
ATOM 2760 C C . ILE A 1 343 ? -1.677 -19.188 -7.362 1.00 37.00 343 ILE A C 1
ATOM 2762 O O . ILE A 1 343 ? -2.214 -18.802 -8.398 1.00 37.00 343 ILE A O 1
ATOM 2766 N N . VAL A 1 344 ? -2.041 -18.718 -6.172 1.00 37.41 344 VAL A N 1
ATOM 2767 C CA . VAL A 1 344 ? -2.697 -17.429 -6.033 1.00 37.41 344 VAL A CA 1
ATOM 2768 C C . VAL A 1 344 ? -1.622 -16.462 -6.493 1.00 37.41 344 VAL A C 1
ATOM 2770 O O . VAL A 1 344 ? -0.617 -16.306 -5.804 1.00 37.41 344 VAL A O 1
ATOM 2773 N N . GLU A 1 345 ? -1.777 -15.914 -7.701 1.00 41.44 345 GLU A N 1
ATOM 2774 C CA . GLU A 1 345 ? -1.107 -14.675 -8.077 1.00 41.44 345 GLU A CA 1
ATOM 2775 C C . GLU A 1 345 ? -1.303 -13.739 -6.884 1.00 41.44 345 GLU A C 1
ATOM 2777 O O . GLU A 1 345 ? -2.435 -13.336 -6.601 1.00 41.44 345 GLU A O 1
ATOM 2782 N N . GLU A 1 346 ? -0.239 -13.485 -6.110 1.00 35.56 346 GLU A N 1
ATOM 2783 C CA . GLU A 1 346 ? -0.271 -12.401 -5.134 1.00 35.56 346 GLU A CA 1
ATOM 2784 C C . GLU A 1 346 ? -0.791 -11.189 -5.913 1.00 35.56 346 GLU A C 1
ATOM 2786 O O . GLU A 1 346 ? -0.235 -10.895 -6.978 1.00 35.56 346 GLU A O 1
ATOM 2791 N N . PRO A 1 347 ? -1.884 -10.534 -5.483 1.00 36.06 347 PRO A N 1
ATOM 2792 C CA . PRO A 1 347 ? -2.378 -9.377 -6.203 1.00 36.06 347 PRO A CA 1
ATOM 2793 C C . PRO A 1 347 ? -1.211 -8.395 -6.346 1.00 36.06 347 PRO A C 1
ATOM 2795 O O . PRO A 1 347 ? -0.628 -7.957 -5.355 1.00 36.06 347 PRO A O 1
ATOM 2798 N N . TYR A 1 348 ? -0.838 -8.119 -7.600 1.00 40.50 348 TYR A N 1
ATOM 2799 C CA . TYR A 1 348 ? 0.322 -7.301 -7.975 1.00 40.50 348 TYR A CA 1
ATOM 2800 C C . TYR A 1 348 ? 0.279 -5.898 -7.340 1.00 40.50 348 TYR A C 1
ATOM 2802 O O . TYR A 1 348 ? 1.318 -5.281 -7.142 1.00 40.50 348 TYR A O 1
ATOM 2810 N N . TYR A 1 349 ? -0.914 -5.442 -6.941 1.00 39.62 349 TYR A N 1
ATOM 2811 C CA . TYR A 1 349 ? -1.122 -4.394 -5.946 1.00 39.62 349 TYR A CA 1
ATOM 2812 C C . TYR A 1 349 ? -1.314 -5.032 -4.574 1.00 39.62 349 TYR A C 1
ATOM 2814 O O . TYR A 1 349 ? -2.347 -5.659 -4.339 1.00 39.62 349 TYR A O 1
ATOM 2822 N N . ARG A 1 350 ? -0.390 -4.801 -3.635 1.00 41.88 350 ARG A N 1
ATOM 2823 C CA . ARG A 1 350 ? -0.706 -4.983 -2.214 1.00 41.88 350 ARG A CA 1
ATOM 2824 C C . ARG A 1 350 ? -1.568 -3.804 -1.795 1.00 41.88 350 ARG A C 1
ATOM 2826 O O . ARG A 1 350 ? -1.035 -2.699 -1.687 1.00 41.88 350 ARG A O 1
ATOM 2833 N N . PRO A 1 351 ? -2.869 -3.983 -1.519 1.00 46.00 351 PRO A N 1
ATOM 2834 C CA . PRO A 1 351 ? -3.606 -2.908 -0.899 1.00 46.00 351 PRO A CA 1
ATOM 2835 C C . PRO A 1 351 ? -2.939 -2.678 0.462 1.00 46.00 351 PRO A C 1
ATOM 2837 O O . PRO A 1 351 ? -2.852 -3.599 1.282 1.00 46.00 351 PRO A O 1
ATOM 2840 N N . GLY A 1 352 ? -2.397 -1.480 0.694 1.00 49.56 352 GLY A N 1
ATOM 2841 C CA . GLY A 1 352 ? -1.907 -1.082 2.005 1.00 49.56 352 GLY A CA 1
ATOM 2842 C C . GLY A 1 352 ? -2.933 -1.408 3.097 1.00 49.56 352 GLY A C 1
ATOM 2843 O O . GLY A 1 352 ? -4.124 -1.597 2.846 1.00 49.56 352 GLY A O 1
ATOM 2844 N N . ARG A 1 353 ? -2.500 -1.431 4.363 1.00 52.34 353 ARG A N 1
ATOM 2845 C CA . ARG A 1 353 ? -3.392 -1.713 5.517 1.00 52.34 353 ARG A CA 1
ATOM 2846 C C . ARG A 1 353 ? -4.583 -0.744 5.636 1.00 52.34 353 ARG A C 1
ATOM 2848 O O . ARG A 1 353 ? -5.415 -0.908 6.525 1.00 52.34 353 ARG A O 1
ATOM 2855 N N . TRP A 1 354 ? -4.597 0.288 4.798 1.00 50.97 354 TRP A N 1
ATOM 2856 C CA . TRP A 1 354 ? -5.603 1.324 4.690 1.00 50.97 354 TRP A CA 1
ATOM 2857 C C . TRP A 1 354 ? -6.446 1.239 3.418 1.00 50.97 354 TRP A C 1
ATOM 2859 O O . TRP A 1 354 ? -7.307 2.087 3.308 1.00 50.97 354 TRP A O 1
ATOM 2869 N N . THR A 1 355 ? -6.249 0.267 2.519 1.00 54.81 355 THR A N 1
ATOM 2870 C CA . THR A 1 355 ? -6.989 0.142 1.244 1.00 54.81 355 THR A CA 1
ATOM 2871 C C . THR A 1 355 ? -7.613 -1.245 1.023 1.00 54.81 355 THR A C 1
ATOM 2873 O O . THR A 1 355 ? -8.518 -1.383 0.202 1.00 54.81 355 THR A O 1
ATOM 2876 N N . SER A 1 356 ? -7.194 -2.288 1.756 1.00 64.19 356 SER A N 1
ATOM 2877 C CA . SER A 1 356 ? -7.811 -3.625 1.670 1.00 64.19 356 SER A CA 1
ATOM 2878 C C . SER A 1 356 ? -9.074 -3.711 2.528 1.00 64.19 356 SER A C 1
ATOM 2880 O O . SER A 1 356 ? -9.014 -3.694 3.757 1.00 64.19 356 SER A O 1
ATOM 2882 N N . PHE A 1 357 ? -10.237 -3.849 1.890 1.00 73.06 357 PHE A N 1
ATOM 2883 C CA . PHE A 1 357 ? -11.460 -4.277 2.566 1.00 73.06 357 PHE A CA 1
ATOM 2884 C C . PHE A 1 357 ? -12.340 -5.131 1.653 1.00 73.06 357 PHE A C 1
ATOM 2886 O O . PHE A 1 357 ? -12.692 -4.725 0.547 1.00 73.06 357 PHE A O 1
ATOM 2893 N N . LEU A 1 358 ? -12.765 -6.280 2.181 1.00 74.12 358 LEU A N 1
ATOM 2894 C CA . LEU A 1 358 ? -13.771 -7.151 1.589 1.00 74.12 358 LEU A CA 1
ATOM 2895 C C . LEU A 1 358 ? -14.970 -7.254 2.540 1.00 74.12 358 LEU A C 1
ATOM 2897 O O . LEU A 1 358 ? -14.810 -7.566 3.722 1.00 74.12 358 LEU A O 1
ATOM 2901 N N . ASP A 1 359 ? -16.181 -7.008 2.028 1.00 79.06 359 ASP A N 1
ATOM 2902 C CA . ASP A 1 359 ? -17.405 -7.298 2.779 1.00 79.06 359 ASP A CA 1
ATOM 2903 C C . ASP A 1 359 ? -17.529 -8.812 2.933 1.00 79.06 359 ASP A C 1
ATOM 2905 O O . ASP A 1 359 ? -17.712 -9.528 1.951 1.00 79.06 359 ASP A O 1
ATOM 2909 N N . TYR A 1 360 ? -17.432 -9.277 4.174 1.00 80.31 360 TYR A N 1
ATOM 2910 C CA . TYR A 1 360 ? -17.581 -10.677 4.552 1.00 80.31 360 TYR A CA 1
ATOM 2911 C C . TYR A 1 360 ? -19.019 -11.014 4.984 1.00 80.31 360 TYR A C 1
ATOM 2913 O O . TYR A 1 360 ? -19.259 -12.072 5.537 1.00 80.31 360 TYR A O 1
ATOM 2921 N N . GLY A 1 361 ? -19.998 -10.126 4.798 1.00 82.31 361 GLY A N 1
ATOM 2922 C CA . GLY A 1 361 ? -21.413 -10.430 5.050 1.00 82.31 361 GLY A CA 1
ATOM 2923 C C . GLY A 1 361 ? -21.856 -10.342 6.512 1.00 82.31 361 GLY A C 1
ATOM 2924 O O . GLY A 1 361 ? -23.026 -10.581 6.801 1.00 82.31 361 GLY A O 1
ATOM 2925 N N . TYR A 1 362 ? -20.976 -9.964 7.445 1.00 87.06 362 TYR A N 1
ATOM 2926 C CA . TYR A 1 362 ? -21.376 -9.715 8.834 1.00 87.06 362 TYR A CA 1
ATOM 2927 C C . TYR A 1 362 ? -22.357 -8.538 8.904 1.00 87.06 362 TYR A C 1
ATOM 2929 O O . TYR A 1 362 ? -22.151 -7.498 8.264 1.00 87.06 362 TYR A O 1
ATOM 2937 N N . ARG A 1 363 ? -23.437 -8.680 9.681 1.00 86.44 363 ARG A N 1
ATOM 2938 C CA . ARG A 1 363 ? -24.472 -7.642 9.861 1.00 86.44 363 ARG A CA 1
ATOM 2939 C C . ARG A 1 363 ? -24.831 -7.466 11.336 1.00 86.44 363 ARG A C 1
ATOM 2941 O O . ARG A 1 363 ? -24.495 -8.294 12.176 1.00 86.44 363 ARG A O 1
ATOM 2948 N N . LEU A 1 364 ? -25.528 -6.380 11.662 1.00 83.25 364 LEU A N 1
ATOM 2949 C CA . LEU A 1 364 ? -26.207 -6.249 12.954 1.00 83.25 364 LEU A CA 1
ATOM 2950 C C . LEU A 1 364 ? -27.558 -6.960 12.905 1.00 83.25 364 LEU A C 1
ATOM 2952 O O . LEU A 1 364 ? -28.197 -7.000 11.854 1.00 83.25 364 LEU A O 1
ATOM 2956 N N . LEU A 1 365 ? -28.014 -7.457 14.055 1.00 76.75 365 LEU A N 1
ATOM 2957 C CA . LEU A 1 365 ? -29.375 -7.965 14.211 1.00 76.75 365 LEU A CA 1
ATOM 2958 C C . LEU A 1 365 ? -30.402 -6.920 13.773 1.00 76.75 365 LEU A C 1
ATOM 2960 O O . LEU A 1 365 ? -30.285 -5.757 14.138 1.00 76.75 365 LEU A O 1
ATOM 2964 N N . SER A 1 366 ? -31.463 -7.316 13.070 1.00 71.31 366 SER A N 1
ATOM 2965 C CA . SER A 1 366 ? -32.562 -6.394 12.730 1.00 71.31 366 SER A CA 1
ATOM 2966 C C . SER A 1 366 ? -33.214 -5.777 13.978 1.00 71.31 366 SER A C 1
ATOM 2968 O O . SER A 1 366 ? -33.678 -4.636 13.960 1.00 71.31 366 SER A O 1
ATOM 2970 N N . SER A 1 367 ? -33.178 -6.506 15.096 1.00 69.19 367 SER A N 1
ATOM 2971 C CA . SER A 1 367 ? -33.607 -6.059 16.417 1.00 69.19 367 SER A CA 1
ATOM 2972 C C . SER A 1 367 ? -32.557 -5.252 17.188 1.00 69.19 367 SER A C 1
ATOM 2974 O O . SER A 1 367 ? -32.851 -4.850 18.310 1.00 69.19 367 SER A O 1
ATOM 2976 N N . PHE A 1 368 ? -31.370 -4.947 16.643 1.00 73.62 368 PHE A N 1
ATOM 2977 C CA . PHE A 1 368 ? -30.337 -4.214 17.396 1.00 73.62 368 PHE A CA 1
ATOM 2978 C C . PHE A 1 368 ? -30.867 -2.874 17.925 1.00 73.62 368 PHE A C 1
ATOM 2980 O O . PHE A 1 368 ? -30.585 -2.487 19.056 1.00 73.62 368 PHE A O 1
ATOM 2987 N N . ASN A 1 369 ? -31.714 -2.204 17.136 1.00 65.69 369 ASN A N 1
ATOM 2988 C CA . ASN A 1 369 ? -32.360 -0.965 17.548 1.00 65.69 369 ASN A CA 1
ATOM 2989 C C . ASN A 1 369 ? -33.320 -1.173 18.731 1.00 65.69 369 ASN A C 1
ATOM 2991 O O . ASN A 1 369 ? -33.467 -0.283 19.565 1.00 65.69 369 ASN A O 1
ATOM 2995 N N . GLN A 1 370 ? -33.948 -2.349 18.845 1.00 62.91 370 GLN A N 1
ATOM 2996 C CA . GLN A 1 370 ? -34.877 -2.690 19.929 1.00 62.91 370 GLN A CA 1
ATOM 2997 C C . GLN A 1 370 ? -34.185 -2.778 21.291 1.00 62.91 370 GLN A C 1
ATOM 2999 O O . GLN A 1 370 ? -34.831 -2.498 22.299 1.00 62.91 370 GLN A O 1
ATOM 3004 N N . MET A 1 371 ? -32.874 -3.048 21.335 1.00 60.66 371 MET A N 1
ATOM 3005 C CA . MET A 1 371 ? -32.080 -2.961 22.568 1.00 60.66 371 MET A CA 1
ATOM 3006 C C . MET A 1 371 ? -32.177 -1.570 23.219 1.00 60.66 371 MET A C 1
ATOM 3008 O O . MET A 1 371 ? -32.095 -1.449 24.437 1.00 60.66 371 MET A O 1
ATOM 3012 N N . PHE A 1 372 ? -32.420 -0.527 22.420 1.00 58.31 372 PHE A N 1
ATOM 3013 C CA . PHE A 1 372 ? -32.593 0.844 22.900 1.00 58.31 372 PHE A CA 1
ATOM 3014 C C . PHE A 1 372 ? -34.058 1.242 23.142 1.00 58.31 372 PHE A C 1
ATOM 3016 O O . PHE A 1 372 ? -34.311 2.281 23.744 1.00 58.31 372 PHE A O 1
ATOM 3023 N N . TYR A 1 373 ? -35.029 0.435 22.695 1.00 53.22 373 TYR A N 1
ATOM 3024 C CA . TYR A 1 373 ? -36.462 0.676 22.923 1.00 53.22 373 TYR A CA 1
ATOM 3025 C C . TYR A 1 373 ? -36.950 0.170 24.291 1.00 53.22 373 TYR A C 1
ATOM 3027 O O . TYR A 1 373 ? -38.046 0.534 24.714 1.00 53.22 373 TYR A O 1
ATOM 3035 N N . LEU A 1 374 ? -36.153 -0.626 25.012 1.00 47.72 374 LEU A N 1
ATOM 3036 C CA . LEU A 1 374 ? -36.526 -1.241 26.296 1.00 47.72 374 LEU A CA 1
ATOM 3037 C C . LEU A 1 374 ? -36.517 -0.280 27.514 1.00 47.72 374 LEU A C 1
ATOM 3039 O O . LEU A 1 374 ? -36.484 -0.730 28.657 1.00 47.72 374 LEU A O 1
ATOM 3043 N N . GLY A 1 375 ? -36.644 1.034 27.300 1.00 50.62 375 GLY A N 1
ATOM 3044 C CA . GLY A 1 375 ? -36.752 2.049 28.359 1.00 50.62 375 GLY A CA 1
ATOM 3045 C C . GLY A 1 375 ? -35.442 2.796 28.655 1.00 50.62 375 GLY A C 1
ATOM 3046 O O . GLY A 1 375 ? -34.442 2.560 27.977 1.00 50.62 375 GLY A O 1
ATOM 3047 N N . PRO A 1 376 ? -35.446 3.746 29.621 1.00 46.56 376 PRO A N 1
ATOM 3048 C CA . PRO A 1 376 ? -34.275 4.555 29.971 1.00 46.56 376 PRO A CA 1
ATOM 3049 C C . PRO A 1 376 ? -33.049 3.667 30.220 1.00 46.56 376 PRO A C 1
ATOM 3051 O O . PRO A 1 376 ? -33.217 2.547 30.709 1.00 46.56 376 PRO A O 1
ATOM 3054 N N . PRO A 1 377 ? -31.843 4.154 29.869 1.00 50.09 377 PRO A N 1
ATOM 3055 C CA . PRO A 1 377 ? -30.638 3.345 29.742 1.00 50.09 377 PRO A CA 1
ATOM 3056 C C . PRO A 1 377 ? -30.473 2.470 30.974 1.00 50.09 377 PRO A C 1
ATOM 3058 O O . PRO A 1 377 ? -30.338 2.997 32.077 1.00 50.09 377 PRO A O 1
ATOM 3061 N N . ILE A 1 378 ? -30.583 1.156 30.740 1.00 54.22 378 ILE A N 1
ATOM 3062 C CA . ILE A 1 378 ? -30.125 0.039 31.570 1.00 54.22 378 ILE A CA 1
ATOM 3063 C C . ILE A 1 378 ? -29.862 0.501 33.001 1.00 54.22 378 ILE A C 1
ATOM 3065 O O . ILE A 1 378 ? -28.764 0.966 33.289 1.00 54.22 378 ILE A O 1
ATOM 3069 N N . ARG A 1 379 ? -30.911 0.453 33.839 1.00 52.31 379 ARG A N 1
ATOM 3070 C CA . ARG A 1 379 ? -30.933 0.735 35.287 1.00 52.31 379 ARG A CA 1
ATOM 3071 C C . ARG A 1 379 ? -29.517 0.789 35.871 1.00 52.31 379 ARG A C 1
ATOM 3073 O O . ARG A 1 379 ? -28.985 -0.227 36.295 1.00 52.31 379 ARG A O 1
ATOM 3080 N N . LEU A 1 380 ? -28.878 1.961 35.840 1.00 52.41 380 LEU A N 1
ATOM 3081 C CA . LEU A 1 380 ? -27.456 2.109 36.195 1.00 52.41 380 LEU A CA 1
ATOM 3082 C C . LEU A 1 380 ? -27.194 1.607 37.625 1.00 52.41 380 LEU A C 1
ATOM 3084 O O . LEU A 1 380 ? -26.167 0.991 37.901 1.00 52.41 380 LEU A O 1
ATOM 3088 N N . SER A 1 381 ? -28.188 1.796 38.495 1.00 53.16 381 SER A N 1
ATOM 3089 C CA . SER A 1 381 ? -28.276 1.217 39.835 1.00 53.16 381 SER A CA 1
ATOM 3090 C C . SER A 1 381 ? -28.199 -0.310 39.862 1.00 53.16 381 SER A C 1
ATOM 3092 O O . SER A 1 381 ? -27.656 -0.875 40.790 1.00 53.16 381 SER A O 1
ATOM 3094 N N . ASP A 1 382 ? -28.720 -1.000 38.860 1.00 50.75 382 ASP A N 1
ATOM 3095 C CA . ASP A 1 382 ? -28.836 -2.458 38.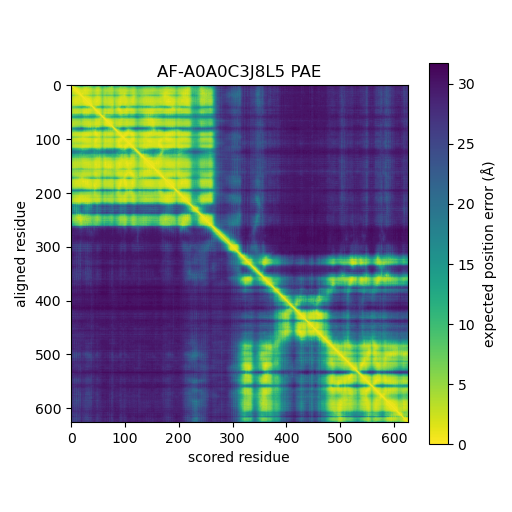843 1.00 50.75 382 ASP A CA 1
ATOM 3096 C C . ASP A 1 382 ? -27.608 -3.113 38.186 1.00 50.75 382 ASP A C 1
ATOM 3098 O O . ASP A 1 382 ? -27.344 -4.293 38.411 1.00 50.75 382 ASP A O 1
ATOM 3102 N N . HIS A 1 383 ? -26.844 -2.353 37.391 1.00 51.12 383 HIS A N 1
ATOM 3103 C CA . HIS A 1 383 ? -25.720 -2.865 36.595 1.00 51.12 383 HIS A CA 1
ATOM 3104 C C . HIS A 1 383 ? -24.342 -2.335 37.014 1.00 51.12 383 HIS A C 1
ATOM 3106 O O . HIS A 1 383 ? -23.367 -3.074 36.923 1.00 51.12 383 HIS A O 1
ATOM 3112 N N . VAL A 1 384 ? -24.243 -1.082 37.469 1.00 53.12 384 VAL A N 1
ATOM 3113 C CA . VAL A 1 384 ? -22.979 -0.464 37.925 1.00 53.12 384 VAL A CA 1
ATOM 3114 C C . VAL A 1 384 ? -22.893 -0.451 39.448 1.00 53.12 384 VAL A C 1
ATOM 3116 O O . VAL A 1 384 ? -21.815 -0.594 40.014 1.00 53.12 384 VAL A O 1
ATOM 3119 N N . LEU A 1 385 ? -24.037 -0.311 40.115 1.00 54.94 385 LEU A N 1
ATOM 3120 C CA . LEU A 1 385 ? -24.135 -0.232 41.568 1.00 54.94 385 LEU A CA 1
ATOM 3121 C C . LEU A 1 385 ? -25.033 -1.341 42.104 1.00 54.94 385 LEU A C 1
ATOM 3123 O O . LEU A 1 385 ? -25.934 -1.007 42.865 1.00 54.94 385 LEU A O 1
ATOM 3127 N N . GLN A 1 386 ? -24.831 -2.607 41.691 1.00 48.25 386 GLN A N 1
ATOM 3128 C CA . GLN A 1 386 ? -25.647 -3.740 42.156 1.00 48.25 386 GLN A CA 1
ATOM 3129 C C . GLN A 1 386 ? -25.914 -3.598 43.655 1.00 48.25 386 GLN A C 1
ATOM 3131 O O . GLN A 1 386 ? -25.046 -3.861 44.490 1.00 48.25 386 GLN A O 1
ATOM 3136 N N . VAL A 1 387 ? -27.113 -3.117 43.985 1.00 53.78 387 VAL A N 1
ATOM 3137 C CA . VAL A 1 387 ? -27.545 -3.005 45.366 1.00 53.78 387 VAL A CA 1
ATOM 3138 C C . VAL A 1 387 ? -27.604 -4.447 45.828 1.00 53.78 387 VAL A C 1
ATOM 3140 O O . VAL A 1 387 ? -28.242 -5.272 45.172 1.00 53.78 387 VAL A O 1
ATOM 3143 N N . GLY A 1 388 ? -26.827 -4.750 46.869 1.00 54.47 388 GLY A N 1
ATOM 3144 C CA . GLY A 1 388 ? -26.618 -6.104 47.359 1.00 54.47 388 GLY A CA 1
ATOM 3145 C C . GLY A 1 388 ? -27.922 -6.890 47.470 1.00 54.47 388 GLY A C 1
ATOM 3146 O O . GLY A 1 388 ? -28.993 -6.306 47.634 1.00 54.47 388 GLY A O 1
ATOM 3147 N N . VAL A 1 389 ? -27.768 -8.209 47.328 1.00 55.84 389 VAL A N 1
ATOM 3148 C CA . VAL A 1 389 ? -28.761 -9.294 47.378 1.00 55.84 389 VAL A CA 1
ATOM 3149 C C . VAL A 1 389 ? -30.144 -8.858 47.890 1.00 55.84 389 VAL A C 1
ATOM 3151 O O . VAL A 1 389 ? -30.225 -8.259 48.963 1.00 55.84 389 VAL A O 1
ATOM 3154 N N . PRO A 1 390 ? -31.245 -9.167 47.173 1.00 57.00 390 PRO A N 1
ATOM 3155 C CA . PRO A 1 390 ? -32.572 -8.681 47.539 1.00 57.00 390 PRO A CA 1
ATOM 3156 C C . PRO A 1 390 ? -32.896 -8.985 49.008 1.00 57.00 390 PRO A C 1
ATOM 3158 O O . PRO A 1 390 ? -32.440 -9.986 49.558 1.00 57.00 390 PRO A O 1
ATOM 3161 N N . ALA A 1 391 ? -33.698 -8.123 49.645 1.00 56.75 391 ALA A N 1
ATOM 3162 C CA . ALA A 1 391 ? -34.006 -8.135 51.086 1.00 56.75 391 ALA A CA 1
ATOM 3163 C C . ALA A 1 391 ? -34.562 -9.469 51.648 1.00 56.75 391 ALA A C 1
ATOM 3165 O O . ALA A 1 391 ? -34.816 -9.589 52.843 1.00 56.75 391 ALA A O 1
ATOM 3166 N N . ASN A 1 392 ? -34.781 -10.459 50.786 1.00 59.41 392 ASN A N 1
ATOM 3167 C CA . ASN A 1 392 ? -35.236 -11.812 51.055 1.00 59.41 392 ASN A CA 1
ATOM 3168 C C . ASN A 1 392 ? -34.144 -12.890 50.872 1.00 59.41 392 ASN A C 1
ATOM 3170 O O . ASN A 1 392 ? -34.496 -14.066 50.765 1.00 59.41 392 ASN A O 1
ATOM 3174 N N . TYR A 1 393 ? -32.853 -12.536 50.829 1.00 62.41 393 TYR A N 1
ATOM 3175 C CA . TYR A 1 393 ? -31.773 -13.523 50.913 1.00 62.41 393 TYR A CA 1
ATOM 3176 C C . TYR A 1 393 ? -31.932 -14.359 52.184 1.00 62.41 393 TYR A C 1
ATOM 3178 O O . TYR A 1 393 ? -31.924 -13.832 53.297 1.00 62.41 393 TYR A O 1
ATOM 3186 N N . GLN A 1 394 ? -32.106 -15.666 52.011 1.00 61.38 394 GLN A N 1
ATOM 3187 C CA . GLN A 1 394 ? -32.087 -16.616 53.110 1.00 61.38 394 GLN A CA 1
ATOM 3188 C C . GLN A 1 394 ? -30.701 -17.246 53.150 1.00 61.38 394 GLN A C 1
ATOM 3190 O O . GLN A 1 394 ? -30.312 -17.931 52.206 1.00 61.38 394 GLN A O 1
ATOM 3195 N N . SER A 1 395 ? -29.978 -17.028 54.248 1.00 58.91 395 SER A N 1
ATOM 3196 C CA . SER A 1 395 ? -28.663 -17.628 54.517 1.00 58.91 395 SER A CA 1
ATOM 3197 C C . SER A 1 395 ? -28.666 -19.155 54.379 1.00 58.91 395 SER A C 1
ATOM 3199 O O . SER A 1 395 ? -27.702 -19.757 53.918 1.00 58.91 395 SER A O 1
ATOM 3201 N N . SER A 1 396 ? -29.810 -19.796 54.642 1.00 59.84 396 SER A N 1
ATOM 3202 C CA . SER A 1 396 ? -30.024 -21.231 54.419 1.00 59.84 396 SER A CA 1
ATOM 3203 C C . SER A 1 396 ? -29.896 -21.692 52.960 1.00 59.84 396 SER A C 1
ATOM 3205 O O . SER A 1 396 ? -29.957 -22.888 52.713 1.00 59.84 396 SER A O 1
ATOM 3207 N N . HIS A 1 397 ? -29.755 -20.788 51.984 1.00 62.19 397 HIS A N 1
ATOM 3208 C CA . HIS A 1 397 ? -29.518 -21.136 50.579 1.00 62.19 397 HIS A CA 1
ATOM 3209 C C . HIS A 1 397 ? -28.033 -21.134 50.182 1.00 62.19 397 HIS A C 1
ATOM 3211 O O . HIS A 1 397 ? -27.723 -21.599 49.084 1.00 62.19 397 HIS A O 1
ATOM 3217 N N . GLN A 1 398 ? -27.119 -20.628 51.026 1.00 64.06 398 GLN A N 1
ATOM 3218 C CA . GLN A 1 398 ? -25.679 -20.634 50.728 1.00 64.06 398 GLN A CA 1
ATOM 3219 C C . GLN A 1 398 ? -25.130 -22.061 50.654 1.00 64.06 398 GLN A C 1
ATOM 3221 O O . GLN A 1 398 ? -24.345 -22.390 49.764 1.00 64.06 398 GLN A O 1
ATOM 3226 N N . ILE A 1 399 ? -25.582 -22.916 51.570 1.00 64.00 399 ILE A N 1
ATOM 3227 C CA . ILE A 1 399 ? -25.276 -24.340 51.566 1.00 64.00 399 ILE A CA 1
ATOM 3228 C C . ILE A 1 399 ? -26.517 -25.092 51.135 1.00 64.00 399 ILE A C 1
ATOM 3230 O O . ILE A 1 399 ? -27.549 -25.065 51.796 1.00 64.00 399 ILE A O 1
ATOM 3234 N N . SER A 1 400 ? -26.405 -25.775 50.001 1.00 62.41 400 SER A N 1
ATOM 3235 C CA . SER A 1 400 ? -27.475 -26.632 49.521 1.00 62.41 400 SER A CA 1
ATOM 3236 C C . SER A 1 400 ? -27.707 -27.801 50.482 1.00 62.41 400 SER A C 1
ATOM 3238 O O . SER A 1 400 ? -26.752 -28.424 50.946 1.00 62.41 400 SER A O 1
ATOM 3240 N N . ASP A 1 401 ? -28.970 -28.192 50.667 1.00 63.28 401 ASP A N 1
ATOM 3241 C CA . ASP A 1 401 ? -29.370 -29.428 51.363 1.00 63.28 401 ASP A CA 1
ATOM 3242 C C . ASP A 1 401 ? -28.664 -30.693 50.820 1.00 63.28 401 ASP A C 1
ATOM 3244 O O . ASP A 1 401 ? -28.633 -31.732 51.482 1.00 63.28 401 ASP A O 1
ATOM 3248 N N . HIS A 1 402 ? -28.085 -30.614 49.614 1.00 58.72 402 HIS A N 1
ATOM 3249 C CA . HIS A 1 402 ? -27.269 -31.656 48.991 1.00 58.72 402 HIS A CA 1
ATOM 3250 C C . HIS A 1 402 ? -25.903 -31.886 49.660 1.00 58.72 402 HIS A C 1
ATOM 3252 O O . HIS A 1 402 ? -25.268 -32.899 49.382 1.00 58.72 402 HIS A O 1
ATOM 3258 N N . VAL A 1 403 ? -25.439 -30.966 50.511 1.00 61.09 403 VAL A N 1
ATOM 3259 C CA . VAL A 1 403 ? -24.077 -30.983 51.069 1.00 61.09 403 VAL A CA 1
ATOM 3260 C C . VAL A 1 403 ? -24.009 -31.655 52.443 1.00 61.09 403 VAL A C 1
ATOM 3262 O O . VAL A 1 403 ? -23.002 -32.276 52.760 1.00 61.09 403 VAL A O 1
ATOM 3265 N N . THR A 1 404 ? -25.066 -31.575 53.257 1.00 59.66 404 THR A N 1
ATOM 3266 C CA . THR A 1 404 ? -25.054 -32.102 54.641 1.00 59.66 404 THR A CA 1
ATOM 3267 C C . THR A 1 404 ? -26.304 -32.868 55.047 1.00 59.66 404 THR A C 1
ATOM 3269 O O . THR A 1 404 ? -26.607 -33.028 56.231 1.00 59.66 404 THR A O 1
ATOM 3272 N N . GLY A 1 405 ? -27.036 -33.399 54.070 1.00 60.16 405 GLY A N 1
ATOM 3273 C CA . GLY A 1 405 ? -28.301 -34.067 54.321 1.00 60.16 405 GLY A CA 1
ATOM 3274 C C . GLY A 1 405 ? -28.565 -35.275 53.440 1.00 60.16 405 GLY A C 1
ATOM 3275 O O . GLY A 1 405 ? -27.965 -35.482 52.391 1.00 60.16 405 GLY A O 1
ATOM 3276 N N . ASN A 1 406 ? -29.543 -36.060 53.893 1.00 53.97 406 ASN A N 1
ATOM 3277 C CA . ASN A 1 406 ? -30.172 -37.139 53.143 1.00 53.97 406 ASN A CA 1
ATOM 3278 C C . ASN A 1 406 ? -30.953 -36.555 51.950 1.00 53.97 406 ASN A C 1
ATOM 3280 O O . ASN A 1 406 ? -32.173 -36.383 52.041 1.00 53.97 406 ASN A O 1
ATOM 3284 N N . TYR A 1 407 ? -30.278 -36.237 50.844 1.00 57.84 407 TYR A N 1
ATOM 3285 C CA . TYR A 1 407 ? -30.917 -35.593 49.695 1.00 57.84 407 TYR A CA 1
ATOM 3286 C C . TYR A 1 407 ? -31.438 -36.607 48.670 1.00 57.84 407 TYR A C 1
ATOM 3288 O O . TYR A 1 407 ? -30.923 -37.718 48.529 1.00 57.84 407 TYR A O 1
ATOM 3296 N N . SER A 1 408 ? -32.517 -36.247 47.971 1.00 55.00 408 SER A N 1
ATOM 3297 C CA . SER A 1 408 ? -33.139 -37.104 46.956 1.00 55.00 408 SER A CA 1
ATOM 3298 C C . SER A 1 408 ? -32.517 -36.852 45.582 1.00 55.00 408 SER A C 1
ATOM 3300 O O . SER A 1 408 ? -32.428 -35.709 45.146 1.00 55.00 408 SER A O 1
ATOM 3302 N N . LEU A 1 409 ? -32.138 -37.920 44.873 1.00 56.47 409 LEU A N 1
ATOM 3303 C CA . LEU A 1 409 ? -31.676 -37.861 43.476 1.00 56.47 409 LEU A CA 1
ATOM 3304 C C . LEU A 1 409 ? -32.829 -37.804 42.457 1.00 56.47 409 LEU A C 1
ATOM 3306 O O . LEU A 1 409 ? -32.602 -37.819 41.244 1.00 56.47 409 LEU A O 1
ATOM 3310 N N . ALA A 1 410 ? -34.080 -37.797 42.918 1.00 52.22 410 ALA A N 1
ATOM 3311 C CA . ALA A 1 410 ? -35.220 -37.897 42.030 1.00 52.22 410 ALA A CA 1
ATOM 3312 C C . ALA A 1 410 ? -35.467 -36.581 41.287 1.00 52.22 410 ALA A C 1
ATOM 3314 O O . ALA A 1 410 ? -35.896 -35.590 41.870 1.00 52.22 410 ALA A O 1
ATOM 3315 N N . ARG A 1 411 ? -35.272 -36.593 39.964 1.00 51.22 411 ARG A N 1
ATOM 3316 C CA . ARG A 1 411 ? -35.542 -35.423 39.121 1.00 51.22 411 ARG A CA 1
ATOM 3317 C C . ARG A 1 411 ? -37.024 -35.134 38.879 1.00 51.22 411 ARG A C 1
ATOM 3319 O O . ARG A 1 411 ? -37.290 -34.057 38.369 1.00 51.22 411 ARG A O 1
ATOM 3326 N N . GLN A 1 412 ? -37.969 -36.030 39.221 1.00 51.25 412 GLN A N 1
ATOM 3327 C CA . GLN A 1 412 ? -39.417 -35.762 39.057 1.00 51.25 412 GLN A CA 1
ATOM 3328 C C . GLN A 1 412 ? -40.415 -36.816 39.604 1.00 51.25 412 GLN A C 1
ATOM 3330 O O . GLN A 1 412 ? -41.609 -36.698 39.341 1.00 51.25 412 GLN A O 1
ATOM 3335 N N . VAL A 1 413 ? -40.007 -37.837 40.372 1.00 53.62 413 VAL A N 1
ATOM 3336 C CA . VAL A 1 413 ? -40.935 -38.870 40.902 1.00 53.62 413 VAL A CA 1
ATOM 3337 C C . VAL A 1 413 ? -40.581 -39.191 42.358 1.00 53.62 413 VAL A C 1
ATOM 3339 O O . VAL A 1 413 ? -39.395 -39.311 42.650 1.00 53.62 413 VAL A O 1
ATOM 3342 N N . PRO A 1 414 ? -41.538 -39.358 43.292 1.00 49.06 414 PRO A N 1
ATOM 3343 C CA . PRO A 1 414 ? -41.214 -39.679 44.678 1.00 49.06 414 PRO A CA 1
ATOM 3344 C C . PRO A 1 414 ? -40.618 -41.093 44.768 1.00 49.06 414 PRO A C 1
ATOM 3346 O O . PRO A 1 414 ? -41.330 -42.096 44.798 1.00 49.06 414 PRO A O 1
ATOM 3349 N N . HIS A 1 415 ? -39.291 -41.179 44.803 1.00 49.97 415 HIS A N 1
ATOM 3350 C CA . HIS A 1 415 ? -38.564 -42.368 45.236 1.00 49.97 415 HIS A CA 1
ATOM 3351 C C . HIS A 1 415 ? -37.863 -42.084 46.573 1.00 49.97 415 HIS A C 1
ATOM 3353 O O . HIS A 1 415 ? -37.250 -41.027 46.732 1.00 49.97 415 HIS A O 1
ATOM 3359 N N . PRO A 1 416 ? -37.957 -43.002 47.555 1.00 55.00 416 PRO A N 1
ATOM 3360 C CA . PRO A 1 416 ? -37.507 -42.763 48.926 1.00 55.00 416 PRO A CA 1
ATOM 3361 C C . PRO A 1 416 ? -35.991 -42.926 49.123 1.00 55.00 416 PRO A C 1
ATOM 3363 O O . PRO A 1 416 ? -35.519 -42.816 50.252 1.00 55.00 416 PRO A O 1
ATOM 3366 N N . SER A 1 417 ? -35.215 -43.188 48.068 1.00 57.84 417 SER A N 1
ATOM 3367 C CA . SER A 1 417 ? -33.760 -43.321 48.164 1.00 57.84 417 SER A CA 1
ATOM 3368 C C . SER A 1 417 ? -33.124 -41.947 48.378 1.00 57.84 417 SER A C 1
ATOM 3370 O O . SER A 1 417 ? -32.933 -41.177 47.433 1.00 57.84 417 SER A O 1
ATOM 3372 N N . ARG A 1 418 ? -32.845 -41.635 49.643 1.00 61.62 418 ARG A N 1
ATOM 3373 C CA . ARG A 1 418 ? -32.039 -40.486 50.051 1.00 61.62 418 ARG A CA 1
ATOM 3374 C C . ARG A 1 418 ? -30.574 -40.916 50.158 1.00 61.62 418 ARG A C 1
ATOM 3376 O O . ARG A 1 418 ? -30.306 -41.995 50.682 1.00 61.62 418 ARG A O 1
ATOM 3383 N N . VAL A 1 419 ? -29.657 -40.094 49.660 1.00 61.59 419 VAL A N 1
ATOM 3384 C CA . VAL A 1 419 ? -28.208 -40.332 49.741 1.00 61.59 419 VAL A CA 1
ATOM 3385 C C . VAL A 1 419 ? -27.674 -39.654 50.995 1.00 61.59 419 VAL A C 1
ATOM 3387 O O . VAL A 1 419 ? -27.894 -38.460 51.167 1.00 61.59 419 VAL A O 1
ATOM 3390 N N . HIS A 1 420 ? -27.016 -40.416 51.869 1.00 69.38 420 HIS A N 1
ATOM 3391 C CA . HIS A 1 420 ? -26.330 -39.879 53.043 1.00 69.38 420 HIS A CA 1
ATOM 3392 C C . HIS A 1 420 ? -24.919 -39.441 52.645 1.00 69.38 420 HIS A C 1
ATOM 3394 O O . HIS A 1 420 ? -24.204 -40.227 52.030 1.00 69.38 420 HIS A O 1
ATOM 3400 N N . VAL A 1 421 ? -24.554 -38.204 52.976 1.00 70.56 421 VAL A N 1
ATOM 3401 C CA . VAL A 1 421 ? -23.225 -37.627 52.731 1.00 70.56 421 VAL A CA 1
ATOM 3402 C C . VAL A 1 421 ? -22.550 -37.470 54.091 1.00 70.56 421 VAL A C 1
ATOM 3404 O O . VAL A 1 421 ? -22.963 -36.622 54.883 1.00 70.56 421 VAL A O 1
ATOM 3407 N N . ASP A 1 422 ? -21.582 -38.332 54.393 1.00 79.38 422 ASP A N 1
ATOM 3408 C CA . ASP A 1 422 ? -20.798 -38.340 55.638 1.00 79.38 422 ASP A CA 1
ATOM 3409 C C . ASP A 1 422 ? -19.327 -37.941 55.423 1.00 79.38 422 ASP A C 1
ATOM 3411 O O . ASP A 1 422 ? -18.569 -37.782 56.380 1.00 79.38 422 ASP A O 1
ATOM 3415 N N . ASP A 1 423 ? -18.932 -37.718 54.171 1.00 83.00 423 ASP A N 1
ATOM 3416 C CA . ASP A 1 423 ? -17.588 -37.341 53.748 1.00 83.00 423 ASP A CA 1
ATOM 3417 C C . ASP A 1 423 ? -17.388 -35.823 53.640 1.00 83.00 423 ASP A C 1
ATOM 3419 O O . ASP A 1 423 ? -16.329 -35.388 53.192 1.00 83.00 423 ASP A O 1
ATOM 3423 N N . VAL A 1 424 ? -18.349 -35.003 54.084 1.00 84.00 424 VAL A N 1
ATOM 3424 C CA . VAL A 1 424 ? -18.274 -33.532 54.047 1.00 84.00 424 VAL A CA 1
ATOM 3425 C C . VAL A 1 424 ? -18.451 -32.922 55.440 1.00 84.00 424 VAL A C 1
ATOM 3427 O O . VAL A 1 424 ? -19.374 -33.262 56.177 1.00 84.00 424 VAL A O 1
ATOM 3430 N N . VAL A 1 425 ? -17.595 -31.961 55.788 1.00 87.44 425 VAL A N 1
ATOM 3431 C CA . VAL A 1 425 ? -17.716 -31.111 56.980 1.00 87.44 425 VAL A CA 1
ATOM 3432 C C . VAL A 1 425 ? -17.974 -29.662 56.570 1.00 87.44 425 VAL A C 1
ATOM 3434 O O . VAL A 1 425 ? -17.297 -29.127 55.693 1.00 87.44 425 VAL A O 1
ATOM 3437 N N . ILE A 1 426 ? -18.945 -29.010 57.212 1.00 86.25 426 ILE A N 1
ATOM 3438 C CA . ILE A 1 426 ? -19.178 -27.572 57.032 1.00 86.25 426 ILE A CA 1
ATOM 3439 C C . ILE A 1 426 ? -18.286 -26.799 57.995 1.00 86.25 426 ILE A C 1
ATOM 3441 O O . ILE A 1 426 ? -18.326 -27.048 59.201 1.00 86.25 426 ILE A O 1
ATOM 3445 N N . LEU A 1 427 ? -17.524 -25.841 57.472 1.00 87.56 427 LEU A N 1
ATOM 3446 C CA . LEU A 1 427 ? -16.677 -24.960 58.270 1.00 87.56 427 LEU A CA 1
ATOM 3447 C C . LEU A 1 427 ? -16.840 -23.500 57.855 1.00 87.56 427 LEU A C 1
ATOM 3449 O O . LEU A 1 427 ? -16.963 -23.192 56.674 1.00 87.56 427 LEU A O 1
ATOM 3453 N N . GLY A 1 428 ? -16.748 -22.603 58.835 1.00 87.44 428 GLY A N 1
ATOM 3454 C CA . GLY A 1 428 ? -16.541 -21.177 58.586 1.00 87.44 428 GLY A CA 1
ATOM 3455 C C . GLY A 1 428 ? -15.089 -20.853 58.223 1.00 87.44 428 GLY A C 1
ATOM 3456 O O . GLY A 1 428 ? -14.160 -21.585 58.585 1.00 87.44 428 GLY A O 1
ATOM 3457 N N . ALA A 1 429 ? -14.862 -19.713 57.572 1.00 85.81 429 ALA A N 1
ATOM 3458 C CA . ALA A 1 429 ? -13.533 -19.154 57.334 1.00 85.81 429 ALA A CA 1
ATOM 3459 C C . ALA A 1 429 ? -12.697 -19.030 58.625 1.00 85.81 429 ALA A C 1
ATOM 3461 O O . ALA A 1 429 ? -11.516 -19.380 58.630 1.00 85.81 429 ALA A O 1
ATOM 3462 N N . SER A 1 430 ? -13.282 -18.605 59.750 1.00 87.50 430 SER A N 1
ATOM 3463 C CA . SER A 1 430 ? -12.566 -18.483 61.027 1.00 87.50 430 SER A CA 1
ATOM 3464 C C . SER A 1 430 ? -12.126 -19.840 61.580 1.00 87.50 430 SER A C 1
ATOM 3466 O O . SER A 1 430 ? -11.067 -19.953 62.206 1.00 87.50 430 SER A O 1
ATOM 3468 N N . GLN A 1 431 ? -12.915 -20.887 61.328 1.00 88.31 431 GLN A N 1
ATOM 3469 C CA . GLN A 1 431 ? -12.597 -22.259 61.712 1.00 88.31 431 GLN A CA 1
ATOM 3470 C C . GLN A 1 431 ? -11.498 -22.826 60.809 1.00 88.31 431 GLN A C 1
ATOM 3472 O O . GLN A 1 431 ? -10.529 -23.385 61.323 1.00 88.31 431 GLN A O 1
ATOM 3477 N N . MET A 1 432 ? -11.574 -22.592 59.494 1.00 86.94 432 MET A N 1
ATOM 3478 C CA . MET A 1 432 ? -10.516 -22.963 58.546 1.00 86.94 432 MET A CA 1
ATOM 3479 C C . MET A 1 432 ? -9.178 -22.282 58.873 1.00 86.94 432 MET A C 1
ATOM 3481 O O . MET A 1 432 ? -8.141 -22.943 58.865 1.00 86.94 432 MET A O 1
ATOM 3485 N N . ILE A 1 433 ? -9.183 -20.997 59.256 1.00 86.12 433 ILE A N 1
ATOM 3486 C CA . ILE A 1 433 ? -7.974 -20.261 59.683 1.00 86.12 433 ILE A CA 1
ATOM 3487 C C . ILE A 1 433 ? -7.350 -20.894 60.929 1.00 86.12 433 ILE A C 1
ATOM 3489 O O . ILE A 1 433 ? -6.135 -21.100 60.983 1.00 86.12 433 ILE A O 1
ATOM 3493 N N . LYS A 1 434 ? -8.169 -21.259 61.921 1.00 85.19 434 LYS A N 1
ATOM 3494 C CA . LYS A 1 434 ? -7.682 -21.937 63.132 1.00 85.19 434 LYS A CA 1
ATOM 3495 C C . LYS A 1 434 ? -7.044 -23.285 62.797 1.00 85.19 434 LYS A C 1
ATOM 3497 O O . LYS A 1 434 ? -5.984 -23.588 63.338 1.00 85.19 434 LYS A O 1
ATOM 3502 N N . ILE A 1 435 ? -7.628 -24.050 61.876 1.00 82.62 435 ILE A N 1
ATOM 3503 C CA . ILE A 1 435 ? -7.089 -25.347 61.441 1.00 82.62 435 ILE A CA 1
ATOM 3504 C C . ILE A 1 435 ? -5.759 -25.161 60.690 1.00 82.62 435 ILE A C 1
ATOM 3506 O O . ILE A 1 435 ? -4.764 -25.808 61.028 1.00 82.62 435 ILE A O 1
ATOM 3510 N N . GLY A 1 436 ? -5.705 -24.228 59.734 1.00 69.94 436 GLY A N 1
ATOM 3511 C CA . GLY A 1 436 ? -4.513 -23.969 58.917 1.00 69.94 436 GLY A CA 1
ATOM 3512 C C . GLY A 1 436 ? -3.347 -23.300 59.653 1.00 69.94 436 GLY A C 1
ATOM 3513 O O . GLY A 1 436 ? -2.222 -23.358 59.174 1.00 69.94 436 GLY A O 1
ATOM 3514 N N . SER A 1 437 ? -3.566 -22.712 60.832 1.00 68.81 437 SER A N 1
ATOM 3515 C CA . SER A 1 437 ? -2.506 -22.062 61.627 1.00 68.81 437 SER A CA 1
ATOM 3516 C C . SER A 1 437 ? -1.518 -23.013 62.331 1.00 68.81 437 SER A C 1
ATOM 3518 O O . SER A 1 437 ? -0.607 -22.551 63.016 1.00 68.81 437 SER A O 1
ATOM 3520 N N . SER A 1 438 ? -1.680 -24.333 62.179 1.00 62.03 438 SER A N 1
ATOM 3521 C CA . SER A 1 438 ? -0.945 -25.340 62.958 1.00 62.03 438 SER A CA 1
ATOM 3522 C C . SER A 1 438 ? 0.314 -25.903 62.270 1.00 62.03 438 SER A C 1
ATOM 3524 O O . SER A 1 438 ? 1.329 -26.072 62.944 1.00 62.03 438 SER A O 1
ATOM 3526 N N . THR A 1 439 ? 0.303 -26.149 60.951 1.00 71.25 439 THR A N 1
ATOM 3527 C CA . THR A 1 439 ? 1.455 -26.623 60.139 1.00 71.25 439 THR A CA 1
ATOM 3528 C C . THR A 1 439 ? 1.288 -26.240 58.654 1.00 71.25 439 THR A C 1
ATOM 3530 O O . THR A 1 439 ? 0.168 -25.996 58.203 1.00 71.25 439 THR A O 1
ATOM 3533 N N . SER A 1 440 ? 2.372 -26.209 57.857 1.00 69.62 440 SER A N 1
ATOM 3534 C CA . SER A 1 440 ? 2.285 -25.851 56.421 1.00 69.62 440 SER A CA 1
ATOM 3535 C C . SER A 1 440 ? 1.479 -26.858 55.590 1.00 69.62 440 SER A C 1
ATOM 3537 O O . SER A 1 440 ? 0.800 -26.471 54.641 1.00 69.62 440 SER A O 1
ATOM 3539 N N . GLU A 1 441 ? 1.509 -28.137 55.967 1.00 75.25 441 GLU A N 1
ATOM 3540 C CA . GLU A 1 441 ? 0.765 -29.208 55.301 1.00 75.25 441 GLU A CA 1
ATOM 3541 C C . GLU A 1 441 ? -0.744 -29.099 55.562 1.00 75.25 441 GLU A C 1
ATOM 3543 O O . GLU A 1 441 ? -1.548 -29.222 54.639 1.00 75.25 441 GLU A O 1
ATOM 3548 N N . HIS A 1 442 ? -1.150 -28.791 56.798 1.00 75.94 442 HIS A N 1
ATOM 3549 C CA . HIS A 1 442 ? -2.563 -28.589 57.132 1.00 75.94 442 HIS A CA 1
ATOM 3550 C C . HIS A 1 442 ? -3.132 -27.325 56.494 1.00 75.94 442 HIS A C 1
ATOM 3552 O O . HIS A 1 442 ? -4.294 -27.323 56.092 1.00 75.94 442 HIS A O 1
ATOM 3558 N N . LEU A 1 443 ? -2.317 -26.279 56.338 1.00 79.50 443 LEU A N 1
ATOM 3559 C CA . LEU A 1 443 ? -2.708 -25.072 55.617 1.00 79.50 443 LEU A CA 1
ATOM 3560 C C . LEU A 1 443 ? -3.013 -25.386 54.151 1.00 79.50 443 LEU A C 1
ATOM 3562 O O . LEU A 1 443 ? -4.072 -25.011 53.656 1.00 79.50 443 LEU A O 1
ATOM 3566 N N . MET A 1 444 ? -2.129 -26.124 53.478 1.00 79.75 444 MET A N 1
ATOM 3567 C CA . MET A 1 444 ? -2.305 -26.463 52.066 1.00 79.75 444 MET A CA 1
ATOM 3568 C C . MET A 1 444 ? -3.488 -27.417 51.852 1.00 79.75 444 MET A C 1
ATOM 3570 O O . MET A 1 444 ? -4.316 -27.199 50.969 1.00 79.75 444 MET A O 1
ATOM 3574 N N . ASN A 1 445 ? -3.649 -28.408 52.729 1.00 82.69 445 ASN A N 1
ATOM 3575 C CA . ASN A 1 445 ? -4.787 -29.319 52.660 1.00 82.69 445 ASN A CA 1
ATOM 3576 C C . ASN A 1 445 ? -6.122 -28.621 52.948 1.00 82.69 445 ASN A C 1
ATOM 3578 O O . ASN A 1 445 ? -7.078 -28.846 52.215 1.00 82.69 445 ASN A O 1
ATOM 3582 N N . THR A 1 446 ? -6.180 -27.724 53.935 1.00 84.69 446 THR A N 1
ATOM 3583 C CA . THR A 1 446 ? -7.422 -27.026 54.316 1.00 84.69 446 THR A CA 1
ATOM 3584 C C . THR A 1 446 ? -7.809 -25.951 53.297 1.00 84.69 446 THR A C 1
ATOM 3586 O O . THR A 1 446 ? -8.963 -25.896 52.886 1.00 84.69 446 THR A O 1
ATOM 3589 N N . PHE A 1 447 ? -6.865 -25.101 52.872 1.00 82.81 447 PHE A N 1
ATOM 3590 C CA . PHE A 1 447 ? -7.166 -23.919 52.050 1.00 82.81 447 PHE A CA 1
ATOM 3591 C C . PHE A 1 447 ? -7.084 -24.146 50.544 1.00 82.81 447 PHE A C 1
ATOM 3593 O O . PHE A 1 447 ? -7.756 -23.437 49.802 1.00 82.81 447 PHE A O 1
ATOM 3600 N N . VAL A 1 448 ? -6.257 -25.089 50.085 1.00 81.19 448 VAL A N 1
ATOM 3601 C CA . VAL A 1 448 ? -6.065 -25.333 48.646 1.00 81.19 448 VAL A CA 1
ATOM 3602 C C . VAL A 1 448 ? -6.766 -26.606 48.211 1.00 81.19 448 VAL A C 1
ATOM 3604 O O . VAL A 1 448 ? -7.492 -26.590 47.223 1.00 81.19 448 VAL A O 1
ATOM 3607 N N . ASN A 1 449 ? -6.604 -27.692 48.967 1.00 83.44 449 ASN A N 1
ATOM 3608 C CA . ASN A 1 449 ? -7.191 -28.973 48.576 1.00 83.44 449 ASN A CA 1
ATOM 3609 C C . ASN A 1 449 ? -8.632 -29.152 49.094 1.00 83.44 449 ASN A C 1
ATOM 3611 O O . ASN A 1 449 ? -9.344 -30.018 48.592 1.00 83.44 449 ASN A O 1
ATOM 3615 N N . GLY A 1 450 ? -9.062 -28.375 50.097 1.00 86.69 450 GLY A N 1
ATOM 3616 C CA . GLY A 1 450 ? -10.392 -28.489 50.706 1.00 86.69 450 GLY A CA 1
ATOM 3617 C C . GLY A 1 450 ? -10.587 -29.754 51.551 1.00 86.69 450 GLY A C 1
ATOM 3618 O O . GLY A 1 450 ? -11.677 -30.318 51.554 1.00 86.69 450 GLY A O 1
ATOM 3619 N N . TRP A 1 451 ? -9.543 -30.223 52.241 1.00 88.25 451 TRP A N 1
ATOM 3620 C CA . TRP A 1 451 ? -9.566 -31.423 53.086 1.00 88.25 451 TRP A CA 1
ATOM 3621 C C . TRP A 1 451 ? -9.474 -31.074 54.566 1.00 88.25 451 TRP A C 1
ATOM 3623 O O . TRP A 1 451 ? -8.602 -30.316 54.999 1.00 88.25 451 TRP A O 1
ATOM 3633 N N . HIS A 1 452 ? -10.339 -31.697 55.356 1.00 86.38 452 HIS A N 1
ATOM 3634 C CA . HIS A 1 452 ? -10.277 -31.692 56.805 1.00 86.38 452 HIS A CA 1
ATOM 3635 C C . HIS A 1 452 ? -9.281 -32.746 57.306 1.00 86.38 452 HIS A C 1
ATOM 3637 O O . HIS A 1 452 ? -9.047 -33.769 56.664 1.00 86.38 452 HIS A O 1
ATOM 3643 N N . LYS A 1 453 ? -8.732 -32.534 58.507 1.00 81.00 453 LYS A N 1
ATOM 3644 C CA . LYS A 1 453 ? -7.797 -33.465 59.171 1.00 81.00 453 LYS A CA 1
ATOM 3645 C C . LYS A 1 453 ? -8.352 -34.885 59.365 1.00 81.00 453 LYS A C 1
ATOM 3647 O O . LYS A 1 453 ? -7.575 -35.823 59.488 1.00 81.00 453 LYS A O 1
ATOM 3652 N N . ASP A 1 454 ? -9.676 -35.027 59.373 1.00 82.44 454 ASP A N 1
ATOM 3653 C CA . ASP A 1 454 ? -10.368 -36.308 59.549 1.00 82.44 454 ASP A CA 1
ATOM 3654 C C . ASP A 1 454 ? -10.624 -37.034 58.210 1.00 82.44 454 ASP A C 1
ATOM 3656 O O . ASP A 1 454 ? -11.281 -38.069 58.185 1.00 82.44 454 ASP A O 1
ATOM 3660 N N . GLY A 1 455 ? -10.104 -36.507 57.091 1.00 82.75 455 GLY A N 1
ATOM 3661 C CA . GLY A 1 455 ? -10.243 -37.100 55.755 1.00 82.75 455 GLY A CA 1
ATOM 3662 C C . GLY A 1 455 ? -11.519 -36.707 55.003 1.00 82.75 455 GLY A C 1
ATOM 3663 O O . GLY A 1 455 ? -11.715 -37.171 53.886 1.00 82.75 455 GLY A O 1
ATOM 3664 N N . CYS A 1 456 ? -12.361 -35.851 55.586 1.00 86.81 456 CYS A N 1
ATOM 3665 C CA . CYS A 1 456 ? -13.567 -35.312 54.952 1.00 86.81 456 CYS A CA 1
ATOM 3666 C C . CYS A 1 456 ? -13.251 -34.103 54.057 1.00 86.81 456 CYS A C 1
ATOM 3668 O O . CYS A 1 456 ? -12.334 -33.330 54.343 1.00 86.81 456 CYS A O 1
ATOM 3670 N N . HIS A 1 457 ? -14.061 -33.875 53.030 1.00 87.12 457 HIS A N 1
ATOM 3671 C CA . HIS A 1 457 ? -14.079 -32.642 52.254 1.00 87.12 457 HIS A CA 1
ATOM 3672 C C . HIS A 1 457 ? -14.674 -31.482 53.056 1.00 87.12 457 HIS A C 1
ATOM 3674 O O . HIS A 1 457 ? -15.569 -31.663 53.877 1.00 87.12 457 HIS A O 1
ATOM 3680 N N . ILE A 1 458 ? -14.183 -30.270 52.820 1.00 88.00 458 ILE A N 1
ATOM 3681 C CA . ILE A 1 458 ? -14.666 -29.057 53.480 1.00 88.00 458 ILE A CA 1
ATOM 3682 C C . ILE A 1 458 ? -15.656 -28.345 52.562 1.00 88.00 458 ILE A C 1
ATOM 3684 O O . ILE A 1 458 ? -15.319 -27.989 51.433 1.00 88.00 458 ILE A O 1
ATOM 3688 N N . CYS A 1 459 ? -16.852 -28.067 53.075 1.00 86.62 459 CYS A N 1
ATOM 3689 C CA . CYS A 1 459 ? -17.748 -27.068 52.509 1.00 86.62 459 CYS A CA 1
ATOM 3690 C C . CYS A 1 459 ? -17.636 -25.769 53.317 1.00 86.62 459 CYS A C 1
ATOM 3692 O O . CYS A 1 459 ? -17.844 -25.765 54.531 1.00 86.62 459 CYS A O 1
ATOM 3694 N N . LEU A 1 460 ? -17.280 -24.674 52.645 1.00 84.31 460 LEU A N 1
ATOM 3695 C CA . LEU A 1 460 ? -17.124 -23.365 53.271 1.00 84.31 460 LEU A CA 1
ATOM 3696 C C . LEU A 1 460 ? -18.481 -22.665 53.424 1.00 84.31 460 LEU A C 1
ATOM 3698 O O . LEU A 1 460 ? -19.117 -22.324 52.427 1.00 84.31 460 LEU A O 1
ATOM 3702 N N . ASP A 1 461 ? -18.859 -22.386 54.669 1.00 83.81 461 ASP A N 1
ATOM 3703 C CA . ASP A 1 461 ? -20.004 -21.551 55.026 1.00 83.81 461 ASP A CA 1
ATOM 3704 C C . ASP A 1 461 ? -19.536 -20.200 55.570 1.00 83.81 461 ASP A C 1
ATOM 3706 O O . ASP A 1 461 ? -19.115 -20.087 56.723 1.00 83.81 461 ASP A O 1
ATOM 3710 N N . LEU A 1 462 ? -19.592 -19.151 54.752 1.00 81.62 462 LEU A N 1
ATOM 3711 C CA . LEU A 1 462 ? -19.217 -17.814 55.223 1.00 81.62 462 LEU A CA 1
ATOM 3712 C C . LEU A 1 462 ? -20.264 -17.220 56.172 1.00 81.62 462 LEU A C 1
ATOM 3714 O O . LEU A 1 462 ? -19.909 -16.365 56.985 1.00 81.62 462 LEU A O 1
ATOM 3718 N N . ASP A 1 463 ? -21.510 -17.705 56.139 1.00 79.06 463 ASP A N 1
ATOM 3719 C CA . ASP A 1 463 ? -22.554 -17.240 57.050 1.00 79.06 463 ASP A CA 1
ATOM 3720 C C . ASP A 1 463 ? -22.293 -17.696 58.496 1.00 79.06 463 ASP A C 1
ATOM 3722 O O . ASP A 1 463 ? -22.737 -17.033 59.435 1.00 79.06 463 ASP A O 1
ATOM 3726 N N . LEU A 1 464 ? -21.494 -18.749 58.728 1.00 80.62 464 LEU A N 1
ATOM 3727 C CA . LEU A 1 464 ? -21.047 -19.114 60.084 1.00 80.62 464 LEU A CA 1
ATOM 3728 C C . LEU A 1 464 ? -20.186 -18.027 60.743 1.00 80.62 464 LEU A C 1
ATOM 3730 O O . LEU A 1 464 ? -20.145 -17.944 61.972 1.00 80.62 464 LEU A O 1
ATOM 3734 N N . ASP A 1 465 ? -19.529 -17.188 59.940 1.00 82.38 465 ASP A N 1
ATOM 3735 C CA . ASP A 1 465 ? -18.689 -16.078 60.395 1.00 82.38 465 ASP A CA 1
ATOM 3736 C C . ASP A 1 465 ? -19.297 -14.707 60.070 1.00 82.38 465 ASP A C 1
ATOM 3738 O O . ASP A 1 465 ? -18.587 -13.695 60.079 1.00 82.38 465 ASP A O 1
ATOM 3742 N N . HIS A 1 466 ? -20.603 -14.652 59.780 1.00 80.38 466 HIS A N 1
ATOM 3743 C CA . HIS A 1 466 ? -21.259 -13.391 59.460 1.00 80.38 466 HIS A CA 1
ATOM 3744 C C . HIS A 1 466 ? -21.085 -12.382 60.602 1.00 80.38 466 HIS A C 1
ATOM 3746 O O . HIS A 1 466 ? -21.199 -12.688 61.793 1.00 80.38 466 HIS A O 1
ATOM 3752 N N . LYS A 1 467 ? -20.848 -11.129 60.222 1.00 79.31 467 LYS A N 1
ATOM 3753 C CA . LYS A 1 467 ? -20.856 -9.992 61.133 1.00 79.31 467 LYS A CA 1
ATOM 3754 C C . LYS A 1 467 ? -21.858 -8.980 60.606 1.00 79.31 467 LYS A C 1
ATOM 3756 O O . LYS A 1 467 ? -21.780 -8.580 59.449 1.00 79.31 467 LYS A O 1
ATOM 3761 N N . LEU A 1 468 ? -22.786 -8.561 61.459 1.00 74.06 468 LEU A N 1
ATOM 3762 C CA . LEU A 1 468 ? -23.653 -7.428 61.155 1.00 74.06 468 LEU A CA 1
ATOM 3763 C C . LEU A 1 468 ? -22.794 -6.160 61.147 1.00 74.06 468 LEU A C 1
ATOM 3765 O O . LEU A 1 468 ? -22.162 -5.842 62.153 1.00 74.06 468 LEU A O 1
ATOM 3769 N N . VAL A 1 469 ? -22.758 -5.484 60.004 1.00 76.00 469 VAL A N 1
ATOM 3770 C CA . VAL A 1 469 ? -22.067 -4.206 59.804 1.00 76.00 469 VAL A CA 1
ATOM 3771 C C . VAL A 1 469 ? -23.141 -3.152 59.577 1.00 76.00 469 VAL A C 1
ATOM 3773 O O . VAL A 1 469 ? -24.064 -3.383 58.790 1.00 76.00 469 VAL A O 1
ATOM 3776 N N . THR A 1 470 ? -23.074 -2.023 60.282 1.00 78.00 470 THR A N 1
ATOM 3777 C CA . THR A 1 470 ? -24.021 -0.926 60.030 1.00 78.00 470 THR A CA 1
ATOM 3778 C C . THR A 1 470 ? -23.578 -0.111 58.806 1.00 78.00 470 THR A C 1
ATOM 3780 O O . THR A 1 470 ? -22.392 -0.105 58.475 1.00 78.00 470 THR A O 1
ATOM 3783 N N . PRO A 1 471 ? -24.485 0.590 58.101 1.00 71.62 471 PRO A N 1
ATOM 3784 C CA . PRO A 1 471 ? -24.107 1.418 56.952 1.00 71.62 471 PRO A CA 1
ATOM 3785 C C . PRO A 1 471 ? -23.038 2.473 57.275 1.00 71.62 471 PRO A C 1
ATOM 3787 O O . PRO A 1 471 ? -22.255 2.831 56.405 1.00 71.62 471 PRO A O 1
ATOM 3790 N N . GLU A 1 472 ? -22.979 2.953 58.520 1.00 79.25 472 GLU A N 1
ATOM 3791 C CA . GLU A 1 472 ? -21.977 3.922 58.985 1.00 79.25 472 GLU A CA 1
ATOM 3792 C C . GLU A 1 472 ? -20.587 3.301 59.194 1.00 79.25 472 GLU A C 1
ATOM 3794 O O . GLU A 1 472 ? -19.586 4.012 59.170 1.00 79.25 472 GLU A O 1
ATOM 3799 N N . GLU A 1 473 ? -20.518 1.984 59.400 1.00 79.00 473 GLU A N 1
ATOM 3800 C CA . GLU A 1 473 ? -19.271 1.218 59.502 1.00 79.00 473 GLU A CA 1
ATOM 3801 C C . GLU A 1 473 ? -18.745 0.778 58.124 1.00 79.00 473 GLU A C 1
ATOM 3803 O O . GLU A 1 473 ? -17.640 0.240 58.026 1.00 79.00 473 GLU A O 1
ATOM 3808 N N . LEU A 1 474 ? -19.532 0.991 57.062 1.00 71.75 474 LEU A N 1
ATOM 3809 C CA . LEU A 1 474 ? -19.251 0.527 55.711 1.00 71.75 474 LEU A CA 1
ATOM 3810 C C . LEU A 1 474 ? -18.820 1.697 54.813 1.00 71.75 474 LEU A C 1
ATOM 3812 O O . LEU A 1 474 ? -19.644 2.407 54.239 1.00 71.75 474 LEU A O 1
ATOM 3816 N N . GLU A 1 475 ? -17.513 1.876 54.636 1.00 75.88 475 GLU A N 1
ATOM 3817 C CA . GLU A 1 475 ? -16.992 2.769 53.600 1.00 75.88 475 GLU A CA 1
ATOM 3818 C C . GLU A 1 475 ? -16.884 2.003 52.274 1.00 75.88 475 GLU A C 1
ATOM 3820 O O . GLU A 1 475 ? -15.960 1.217 52.060 1.00 75.88 475 GLU A O 1
ATOM 3825 N N . VAL A 1 476 ? -17.853 2.209 51.379 1.00 67.56 476 VAL A N 1
ATOM 3826 C CA . VAL A 1 476 ? -17.825 1.632 50.028 1.00 67.56 476 VAL A CA 1
ATOM 3827 C C . VAL A 1 476 ? -17.225 2.650 49.075 1.00 67.56 476 VAL A C 1
ATOM 3829 O O . VAL A 1 476 ? -17.861 3.639 48.713 1.00 67.56 476 VAL A O 1
ATOM 3832 N N . THR A 1 477 ? -16.000 2.387 48.641 1.00 71.12 477 THR A N 1
ATOM 3833 C CA . THR A 1 477 ? -15.376 3.109 47.535 1.00 71.12 477 THR A CA 1
ATOM 3834 C C . THR A 1 477 ? -15.474 2.251 46.278 1.00 71.12 477 THR A C 1
ATOM 3836 O O . THR A 1 477 ? -15.091 1.083 46.275 1.00 71.12 477 THR A O 1
ATOM 3839 N N . VAL A 1 478 ? -16.044 2.812 45.210 1.00 65.12 478 VAL A N 1
ATOM 3840 C CA . VAL A 1 478 ? -16.115 2.156 43.898 1.00 65.12 478 VAL A CA 1
ATOM 3841 C C . VAL A 1 478 ? -15.173 2.896 42.965 1.00 65.12 478 VAL A C 1
ATOM 3843 O O . VAL A 1 478 ? -15.424 4.047 42.609 1.00 65.12 478 VAL A O 1
ATOM 3846 N N . ASP A 1 479 ? -14.086 2.234 42.583 1.00 71.81 479 ASP A N 1
ATOM 3847 C CA . ASP A 1 479 ? -13.151 2.753 41.592 1.00 71.81 479 ASP A CA 1
ATOM 3848 C C . ASP A 1 479 ? -13.618 2.375 40.180 1.00 71.81 479 ASP A C 1
ATOM 3850 O O . ASP A 1 479 ? -13.549 1.215 39.761 1.00 71.81 479 ASP A O 1
ATOM 3854 N N . ILE A 1 480 ? -14.141 3.359 39.445 1.00 69.31 480 ILE A N 1
ATOM 3855 C CA . ILE A 1 480 ? -14.579 3.176 38.059 1.00 69.31 480 ILE A CA 1
ATOM 3856 C C . ILE A 1 480 ? -13.427 3.569 37.137 1.00 69.31 480 ILE A C 1
ATOM 3858 O O . ILE A 1 480 ? -13.264 4.730 36.773 1.00 69.31 480 ILE A O 1
ATOM 3862 N N . ASN A 1 481 ? -12.666 2.564 36.710 1.00 67.38 481 ASN A N 1
ATOM 3863 C CA . ASN A 1 481 ? -11.532 2.744 35.803 1.00 67.38 481 ASN A CA 1
ATOM 3864 C C . ASN A 1 481 ? -11.943 3.218 34.393 1.00 67.38 481 ASN A C 1
ATOM 3866 O O . ASN A 1 481 ? -11.195 3.938 33.734 1.00 67.38 481 ASN A O 1
ATOM 3870 N N . SER A 1 482 ? -13.123 2.820 33.905 1.00 72.44 482 SER A N 1
ATOM 3871 C CA . SER A 1 482 ? -13.641 3.246 32.598 1.00 72.44 482 SER A CA 1
ATOM 3872 C C . SER A 1 482 ? -15.152 3.052 32.489 1.00 72.44 482 SER A C 1
ATOM 3874 O O . SER A 1 482 ? -15.675 2.048 32.970 1.00 72.44 482 SER A O 1
ATOM 3876 N N . LEU A 1 483 ? -15.833 3.961 31.788 1.00 77.81 483 LEU A N 1
ATOM 3877 C CA . LEU A 1 483 ? -17.240 3.839 31.403 1.00 77.81 483 LEU A CA 1
ATOM 3878 C C . LEU A 1 483 ? -17.341 3.728 29.880 1.00 77.81 483 LEU A C 1
ATOM 3880 O O . LEU A 1 483 ? -16.802 4.568 29.161 1.00 77.81 483 LEU A O 1
ATOM 3884 N N . ILE A 1 484 ? -18.056 2.715 29.390 1.00 80.19 484 ILE A N 1
ATOM 3885 C CA . ILE A 1 484 ? -18.319 2.531 27.960 1.00 80.19 484 ILE A CA 1
ATOM 3886 C C . ILE A 1 484 ? -19.821 2.531 27.748 1.00 80.19 484 ILE A C 1
ATOM 3888 O O . ILE A 1 484 ? -20.534 1.694 28.297 1.00 80.19 484 ILE A O 1
ATOM 3892 N N . TRP A 1 485 ? -20.291 3.475 26.939 1.00 81.12 485 TRP A N 1
ATOM 3893 C CA . TRP A 1 485 ? -21.700 3.617 26.613 1.00 81.12 485 TRP A CA 1
ATOM 3894 C C . TRP A 1 485 ? -21.902 3.425 25.113 1.00 81.12 485 TRP A C 1
ATOM 3896 O O . TRP A 1 485 ? -21.450 4.229 24.301 1.00 81.12 485 TRP A O 1
ATOM 3906 N N . VAL A 1 486 ? -22.601 2.350 24.752 1.00 79.44 486 VAL A N 1
ATOM 3907 C CA . VAL A 1 486 ? -23.036 2.077 23.379 1.00 79.44 486 VAL A CA 1
ATOM 3908 C C . VAL A 1 486 ? -24.455 2.621 23.192 1.00 79.44 486 VAL A C 1
ATOM 3910 O O . VAL A 1 486 ? -25.364 2.242 23.928 1.00 79.44 486 VAL A O 1
ATOM 3913 N N . THR A 1 487 ? -24.656 3.518 22.225 1.00 79.50 487 THR A N 1
ATOM 3914 C CA . THR A 1 487 ? -25.964 4.115 21.908 1.00 79.50 487 THR A CA 1
ATOM 3915 C C . THR A 1 487 ? -26.097 4.395 20.411 1.00 79.50 487 THR A C 1
ATOM 3917 O O . THR A 1 487 ? -25.100 4.643 19.738 1.00 79.50 487 THR A O 1
ATOM 3920 N N . HIS A 1 488 ? -27.328 4.372 19.892 1.00 76.56 488 HIS A N 1
ATOM 3921 C CA . HIS A 1 488 ? -27.652 4.823 18.530 1.00 76.56 488 HIS A CA 1
ATOM 3922 C C . HIS A 1 488 ? -28.043 6.311 18.475 1.00 76.56 488 HIS A C 1
ATOM 3924 O O . HIS A 1 488 ? -28.086 6.901 17.400 1.00 76.56 488 HIS A O 1
ATOM 3930 N N . SER A 1 489 ? -28.340 6.914 19.631 1.00 78.56 489 SER A N 1
ATOM 3931 C CA . SER A 1 489 ? -28.705 8.323 19.763 1.00 78.56 489 SER A CA 1
ATOM 3932 C C . SER A 1 489 ? -27.825 8.964 20.823 1.00 78.56 489 SER A C 1
ATOM 3934 O O . SER A 1 489 ? -27.886 8.602 22.002 1.00 78.56 489 SER A O 1
ATOM 3936 N N . LEU A 1 490 ? -27.022 9.936 20.407 1.00 77.62 490 LEU A N 1
ATOM 3937 C CA . LEU A 1 490 ? -26.174 10.705 21.304 1.00 77.62 490 LEU A CA 1
ATOM 3938 C C . LEU A 1 490 ? -26.941 11.924 21.824 1.00 77.62 490 LEU A C 1
ATOM 3940 O O . LEU A 1 490 ? -27.470 12.713 21.044 1.00 77.62 490 LEU A O 1
ATOM 3944 N N . GLN A 1 491 ? -27.007 12.072 23.146 1.00 80.94 491 GLN A N 1
ATOM 3945 C CA . GLN A 1 491 ? -27.603 13.230 23.808 1.00 80.94 491 GLN A CA 1
ATOM 3946 C C . GLN A 1 491 ? -26.577 13.821 24.769 1.00 80.94 491 GLN A C 1
ATOM 3948 O O . GLN A 1 491 ? -26.073 13.124 25.648 1.00 80.94 491 GLN A O 1
ATOM 3953 N N . PHE A 1 492 ? -26.274 15.106 24.599 1.00 76.88 492 PHE A N 1
ATOM 3954 C CA . PHE A 1 492 ? -25.300 15.814 25.420 1.00 76.88 492 PHE A CA 1
ATOM 3955 C C . PHE A 1 492 ? -25.927 17.075 26.009 1.00 76.88 492 PHE A C 1
ATOM 3957 O O . PHE A 1 492 ? -26.621 17.813 25.314 1.00 76.88 492 PHE A O 1
ATOM 3964 N N . ASN A 1 493 ? -25.632 17.345 27.281 1.00 80.75 493 ASN A N 1
ATOM 3965 C CA . ASN A 1 493 ? -25.969 18.619 27.929 1.00 80.75 493 ASN A CA 1
ATOM 3966 C C . ASN A 1 493 ? -24.896 19.698 27.693 1.00 80.75 493 ASN A C 1
ATOM 3968 O O . ASN A 1 493 ? -25.053 20.839 28.117 1.00 80.75 493 ASN A O 1
ATOM 3972 N N . THR A 1 494 ? -23.790 19.331 27.046 1.00 83.19 494 THR A N 1
ATOM 3973 C CA . THR A 1 494 ? -22.646 20.190 26.736 1.00 83.19 494 THR A CA 1
ATOM 3974 C C . THR A 1 494 ? -22.319 20.100 25.251 1.00 83.19 494 THR A C 1
ATOM 3976 O O . THR A 1 494 ? -22.665 19.120 24.594 1.00 83.19 494 THR A O 1
ATOM 3979 N N . LEU A 1 495 ? -21.623 21.108 24.720 1.00 84.44 495 LEU A N 1
ATOM 3980 C CA . LEU A 1 495 ? -21.142 21.079 23.340 1.00 84.44 495 LEU A CA 1
ATOM 3981 C C . LEU A 1 495 ? -20.144 19.929 23.156 1.00 84.44 495 LEU A C 1
ATOM 3983 O O . LEU A 1 495 ? -19.207 19.810 23.941 1.00 84.44 495 LEU A O 1
ATOM 3987 N N . LEU A 1 496 ? -20.351 19.114 22.120 1.00 86.94 496 LEU A N 1
ATOM 3988 C CA . LEU A 1 496 ? -19.416 18.081 21.678 1.00 86.94 496 LEU A CA 1
ATOM 3989 C C . LEU A 1 496 ? -18.577 18.627 20.514 1.00 86.94 496 LEU A C 1
ATOM 3991 O O . LEU A 1 496 ? -19.131 18.849 19.436 1.00 86.94 496 LEU A O 1
ATOM 3995 N N . PRO A 1 497 ? -17.260 18.811 20.689 1.00 88.12 497 PRO A N 1
ATOM 3996 C CA . PRO A 1 497 ? -16.338 18.986 19.574 1.00 88.12 497 PRO A CA 1
ATOM 3997 C C . PRO A 1 497 ? -16.353 17.752 18.662 1.00 88.12 497 PRO A C 1
ATOM 3999 O O . PRO A 1 497 ? -16.112 16.634 19.122 1.00 88.12 497 PRO A O 1
ATOM 4002 N N . ILE A 1 498 ? -16.631 17.963 17.375 1.00 88.31 498 ILE A N 1
ATOM 4003 C CA . ILE A 1 498 ? -16.629 16.928 16.332 1.00 88.31 498 ILE A CA 1
ATOM 4004 C C . ILE A 1 498 ? -15.418 17.157 15.428 1.00 88.31 498 ILE A C 1
ATOM 4006 O O . ILE A 1 498 ? -15.114 18.298 15.072 1.00 88.31 498 ILE A O 1
ATOM 4010 N N . TYR A 1 499 ? -14.738 16.081 15.038 1.00 89.50 499 TYR A N 1
ATOM 4011 C CA . TYR A 1 499 ? -13.627 16.160 14.094 1.00 89.50 499 TYR A CA 1
ATOM 4012 C C . TYR A 1 499 ? -14.142 16.338 12.660 1.00 89.50 499 TYR A C 1
ATOM 4014 O O . TYR A 1 499 ? -14.918 15.530 12.151 1.00 89.50 499 TYR A O 1
ATOM 4022 N N . LEU A 1 500 ? -13.689 17.402 11.992 1.00 88.88 500 LEU A N 1
ATOM 4023 C CA . LEU A 1 500 ? -14.080 17.711 10.609 1.00 88.88 500 LEU A CA 1
ATOM 4024 C C . LEU A 1 500 ? -13.332 16.878 9.561 1.00 88.88 500 LEU A C 1
ATOM 4026 O O . LEU A 1 500 ? -13.707 16.903 8.395 1.00 88.88 500 LEU A O 1
ATOM 4030 N N . GLY A 1 501 ? -12.295 16.147 9.962 1.00 88.19 501 GLY A N 1
ATOM 4031 C CA . GLY A 1 501 ? -11.571 15.205 9.115 1.00 88.19 501 GLY A CA 1
ATOM 4032 C C . GLY A 1 501 ? -11.356 13.879 9.843 1.00 88.19 501 GLY A C 1
ATOM 4033 O O . GLY A 1 501 ? -11.443 13.842 11.077 1.00 88.19 501 GLY A O 1
ATOM 4034 N N . PRO A 1 502 ? -11.096 12.792 9.102 1.00 87.38 502 PRO A N 1
ATOM 4035 C CA . PRO A 1 502 ? -10.816 11.503 9.696 1.00 87.38 502 PRO A CA 1
ATOM 4036 C C . PRO A 1 502 ? -9.477 11.539 10.433 1.00 87.38 502 PRO A C 1
ATOM 4038 O O . PRO A 1 502 ? -8.504 12.138 9.976 1.00 87.38 502 PRO A O 1
ATOM 4041 N N . ILE A 1 503 ? -9.429 10.871 11.582 1.00 83.88 503 ILE A N 1
ATOM 4042 C CA . ILE A 1 503 ? -8.199 10.695 12.352 1.00 83.88 503 ILE A CA 1
ATOM 4043 C C . ILE A 1 503 ? -7.560 9.374 11.932 1.00 83.88 503 ILE A C 1
ATOM 4045 O O . ILE A 1 503 ? -8.137 8.305 12.142 1.00 83.88 503 ILE A O 1
ATOM 4049 N N . VAL A 1 504 ? -6.366 9.459 11.348 1.00 79.75 504 VAL A N 1
ATOM 4050 C CA . VAL A 1 504 ? -5.562 8.298 10.955 1.00 79.75 504 VAL A CA 1
ATOM 4051 C C . VAL A 1 504 ? -4.441 8.126 11.976 1.00 79.75 504 VAL A C 1
ATOM 4053 O O . VAL A 1 504 ? -3.486 8.894 12.011 1.00 79.75 504 VAL A O 1
ATOM 4056 N N . GLU A 1 505 ? -4.575 7.118 12.835 1.00 80.00 505 GLU A N 1
ATOM 4057 C CA . GLU A 1 505 ? -3.569 6.744 13.832 1.00 80.00 505 GLU A CA 1
ATOM 4058 C C . GLU A 1 505 ? -2.948 5.381 13.498 1.00 80.00 505 GLU A C 1
ATOM 4060 O O . GLU A 1 505 ? -3.556 4.537 12.838 1.00 80.00 505 GLU A O 1
ATOM 4065 N N . GLU A 1 506 ? -1.742 5.110 14.011 1.00 77.81 506 GLU A N 1
ATOM 4066 C CA . GLU A 1 506 ? -1.072 3.813 13.815 1.00 77.81 506 GLU A CA 1
ATOM 4067 C C . GLU A 1 506 ? -1.896 2.623 14.342 1.00 77.81 506 GLU A C 1
ATOM 4069 O O . GLU A 1 506 ? -1.771 1.495 13.848 1.00 77.81 506 GLU A O 1
ATOM 4074 N N . LYS A 1 507 ? -2.742 2.860 15.353 1.00 83.88 507 LYS A N 1
ATOM 4075 C CA . LYS A 1 507 ? -3.571 1.855 16.026 1.00 83.88 507 LYS A CA 1
ATOM 4076 C C . LYS A 1 507 ? -5.036 2.274 15.999 1.00 83.88 507 LYS A C 1
ATOM 4078 O O . LYS A 1 507 ? -5.349 3.455 16.015 1.00 83.88 507 LYS A O 1
ATOM 4083 N N . ALA A 1 508 ? -5.932 1.287 16.010 1.00 84.25 508 ALA A N 1
ATOM 4084 C CA . ALA A 1 508 ? -7.350 1.564 16.205 1.00 84.25 508 ALA A CA 1
ATOM 4085 C C . ALA A 1 508 ? -7.581 2.229 17.580 1.00 84.25 508 ALA A C 1
ATOM 4087 O O . ALA A 1 508 ? -6.930 1.820 18.553 1.00 84.25 508 ALA A O 1
ATOM 4088 N N . PRO A 1 509 ? -8.519 3.187 17.694 1.00 86.38 509 PRO A N 1
ATOM 4089 C CA . PRO A 1 509 ? -8.748 3.914 18.945 1.00 86.38 509 PRO A CA 1
ATOM 4090 C C . PRO A 1 509 ? -8.990 2.993 20.157 1.00 86.38 509 PRO A C 1
ATOM 4092 O O . PRO A 1 509 ? -8.355 3.118 21.206 1.00 86.38 509 PRO A O 1
ATOM 4095 N N . MET A 1 510 ? -9.840 1.979 19.992 1.00 88.69 510 MET A N 1
ATOM 4096 C CA . MET A 1 510 ? -10.068 0.880 20.932 1.00 88.69 510 MET A CA 1
ATOM 4097 C C . MET A 1 510 ? -9.241 -0.347 20.524 1.00 88.69 510 MET A C 1
ATOM 4099 O O . MET A 1 510 ? -9.740 -1.303 19.933 1.00 88.69 510 MET A O 1
ATOM 4103 N N . HIS A 1 511 ? -7.954 -0.337 20.867 1.00 84.81 511 HIS A N 1
ATOM 4104 C CA . HIS A 1 511 ? -7.034 -1.439 20.555 1.00 84.81 511 HIS A CA 1
ATOM 4105 C C . HIS A 1 511 ? -6.984 -2.549 21.621 1.00 84.81 511 HIS A C 1
ATOM 4107 O O . HIS A 1 511 ? -6.454 -3.627 21.351 1.00 84.81 511 HIS A O 1
ATOM 4113 N N . LYS A 1 512 ? -7.498 -2.306 22.834 1.00 86.12 512 LYS A N 1
ATOM 4114 C CA . LYS A 1 512 ? -7.542 -3.297 23.924 1.00 86.12 512 LYS A CA 1
ATOM 4115 C C . LYS A 1 512 ? -8.944 -3.854 24.103 1.00 86.12 512 LYS A C 1
ATOM 4117 O O . LYS A 1 512 ? -9.933 -3.148 23.919 1.00 86.12 512 LYS A O 1
ATOM 4122 N N . HIS A 1 513 ? -9.003 -5.113 24.522 1.00 84.75 513 HIS A N 1
ATOM 4123 C CA . HIS A 1 513 ? -10.251 -5.753 24.901 1.00 84.75 513 HIS A CA 1
ATOM 4124 C C . HIS A 1 513 ? -10.853 -5.053 26.123 1.00 84.75 513 HIS A C 1
ATOM 4126 O O . HIS A 1 513 ? -10.204 -4.934 27.159 1.00 84.75 513 HIS A O 1
ATOM 4132 N N . ASN A 1 514 ? -12.091 -4.593 25.987 1.00 78.94 514 ASN A N 1
ATOM 4133 C CA . ASN A 1 514 ? -12.814 -3.809 26.987 1.00 78.94 514 ASN A CA 1
ATOM 4134 C C . ASN A 1 514 ? -13.951 -4.595 27.663 1.00 78.94 514 ASN A C 1
ATOM 4136 O O . ASN A 1 514 ? -14.752 -4.007 28.378 1.00 78.94 514 ASN A O 1
ATOM 4140 N N . HIS A 1 515 ? -14.034 -5.909 27.421 1.00 81.38 515 HIS A N 1
ATOM 4141 C CA . HIS A 1 515 ? -15.093 -6.797 27.928 1.00 81.38 515 HIS A CA 1
ATOM 4142 C C . HIS A 1 515 ? -16.516 -6.403 27.505 1.00 81.38 515 HIS A C 1
ATOM 4144 O O . HIS A 1 515 ? -17.487 -6.895 28.072 1.00 81.38 515 HIS A O 1
ATOM 4150 N N . VAL A 1 516 ? -16.641 -5.566 26.472 1.00 82.38 516 VAL A N 1
ATOM 4151 C CA . VAL A 1 516 ? -17.919 -5.218 25.852 1.00 82.38 516 VAL A CA 1
ATOM 4152 C C . VAL A 1 516 ? -18.081 -6.041 24.582 1.00 82.38 516 VAL A C 1
ATOM 4154 O O . VAL A 1 516 ? -17.187 -6.071 23.733 1.00 82.38 516 VAL A O 1
ATOM 4157 N N . TYR A 1 517 ? -19.235 -6.685 24.447 1.00 85.31 517 TYR A N 1
ATOM 4158 C CA . TYR A 1 517 ? -19.580 -7.514 23.300 1.00 85.31 517 TYR A CA 1
ATOM 4159 C C . TYR A 1 517 ? -20.831 -6.971 22.612 1.00 85.31 517 TYR A C 1
ATOM 4161 O O . TYR A 1 517 ? -21.694 -6.373 23.252 1.00 85.31 517 TYR A O 1
ATOM 4169 N N . VAL A 1 518 ? -20.909 -7.181 21.305 1.00 84.81 518 VAL A N 1
ATOM 4170 C CA . VAL A 1 518 ? -22.075 -6.906 20.469 1.00 84.81 518 VAL A CA 1
ATOM 4171 C C . VAL A 1 518 ? -22.497 -8.193 19.776 1.00 84.81 518 VAL A C 1
ATOM 4173 O O . VAL A 1 518 ? -21.643 -8.957 19.328 1.00 84.81 518 VAL A O 1
ATOM 4176 N N . ASP A 1 519 ? -23.799 -8.430 19.674 1.00 85.94 519 ASP A N 1
ATOM 4177 C CA . ASP A 1 519 ? -24.312 -9.562 18.907 1.00 85.94 519 ASP A CA 1
ATOM 4178 C C . ASP A 1 519 ? -24.334 -9.205 17.422 1.00 85.94 519 ASP A C 1
ATOM 4180 O O . ASP A 1 519 ? -25.026 -8.273 16.995 1.00 85.94 519 ASP A O 1
ATOM 4184 N N . ILE A 1 520 ? -23.559 -9.946 16.633 1.00 88.00 520 ILE A N 1
ATOM 4185 C CA . ILE A 1 520 ? -23.530 -9.809 15.177 1.00 88.00 520 ILE A CA 1
ATOM 4186 C C . ILE A 1 520 ? -24.198 -11.014 14.527 1.00 88.00 520 ILE A C 1
ATOM 4188 O O . ILE A 1 520 ? -24.089 -12.145 15.005 1.00 88.00 520 ILE A O 1
ATOM 4192 N N . LEU A 1 521 ? -24.880 -10.755 13.418 1.00 88.19 521 LEU A N 1
ATOM 4193 C CA . LEU A 1 521 ? -25.359 -11.777 12.507 1.00 88.19 521 LEU A CA 1
ATOM 4194 C C . LEU A 1 521 ? -24.182 -12.324 11.709 1.00 88.19 521 LEU A C 1
ATOM 4196 O O . LEU A 1 521 ? -23.460 -11.571 11.044 1.00 88.19 521 LEU A O 1
ATOM 4200 N N . VAL A 1 522 ? -24.021 -13.638 11.782 1.00 87.69 522 VAL A N 1
ATOM 4201 C CA . VAL A 1 522 ? -23.086 -14.390 10.950 1.00 87.69 522 VAL A CA 1
ATOM 4202 C C . VAL A 1 522 ? -23.669 -14.478 9.533 1.00 87.69 522 VAL A C 1
ATOM 4204 O O . VAL A 1 522 ? -24.890 -14.59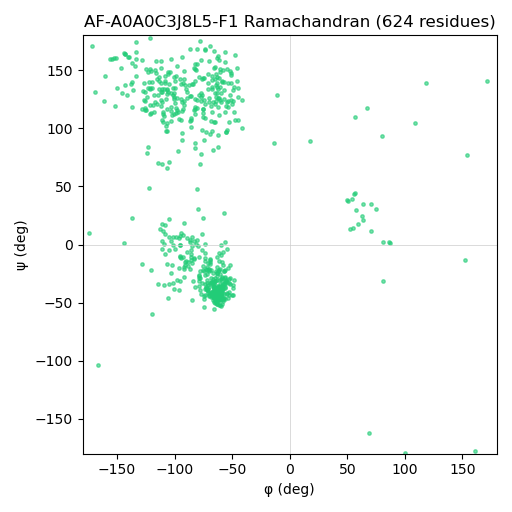1 9.411 1.00 87.69 522 VAL A O 1
ATOM 4207 N N . PRO A 1 523 ? -22.851 -14.409 8.469 1.00 86.81 523 PRO A N 1
ATOM 4208 C CA . PRO A 1 523 ? -23.306 -14.626 7.091 1.00 86.81 523 PRO A CA 1
ATOM 4209 C C . PRO A 1 523 ? -24.110 -15.923 6.923 1.00 86.81 523 PRO A C 1
ATOM 4211 O O . PRO A 1 523 ? -23.841 -16.905 7.614 1.00 86.81 523 PRO A O 1
ATOM 4214 N N . GLN A 1 524 ? -25.080 -15.934 6.003 1.00 85.44 524 GLN A N 1
ATOM 4215 C CA . GLN A 1 524 ? -25.871 -17.135 5.688 1.00 85.44 524 GLN A CA 1
ATOM 4216 C C . GLN A 1 524 ? -24.987 -18.232 5.099 1.00 85.44 524 GLN A C 1
ATOM 4218 O O . GLN A 1 524 ? -24.073 -17.913 4.349 1.00 85.44 524 GLN A O 1
ATOM 4223 N N . SER A 1 525 ? -25.283 -19.506 5.354 1.00 84.31 525 SER A N 1
ATOM 4224 C CA . SER A 1 525 ? -24.694 -20.578 4.540 1.00 84.31 525 SER A CA 1
ATOM 4225 C C . SER A 1 525 ? -25.281 -20.577 3.119 1.00 84.31 525 SER A C 1
ATOM 4227 O O . SER A 1 525 ? -26.391 -20.087 2.895 1.00 84.31 525 SER A O 1
ATOM 4229 N N . GLU A 1 526 ? -24.584 -21.158 2.144 1.00 82.81 526 GLU A N 1
ATOM 4230 C CA . GLU A 1 526 ? -25.102 -21.392 0.786 1.00 82.81 526 GLU A CA 1
ATOM 4231 C C . GLU A 1 526 ? -26.401 -22.208 0.811 1.00 82.81 526 GLU A C 1
ATOM 4233 O O . GLU A 1 526 ? -27.338 -21.944 0.048 1.00 82.81 526 GLU A O 1
ATOM 4238 N N . ALA A 1 527 ? -26.484 -23.178 1.725 1.00 81.56 527 ALA A N 1
ATOM 4239 C CA . ALA A 1 527 ? -27.682 -23.980 1.939 1.00 81.56 527 ALA A CA 1
ATOM 4240 C C . ALA A 1 527 ? -28.864 -23.119 2.417 1.00 81.56 527 ALA A C 1
ATOM 4242 O O . ALA A 1 527 ? -29.979 -23.273 1.915 1.00 81.56 527 ALA A O 1
ATOM 4243 N N . ASP A 1 528 ? -28.618 -22.176 3.330 1.00 78.81 528 ASP A N 1
ATOM 4244 C CA . ASP A 1 528 ? -29.648 -21.264 3.837 1.00 78.81 528 ASP A CA 1
ATOM 4245 C C . ASP A 1 528 ? -30.062 -20.225 2.789 1.00 78.81 528 ASP A C 1
ATOM 4247 O O . ASP A 1 528 ? -31.247 -19.915 2.662 1.00 78.81 528 ASP A O 1
ATOM 4251 N N . SER A 1 529 ? -29.103 -19.718 2.008 1.00 76.94 529 SER A N 1
ATOM 4252 C CA . SER A 1 529 ? -29.344 -18.733 0.947 1.00 76.94 529 SER A CA 1
ATOM 4253 C C . SER A 1 529 ? -30.169 -19.311 -0.213 1.00 76.94 529 SER A C 1
ATOM 4255 O O . SER A 1 529 ? -31.016 -18.626 -0.791 1.00 76.94 529 SER A O 1
ATOM 4257 N N . SER A 1 530 ? -29.965 -20.593 -0.540 1.00 75.12 530 SER A N 1
ATOM 4258 C CA . SER A 1 530 ? -30.657 -21.290 -1.637 1.00 75.12 530 SER A CA 1
ATOM 4259 C C . SER A 1 530 ? -32.015 -21.896 -1.250 1.00 75.12 530 SER A C 1
ATOM 4261 O O . SER A 1 530 ? -32.792 -22.297 -2.125 1.00 75.12 530 SER A O 1
ATOM 4263 N N . ALA A 1 531 ? -32.348 -21.949 0.042 1.00 74.69 531 ALA A N 1
ATOM 4264 C CA . ALA A 1 531 ? -33.614 -22.493 0.509 1.00 74.69 531 ALA A CA 1
ATOM 4265 C C . ALA A 1 531 ? -34.803 -21.576 0.148 1.00 74.69 531 ALA A C 1
ATOM 4267 O O . ALA A 1 531 ? -34.882 -20.414 0.531 1.00 74.69 531 ALA A O 1
ATOM 4268 N N . ILE A 1 532 ? -35.815 -22.139 -0.530 1.00 55.16 532 ILE A N 1
ATOM 4269 C CA . ILE A 1 532 ? -37.049 -21.438 -0.963 1.00 55.16 532 ILE A CA 1
ATOM 4270 C C . ILE A 1 532 ? -37.896 -20.932 0.231 1.00 55.16 532 ILE A C 1
ATOM 4272 O O . ILE A 1 532 ? -38.831 -20.146 0.066 1.00 55.16 532 ILE A O 1
ATOM 4276 N N . ARG A 1 533 ? -37.574 -21.356 1.458 1.00 53.88 533 ARG A N 1
ATOM 4277 C CA . ARG A 1 533 ? -38.131 -20.802 2.693 1.00 53.88 533 ARG A CA 1
ATOM 4278 C C . ARG A 1 533 ? -37.025 -20.039 3.410 1.00 53.88 533 ARG A C 1
ATOM 4280 O O . ARG A 1 533 ? -36.077 -20.659 3.872 1.00 53.88 533 ARG A O 1
ATOM 4287 N N . SER A 1 534 ? -37.195 -18.720 3.511 1.00 53.06 534 SER A N 1
ATOM 4288 C CA . SER A 1 534 ? -36.386 -17.833 4.350 1.00 53.06 534 SER A CA 1
ATOM 4289 C C . SER A 1 534 ? -36.116 -18.493 5.701 1.00 53.06 534 SER A C 1
ATOM 4291 O O . SER A 1 534 ? -37.070 -18.902 6.374 1.00 53.06 534 SER A O 1
ATOM 4293 N N . CYS A 1 535 ? -34.842 -18.612 6.070 1.00 54.66 535 CYS A N 1
ATOM 4294 C CA . CYS A 1 535 ? -34.424 -19.196 7.336 1.00 54.66 535 CYS A CA 1
ATOM 4295 C C . CYS A 1 535 ? -35.214 -18.578 8.506 1.00 54.66 535 CYS A C 1
ATOM 4297 O O . CYS A 1 535 ? -35.408 -17.362 8.567 1.00 54.66 535 CYS A O 1
ATOM 4299 N N . THR A 1 536 ? -35.725 -19.412 9.414 1.00 54.34 536 THR A N 1
ATOM 4300 C CA . THR A 1 536 ? -36.472 -18.943 10.593 1.00 54.34 536 THR A CA 1
ATOM 4301 C C . THR A 1 536 ? -35.558 -18.583 11.760 1.00 54.34 536 THR A C 1
ATOM 4303 O O . THR A 1 536 ? -36.004 -17.908 12.686 1.00 54.34 536 THR A O 1
ATOM 4306 N N . GLU A 1 537 ? -34.297 -19.020 11.727 1.00 64.75 537 GLU A N 1
ATOM 4307 C CA . GLU A 1 537 ? -33.350 -18.882 12.830 1.00 64.75 537 GLU A CA 1
ATOM 4308 C C . GLU A 1 537 ? -32.084 -18.172 12.351 1.00 64.75 537 GLU A C 1
ATOM 4310 O O . GLU A 1 537 ? -31.354 -18.648 11.487 1.00 64.75 537 GLU A O 1
ATOM 4315 N N . TRP A 1 538 ? -31.843 -16.989 12.908 1.00 74.00 538 TRP A N 1
ATOM 4316 C CA . TRP A 1 538 ? -30.672 -16.184 12.597 1.00 74.00 538 TRP A CA 1
ATOM 4317 C C . TRP A 1 538 ? -29.486 -16.673 13.422 1.00 74.00 538 TRP A C 1
ATOM 4319 O O . TRP A 1 538 ? -29.569 -16.698 14.651 1.00 74.00 538 TRP A O 1
ATOM 4329 N N . LEU A 1 539 ? -28.372 -17.017 12.770 1.00 82.81 539 LEU A N 1
ATOM 4330 C CA . LEU A 1 539 ? -27.148 -17.359 13.486 1.00 82.81 539 LEU A CA 1
ATOM 4331 C C . LEU A 1 539 ? -26.486 -16.083 14.017 1.00 82.81 539 LEU A C 1
ATOM 4333 O O . LEU A 1 539 ? -26.052 -15.217 13.252 1.00 82.81 539 LEU A O 1
ATOM 4337 N N . THR A 1 540 ? -26.401 -15.973 15.338 1.00 85.19 540 THR A N 1
ATOM 4338 C CA . THR A 1 540 ? -25.758 -14.855 16.030 1.00 85.19 540 THR A CA 1
ATOM 4339 C C . THR A 1 540 ? -24.483 -15.289 16.729 1.00 85.19 540 THR A C 1
ATOM 4341 O O . THR A 1 540 ? -24.339 -16.431 17.166 1.00 85.19 540 THR A O 1
ATOM 4344 N N . MET A 1 541 ? -23.549 -14.351 16.870 1.00 87.31 541 MET A N 1
ATOM 4345 C CA . MET A 1 541 ? -22.371 -14.535 17.707 1.00 87.31 541 MET A CA 1
ATOM 4346 C C . MET A 1 541 ? -22.071 -13.283 18.530 1.00 87.31 541 MET A C 1
ATOM 4348 O O . MET A 1 541 ? -22.128 -12.163 18.019 1.00 87.31 541 MET A O 1
ATOM 4352 N N . ALA A 1 542 ? -21.673 -13.490 19.786 1.00 88.00 542 ALA A N 1
ATOM 4353 C CA . ALA A 1 542 ? -21.123 -12.429 20.616 1.00 88.00 542 ALA A CA 1
ATOM 4354 C C . ALA A 1 542 ? -19.735 -12.036 20.087 1.00 88.00 542 ALA A C 1
ATOM 4356 O O . ALA A 1 542 ? -18.827 -12.868 19.979 1.00 88.00 542 ALA A O 1
ATOM 4357 N N . PHE A 1 543 ? -19.555 -10.761 19.755 1.00 88.44 543 PHE A N 1
ATOM 4358 C CA . PHE A 1 543 ? -18.349 -10.244 19.121 1.00 88.44 543 PHE A CA 1
ATOM 4359 C C . PHE A 1 543 ? -17.768 -9.071 19.919 1.00 88.44 543 PHE A C 1
ATOM 4361 O O . PHE A 1 543 ? -18.505 -8.155 20.274 1.00 88.44 543 PHE A O 1
ATOM 4368 N N . PRO A 1 544 ? -16.458 -9.059 20.226 1.00 90.38 544 PRO A N 1
ATOM 4369 C CA . PRO A 1 544 ? -15.869 -8.001 21.040 1.00 90.38 544 PRO A CA 1
ATOM 4370 C C . PRO A 1 544 ? -15.938 -6.651 20.317 1.00 90.38 544 PRO A C 1
ATOM 4372 O O . PRO A 1 544 ? -15.498 -6.535 19.170 1.00 90.38 544 PRO A O 1
ATOM 4375 N N . LEU A 1 545 ? -16.428 -5.614 21.002 1.00 89.06 545 LEU A N 1
ATOM 4376 C CA . LEU A 1 545 ? -16.628 -4.278 20.428 1.00 89.06 545 LEU A CA 1
ATOM 4377 C C . LEU A 1 545 ? -15.320 -3.676 19.892 1.00 89.06 545 LEU A C 1
ATOM 4379 O O . LEU A 1 545 ? -15.311 -3.080 18.822 1.00 89.06 545 LEU A O 1
ATOM 4383 N N . CYS A 1 546 ? -14.196 -3.894 20.583 1.00 90.44 546 CYS A N 1
ATOM 4384 C CA . CYS A 1 546 ? -12.870 -3.443 20.135 1.00 90.44 546 CYS A CA 1
ATOM 4385 C C . CYS A 1 546 ? -12.407 -4.088 18.813 1.00 90.44 546 CYS A C 1
ATOM 4387 O O . CYS A 1 546 ? -11.481 -3.596 18.167 1.00 90.44 546 CYS A O 1
ATOM 4389 N N . GLY A 1 547 ? -13.006 -5.221 18.434 1.00 90.62 547 GLY A N 1
ATOM 4390 C CA . GLY A 1 547 ? -12.740 -5.903 17.172 1.00 90.62 547 GLY A CA 1
ATOM 4391 C C . GLY A 1 547 ? -13.580 -5.376 16.012 1.00 90.62 547 GLY A C 1
ATOM 4392 O O . GLY A 1 547 ? -13.301 -5.732 14.872 1.00 90.62 547 GLY A O 1
ATOM 4393 N N . VAL A 1 548 ? -14.622 -4.586 16.285 1.00 91.38 548 VAL A N 1
ATOM 4394 C CA . VAL A 1 548 ? -15.440 -3.956 15.246 1.00 91.38 548 VAL A CA 1
ATOM 4395 C C . VAL A 1 548 ? -14.654 -2.770 14.699 1.00 91.38 548 VAL A C 1
ATOM 4397 O O . VAL A 1 548 ? -14.184 -1.979 15.513 1.00 91.38 548 VAL A O 1
ATOM 4400 N N . PRO A 1 549 ? -14.495 -2.595 13.377 1.00 91.75 549 PRO A N 1
ATOM 4401 C CA . PRO A 1 549 ? -13.828 -1.412 12.848 1.00 91.75 549 PRO A CA 1
ATOM 4402 C C . PRO A 1 549 ? -14.499 -0.128 13.311 1.00 91.75 549 PRO A C 1
ATOM 4404 O O . PRO A 1 549 ? -15.725 -0.016 13.289 1.00 91.75 549 PRO A O 1
ATOM 4407 N N . HIS A 1 550 ? -13.703 0.828 13.770 1.00 92.44 550 HIS A N 1
ATOM 4408 C CA . HIS A 1 550 ? -14.212 2.062 14.352 1.00 92.44 550 HIS A CA 1
ATOM 4409 C C . HIS A 1 550 ? -13.220 3.211 14.181 1.00 92.44 550 HIS A C 1
ATOM 4411 O O . HIS A 1 550 ? -12.027 3.004 13.967 1.00 92.44 550 HIS A O 1
ATOM 4417 N N . THR A 1 551 ? -13.731 4.431 14.303 1.00 92.50 551 THR A N 1
ATOM 4418 C CA . THR A 1 551 ? -12.956 5.674 14.229 1.00 92.50 551 THR A CA 1
ATOM 4419 C C . THR A 1 551 ? -13.438 6.676 15.272 1.00 92.50 551 THR A C 1
ATOM 4421 O O . THR A 1 551 ? -14.540 6.545 15.818 1.00 92.50 551 THR A O 1
ATOM 4424 N N . VAL A 1 552 ? -12.604 7.667 15.572 1.00 91.81 552 VAL A N 1
ATOM 4425 C CA . VAL A 1 552 ? -12.933 8.750 16.499 1.00 91.81 552 VAL A CA 1
ATOM 4426 C C . VAL A 1 552 ? -13.818 9.771 15.797 1.00 91.81 552 VAL A C 1
ATOM 4428 O O . VAL A 1 552 ? -13.500 10.259 14.718 1.00 91.81 552 VAL A O 1
ATOM 4431 N N . PHE A 1 553 ? -14.933 10.104 16.434 1.00 91.31 553 PHE A N 1
ATOM 4432 C CA . PHE A 1 553 ? -15.898 11.083 15.943 1.00 91.31 553 PHE A CA 1
ATOM 4433 C C . PHE A 1 553 ? -15.751 12.443 16.624 1.00 91.31 553 PHE A C 1
ATOM 4435 O O . PHE A 1 553 ? -15.868 13.490 15.992 1.00 91.31 553 PHE A O 1
ATOM 4442 N N . GLY A 1 554 ? -15.466 12.430 17.921 1.00 90.69 554 GLY A N 1
ATOM 4443 C CA . GLY A 1 554 ? -15.329 13.632 18.727 1.00 90.69 554 GLY A CA 1
ATOM 4444 C C . GLY A 1 554 ? -14.801 13.306 20.112 1.00 90.69 554 GLY A C 1
ATOM 4445 O O . GLY A 1 554 ? -14.707 12.137 20.497 1.00 90.69 554 GLY A O 1
ATOM 4446 N N . SER A 1 555 ? -14.464 14.336 20.876 1.00 90.25 555 SER A N 1
ATOM 4447 C CA . SER A 1 555 ? -14.013 14.174 22.256 1.00 90.25 555 SER A CA 1
ATOM 4448 C C . SER A 1 555 ? -14.531 15.299 23.143 1.00 90.25 555 SER A C 1
ATOM 4450 O O . SER A 1 555 ? -14.536 16.470 22.771 1.00 90.25 555 SER A O 1
ATOM 4452 N N . LEU A 1 556 ? -14.983 14.932 24.340 1.00 86.69 556 LEU A N 1
ATOM 4453 C CA . LEU A 1 556 ? -15.317 15.855 25.418 1.00 86.69 556 LEU A CA 1
ATOM 4454 C C . LEU A 1 556 ? -14.168 15.833 26.418 1.00 86.69 556 LEU A C 1
ATOM 4456 O O . LEU A 1 556 ? -13.962 14.828 27.097 1.00 86.69 556 LEU A O 1
ATOM 4460 N N . SER A 1 557 ? -13.423 16.926 26.527 1.00 79.06 557 SER A N 1
ATOM 4461 C CA . SER A 1 557 ? -12.411 17.092 27.568 1.00 79.06 557 SER A CA 1
ATOM 4462 C C . SER A 1 557 ? -12.958 17.944 28.713 1.00 79.06 557 SER A C 1
ATOM 4464 O O . SER A 1 557 ? -13.592 18.979 28.505 1.00 79.06 557 SER A O 1
ATOM 4466 N N . ASN A 1 558 ? -12.729 17.503 29.948 1.00 69.25 558 ASN A N 1
ATOM 4467 C CA . ASN A 1 558 ? -12.952 18.301 31.148 1.00 69.25 558 ASN A CA 1
ATOM 4468 C C . ASN A 1 558 ? -11.738 18.187 32.087 1.00 69.25 558 ASN A C 1
ATOM 447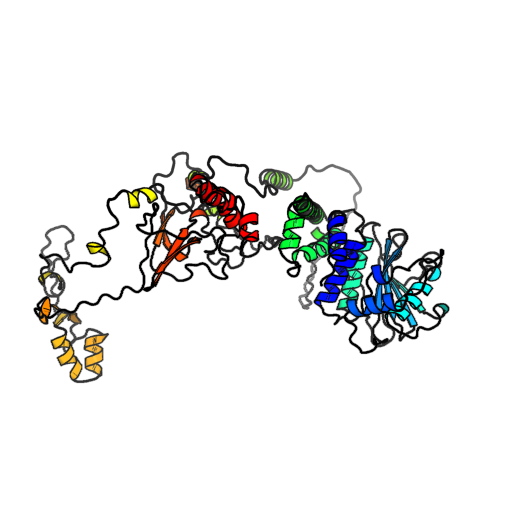0 O O . ASN A 1 558 ? -10.805 17.430 31.829 1.00 69.25 558 ASN A O 1
ATOM 4474 N N . ALA A 1 559 ? -11.734 18.948 33.186 1.00 60.84 559 ALA A N 1
ATOM 4475 C CA . ALA A 1 559 ? -10.619 18.958 34.140 1.00 60.84 559 ALA A CA 1
ATOM 4476 C C . ALA A 1 559 ? -10.353 17.595 34.821 1.00 60.84 559 ALA A C 1
ATOM 4478 O O . ALA A 1 559 ? -9.301 17.426 35.432 1.00 60.84 559 ALA A O 1
ATOM 4479 N N . ALA A 1 560 ? -11.289 16.642 34.733 1.00 62.22 560 ALA A N 1
ATOM 4480 C CA . ALA A 1 560 ? -11.235 15.336 35.386 1.00 62.22 560 ALA A CA 1
ATOM 4481 C C . ALA A 1 560 ? -10.990 14.161 34.415 1.00 62.22 560 ALA A C 1
ATOM 4483 O O . ALA A 1 560 ? -10.777 13.041 34.873 1.00 62.22 560 ALA A O 1
ATOM 4484 N N . GLY A 1 561 ? -11.007 14.381 33.095 1.00 69.69 561 GLY A N 1
ATOM 4485 C CA . GLY A 1 561 ? -10.800 13.322 32.110 1.00 69.69 561 GLY A CA 1
ATOM 4486 C C . GLY A 1 561 ? -11.293 13.663 30.705 1.00 69.69 561 GLY A C 1
ATOM 4487 O O . GLY A 1 561 ? -11.770 14.764 30.424 1.00 69.69 561 GLY A O 1
ATOM 4488 N N . THR A 1 562 ? -11.166 12.689 29.805 1.00 81.25 562 THR A N 1
ATOM 4489 C CA . THR A 1 562 ? -11.646 12.781 28.420 1.00 81.25 562 THR A CA 1
ATOM 4490 C C . THR A 1 562 ? -12.673 11.685 28.149 1.00 81.25 562 THR A C 1
ATOM 4492 O O . THR A 1 562 ? -12.484 10.532 28.535 1.00 81.25 562 THR A O 1
ATOM 4495 N N . MET A 1 563 ? -13.780 12.046 27.502 1.00 86.50 563 MET A N 1
ATOM 4496 C CA . MET A 1 563 ? -14.776 11.114 26.984 1.00 86.50 563 MET A CA 1
ATOM 4497 C C . MET A 1 563 ? -14.716 11.150 25.461 1.00 86.50 563 MET A C 1
ATOM 4499 O O . MET A 1 563 ? -15.139 12.118 24.829 1.00 86.50 563 MET A O 1
ATOM 4503 N N . ASN A 1 564 ? -14.169 10.088 24.880 1.00 89.81 564 ASN A N 1
ATOM 4504 C CA . ASN A 1 564 ? -14.080 9.932 23.436 1.00 89.81 564 ASN A CA 1
ATOM 4505 C C . ASN A 1 564 ? -15.378 9.335 22.894 1.00 89.81 564 ASN A C 1
ATOM 4507 O O . ASN A 1 564 ? -15.942 8.405 23.474 1.00 89.81 564 ASN A O 1
ATOM 4511 N N . VAL A 1 565 ? -15.831 9.862 21.763 1.00 91.25 565 VAL A N 1
ATOM 4512 C CA . VAL A 1 565 ? -16.992 9.369 21.028 1.00 91.25 565 VAL A CA 1
ATOM 4513 C C . VAL A 1 565 ? -16.480 8.667 19.779 1.00 91.25 565 VAL A C 1
ATOM 4515 O O . VAL A 1 565 ? -15.737 9.259 18.997 1.00 91.25 565 VAL A O 1
ATOM 4518 N N . TYR A 1 566 ? -16.876 7.411 19.592 1.00 91.81 566 TYR A N 1
ATOM 4519 C CA . TYR A 1 566 ? -16.463 6.588 18.457 1.00 91.81 566 TYR A CA 1
ATOM 4520 C C . TYR A 1 566 ? -17.662 6.228 17.581 1.00 91.81 566 TYR A C 1
ATOM 4522 O O . TYR A 1 566 ? -18.762 6.010 18.091 1.00 91.81 566 TYR A O 1
ATOM 4530 N N . ILE A 1 567 ? -17.432 6.099 16.275 1.00 90.75 567 ILE A N 1
ATOM 4531 C CA . ILE A 1 567 ? -18.383 5.487 15.338 1.00 90.75 567 ILE A CA 1
ATOM 4532 C C . ILE A 1 567 ? -17.840 4.119 14.945 1.00 90.75 567 ILE A C 1
ATOM 4534 O O . ILE A 1 567 ? -16.676 3.995 14.565 1.00 90.75 567 ILE A O 1
ATOM 4538 N N . CYS A 1 568 ? -18.688 3.098 15.048 1.00 90.50 568 CYS A N 1
ATOM 4539 C CA . CYS A 1 568 ? -18.362 1.718 14.703 1.00 90.50 568 CYS A CA 1
ATOM 4540 C C . CYS A 1 568 ? -19.027 1.322 13.379 1.00 90.50 568 CYS A C 1
ATOM 4542 O O . CYS A 1 568 ? -20.156 1.728 13.104 1.00 90.50 568 CYS A O 1
ATOM 4544 N N . PHE A 1 569 ? -18.358 0.468 12.605 1.00 89.31 569 PHE A N 1
ATOM 4545 C CA . PHE A 1 569 ? -18.771 -0.002 11.283 1.00 89.31 569 PHE A CA 1
ATOM 4546 C C . PHE A 1 569 ? -18.839 -1.540 11.276 1.00 89.31 569 PHE A C 1
ATOM 4548 O O . PHE A 1 569 ? -17.934 -2.206 10.773 1.00 89.31 569 PHE A O 1
ATOM 4555 N N . PRO A 1 570 ? -19.909 -2.148 11.826 1.00 85.88 570 PRO A N 1
ATOM 4556 C CA . PRO A 1 570 ? -20.025 -3.605 11.969 1.00 85.88 570 PRO A CA 1
ATOM 4557 C C . PRO A 1 570 ? -19.958 -4.388 10.657 1.00 85.88 570 PRO A C 1
ATOM 4559 O O . PRO A 1 570 ? -19.456 -5.504 10.639 1.00 85.88 570 PRO A O 1
ATOM 4562 N N . ARG A 1 571 ? -20.405 -3.801 9.540 1.00 81.62 571 ARG A N 1
ATOM 4563 C CA . ARG A 1 571 ? -20.278 -4.429 8.212 1.00 81.62 571 ARG A CA 1
ATOM 4564 C C . ARG A 1 571 ? -18.836 -4.614 7.772 1.00 81.62 571 ARG A C 1
ATOM 4566 O O . ARG A 1 571 ? -18.557 -5.452 6.928 1.00 81.62 571 ARG A O 1
ATOM 4573 N N . MET A 1 572 ? -17.934 -3.821 8.337 1.00 85.50 572 MET A N 1
ATOM 4574 C CA . MET A 1 572 ? -16.534 -3.861 7.967 1.00 85.50 572 MET A CA 1
ATOM 4575 C C . MET A 1 572 ? -15.743 -4.904 8.748 1.00 85.50 572 MET A C 1
ATOM 4577 O O . MET A 1 572 ? -14.527 -4.973 8.598 1.00 85.50 572 MET A O 1
ATOM 4581 N N . ILE A 1 573 ? -16.399 -5.703 9.600 1.00 88.00 573 ILE A N 1
ATOM 4582 C CA . ILE A 1 573 ? -15.749 -6.797 10.322 1.00 88.00 573 ILE A CA 1
ATOM 4583 C C . ILE A 1 573 ? -15.094 -7.729 9.308 1.00 88.00 573 ILE A C 1
ATOM 4585 O O . ILE A 1 573 ? -15.761 -8.375 8.501 1.00 88.00 573 ILE A O 1
ATOM 4589 N N . HIS A 1 574 ? -13.768 -7.775 9.360 1.00 83.38 574 HIS A N 1
ATOM 4590 C CA . HIS A 1 574 ? -12.973 -8.441 8.350 1.00 83.38 574 HIS A CA 1
ATOM 4591 C C . HIS A 1 574 ? -11.672 -8.971 8.954 1.00 83.38 574 HIS A C 1
ATOM 4593 O O . HIS A 1 574 ? -11.240 -8.577 10.048 1.00 83.38 574 HIS A O 1
ATOM 4599 N N . ARG A 1 575 ? -11.066 -9.930 8.259 1.00 80.31 575 ARG A N 1
ATOM 4600 C CA . ARG A 1 575 ? -9.689 -10.340 8.518 1.00 80.31 575 ARG A CA 1
ATOM 4601 C C . ARG A 1 575 ? -8.811 -9.706 7.456 1.00 80.31 575 ARG A C 1
ATOM 4603 O O . ARG A 1 575 ? -9.170 -9.724 6.284 1.00 80.31 575 ARG A O 1
ATOM 4610 N N . ASP A 1 576 ? -7.701 -9.147 7.908 1.00 74.25 576 ASP A N 1
ATOM 4611 C CA . ASP A 1 576 ? -6.620 -8.699 7.044 1.00 74.25 576 ASP A CA 1
ATOM 4612 C C . ASP A 1 576 ? -6.160 -9.899 6.210 1.00 74.25 576 ASP A C 1
ATOM 4614 O O . ASP A 1 576 ? -5.880 -10.963 6.766 1.00 74.25 576 ASP A O 1
ATOM 4618 N N . GLU A 1 577 ? -6.162 -9.754 4.889 1.00 69.62 577 GLU A N 1
ATOM 4619 C CA . GLU A 1 577 ? -5.955 -10.872 3.961 1.00 69.62 577 GLU A CA 1
ATOM 4620 C C . GLU A 1 577 ? -4.559 -11.492 4.110 1.00 69.62 577 GLU A C 1
ATOM 4622 O O . GLU A 1 577 ? -4.406 -12.697 3.959 1.00 69.62 577 GLU A O 1
ATOM 4627 N N . MET A 1 578 ? -3.565 -10.688 4.502 1.00 66.31 578 MET A N 1
ATOM 4628 C CA . MET A 1 578 ? -2.164 -11.106 4.611 1.00 66.31 578 MET A CA 1
ATOM 4629 C C . MET A 1 578 ? -1.844 -11.762 5.953 1.00 66.31 578 MET A C 1
ATOM 4631 O O . MET A 1 578 ? -1.170 -12.784 6.043 1.00 66.31 578 MET A O 1
ATOM 4635 N N . THR A 1 579 ? -2.272 -11.130 7.041 1.00 74.69 579 THR A N 1
ATOM 4636 C CA . THR A 1 579 ? -1.961 -11.588 8.398 1.00 74.69 579 THR A CA 1
ATOM 4637 C C . THR A 1 579 ? -3.012 -12.548 8.937 1.00 74.69 579 THR A C 1
ATOM 4639 O O . THR A 1 579 ? -2.797 -13.152 9.992 1.00 74.69 579 THR A O 1
ATOM 4642 N N . HIS A 1 580 ? -4.174 -12.629 8.280 1.00 72.69 580 HIS A N 1
ATOM 4643 C CA . HIS A 1 580 ? -5.397 -13.288 8.745 1.00 72.69 580 HIS A CA 1
ATOM 4644 C C . HIS A 1 580 ? -5.849 -12.848 10.145 1.00 72.69 580 HIS A C 1
ATOM 4646 O O . HIS A 1 580 ? -6.715 -13.477 10.770 1.00 72.69 580 HIS A O 1
ATOM 4652 N N . LYS A 1 581 ? -5.278 -11.752 10.660 1.00 80.12 581 LYS A N 1
ATOM 4653 C CA . LYS A 1 581 ? -5.662 -11.155 11.934 1.00 80.12 581 LYS A CA 1
ATOM 4654 C C . LYS A 1 581 ? -6.894 -10.300 11.710 1.00 80.12 581 LYS A C 1
ATOM 4656 O O . LYS A 1 581 ? -7.108 -9.737 10.643 1.00 80.12 581 LYS A O 1
ATOM 4661 N N . ARG A 1 582 ? -7.722 -10.192 12.744 1.00 82.31 582 ARG A N 1
ATOM 4662 C CA . ARG A 1 582 ? -8.862 -9.275 12.705 1.00 82.31 582 ARG A CA 1
ATOM 4663 C C . ARG A 1 582 ? -8.351 -7.849 12.547 1.00 82.31 582 ARG A C 1
ATOM 4665 O O . ARG A 1 582 ? -7.535 -7.399 13.353 1.00 82.31 582 ARG A O 1
ATOM 4672 N N . ALA A 1 583 ? -8.862 -7.161 11.539 1.00 84.44 583 ALA A N 1
ATOM 4673 C CA . ALA A 1 583 ? -8.617 -5.750 11.340 1.00 84.44 583 ALA A CA 1
ATOM 4674 C C . ALA A 1 583 ? -9.763 -4.964 11.979 1.00 84.44 583 ALA A C 1
ATOM 4676 O O . ALA A 1 583 ? -10.938 -5.195 11.710 1.00 84.44 583 ALA A O 1
ATOM 4677 N N . ASN A 1 584 ? -9.402 -4.046 12.867 1.00 87.44 584 ASN A N 1
ATOM 4678 C CA . ASN A 1 584 ? -10.322 -3.124 13.533 1.00 87.44 584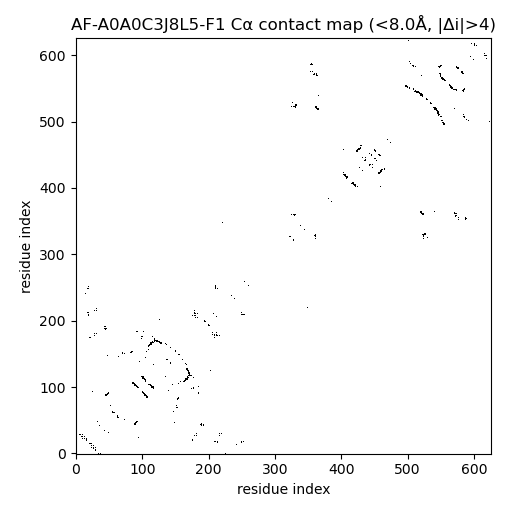 ASN A CA 1
ATOM 4679 C C . ASN A 1 584 ? -10.087 -1.668 13.104 1.00 87.44 584 ASN A C 1
ATOM 4681 O O . ASN A 1 584 ? -10.588 -0.742 13.739 1.00 87.44 584 ASN A O 1
ATOM 4685 N N . ARG A 1 585 ? -9.322 -1.475 12.026 1.00 86.19 585 ARG A N 1
ATOM 4686 C CA . ARG A 1 585 ? -9.129 -0.190 11.357 1.00 86.19 585 ARG A CA 1
ATOM 4687 C C . ARG A 1 585 ? -10.050 -0.101 10.153 1.00 86.19 585 ARG A C 1
ATOM 4689 O O . ARG A 1 585 ? -10.447 -1.120 9.590 1.00 86.19 585 ARG A O 1
ATOM 4696 N N . ILE A 1 586 ? -10.384 1.128 9.799 1.00 85.88 586 ILE A N 1
ATOM 4697 C CA . ILE A 1 586 ? -11.187 1.434 8.625 1.00 85.88 586 ILE A CA 1
ATOM 4698 C C . ILE A 1 586 ? -10.222 1.947 7.553 1.00 85.88 586 ILE A C 1
ATOM 4700 O O . ILE A 1 586 ? -9.411 2.817 7.876 1.00 85.88 586 ILE A O 1
ATOM 4704 N N . PRO A 1 587 ? -10.290 1.418 6.320 1.00 83.81 587 PRO A N 1
ATOM 4705 C CA . PRO A 1 587 ? -9.595 1.968 5.169 1.00 83.81 587 PRO A CA 1
ATOM 4706 C C . PRO A 1 587 ? -9.748 3.485 5.052 1.00 83.81 587 PRO A C 1
ATOM 4708 O O . PRO A 1 587 ? -10.832 4.022 5.307 1.00 83.81 587 PRO A O 1
ATOM 4711 N N . LYS A 1 588 ? -8.677 4.176 4.660 1.00 83.38 588 LYS A N 1
ATOM 4712 C CA . LYS A 1 588 ? -8.662 5.640 4.578 1.00 83.38 588 LYS A CA 1
ATOM 4713 C C . LYS A 1 588 ? -9.688 6.130 3.563 1.00 83.38 588 LYS A C 1
ATOM 4715 O O . LYS A 1 588 ? -10.415 7.067 3.857 1.00 83.38 588 LYS A O 1
ATOM 4720 N N . GLU A 1 589 ? -9.835 5.447 2.436 1.00 82.06 589 GLU A N 1
ATOM 4721 C CA . GLU A 1 589 ? -10.772 5.825 1.373 1.00 82.06 589 GLU A CA 1
ATOM 4722 C C . GLU A 1 589 ? -12.217 5.719 1.862 1.00 82.06 589 GLU A C 1
ATOM 4724 O O . GLU A 1 589 ? -13.061 6.541 1.516 1.00 82.06 589 GLU A O 1
ATOM 4729 N N . VAL A 1 590 ? -12.509 4.736 2.720 1.00 83.50 590 VAL A N 1
ATOM 4730 C CA . VAL A 1 590 ? -13.838 4.583 3.325 1.00 83.50 590 VAL A CA 1
ATOM 4731 C C . VAL A 1 590 ? -14.090 5.668 4.370 1.00 83.50 590 VAL A C 1
ATOM 4733 O 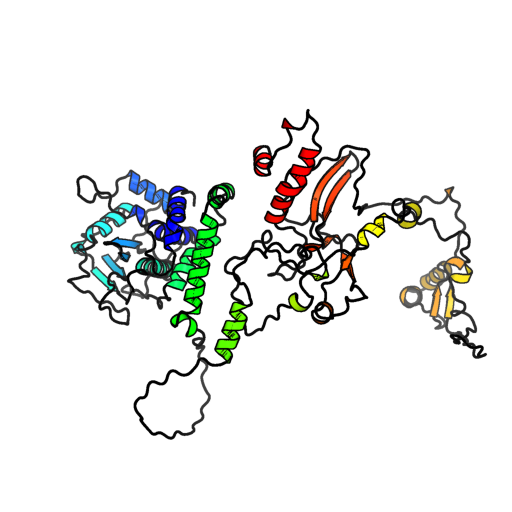O . VAL A 1 590 ? -15.207 6.185 4.458 1.00 83.50 590 VAL A O 1
ATOM 4736 N N . LEU A 1 591 ? -13.069 6.040 5.148 1.00 87.44 591 LEU A N 1
ATOM 4737 C CA . LEU A 1 591 ? -13.152 7.175 6.066 1.00 87.44 591 LEU A CA 1
ATOM 4738 C C . LEU A 1 591 ? -13.376 8.484 5.302 1.00 87.44 591 LEU A C 1
ATOM 4740 O O . LEU A 1 591 ? -14.328 9.199 5.603 1.00 87.44 591 LEU A O 1
ATOM 4744 N N . ASP A 1 592 ? -12.565 8.769 4.289 1.00 87.50 592 ASP A N 1
ATOM 4745 C CA . ASP A 1 592 ? -12.690 9.961 3.451 1.00 87.50 592 ASP A CA 1
ATOM 4746 C C . ASP A 1 592 ? -14.078 10.020 2.805 1.00 87.50 592 ASP A C 1
ATOM 4748 O O . ASP A 1 592 ? -14.766 11.037 2.911 1.00 87.50 592 ASP A O 1
ATOM 4752 N N . PHE A 1 593 ? -14.548 8.896 2.249 1.00 87.31 593 PHE A N 1
ATOM 4753 C CA . PHE A 1 593 ? -15.887 8.782 1.681 1.00 87.31 593 PHE A CA 1
ATOM 4754 C C . PHE A 1 593 ? -16.975 9.096 2.712 1.00 87.31 593 PHE A C 1
ATOM 4756 O O . PHE A 1 593 ? -17.871 9.894 2.433 1.00 87.31 593 PHE A O 1
ATOM 4763 N N . PHE A 1 594 ? -16.902 8.510 3.912 1.00 89.44 594 PHE A N 1
ATOM 4764 C CA . PHE A 1 594 ? -17.868 8.773 4.981 1.00 89.44 594 PHE A CA 1
ATOM 4765 C C . PHE A 1 594 ? -17.858 10.247 5.409 1.00 89.44 594 PHE A C 1
ATOM 4767 O O . PHE A 1 594 ? -18.924 10.847 5.571 1.00 89.44 594 PHE A O 1
ATOM 4774 N N . TRP A 1 595 ? -16.682 10.861 5.559 1.00 91.25 595 TRP A N 1
ATOM 4775 C CA . TRP A 1 595 ? -16.589 12.274 5.928 1.00 91.25 595 TRP A CA 1
ATOM 4776 C C . TRP A 1 595 ? -17.162 13.182 4.841 1.00 91.25 595 TRP A C 1
ATOM 4778 O O . TRP A 1 595 ? -17.975 14.056 5.141 1.00 91.25 595 TRP A O 1
ATOM 4788 N N . GLU A 1 596 ? -16.785 12.952 3.588 1.00 89.56 596 GLU A N 1
ATOM 4789 C CA . GLU A 1 596 ? -17.174 13.789 2.456 1.00 89.56 596 GLU A CA 1
ATOM 4790 C C . GLU A 1 596 ? -18.656 13.648 2.089 1.00 89.56 596 GLU A C 1
ATOM 4792 O O . GLU A 1 596 ? -19.315 14.645 1.795 1.00 89.56 596 GLU A O 1
ATOM 4797 N N . HIS A 1 597 ? -19.209 12.435 2.157 1.00 88.19 597 HIS A N 1
ATOM 4798 C CA . HIS A 1 597 ? -20.557 12.151 1.654 1.00 88.19 597 HIS A CA 1
ATOM 4799 C C . HIS A 1 597 ? -21.621 12.055 2.748 1.00 88.19 597 HIS A C 1
ATOM 4801 O O . HIS A 1 597 ? -22.810 12.162 2.445 1.00 88.19 597 HIS A O 1
ATOM 4807 N N . VAL A 1 598 ? -21.229 11.865 4.011 1.00 89.56 598 VAL A N 1
ATOM 4808 C CA . VAL A 1 598 ? -22.176 11.707 5.125 1.00 89.56 598 VAL A CA 1
ATOM 4809 C C . VAL A 1 598 ? -21.985 12.806 6.159 1.00 89.56 598 VAL A C 1
ATOM 4811 O O . VAL A 1 598 ? -22.912 13.579 6.408 1.00 89.56 598 VAL A O 1
ATOM 4814 N N . LEU A 1 599 ? -20.796 12.907 6.756 1.00 89.44 599 LEU A N 1
ATOM 4815 C CA . LEU A 1 599 ? -20.615 13.750 7.935 1.00 89.44 599 LEU A CA 1
ATOM 4816 C C . LEU A 1 599 ? -20.588 15.250 7.615 1.00 89.44 599 LEU A C 1
ATOM 4818 O O . LEU A 1 599 ? -21.370 16.003 8.194 1.00 89.44 599 LEU A O 1
ATOM 4822 N N . LEU A 1 600 ? -19.728 15.701 6.698 1.00 90.19 600 LEU A N 1
ATOM 4823 C CA . LEU A 1 600 ? -19.631 17.120 6.332 1.00 90.19 600 LEU A CA 1
ATOM 4824 C C . LEU A 1 600 ? -20.953 17.665 5.757 1.00 90.19 600 LEU A C 1
ATOM 4826 O O . LEU A 1 600 ? -21.381 18.741 6.193 1.00 90.19 600 LEU A O 1
ATOM 4830 N N . PRO A 1 601 ? -21.677 16.938 4.877 1.00 89.88 601 PRO A N 1
ATOM 4831 C CA . PRO A 1 601 ? -23.007 17.352 4.440 1.00 89.88 601 PRO A CA 1
ATOM 4832 C C . PRO A 1 601 ? -24.018 17.459 5.587 1.00 89.88 601 PRO A C 1
ATOM 4834 O O . PRO A 1 601 ? -24.797 18.414 5.616 1.00 89.88 601 PRO A O 1
ATOM 4837 N N . ALA A 1 602 ? -23.996 16.531 6.551 1.00 88.88 602 ALA A N 1
ATOM 4838 C CA . ALA A 1 602 ? -24.872 16.588 7.721 1.00 88.88 602 ALA A CA 1
ATOM 4839 C C . ALA A 1 602 ? -24.550 17.796 8.616 1.00 88.88 602 ALA A C 1
ATOM 4841 O O . ALA A 1 602 ? -25.459 18.529 9.003 1.00 88.88 602 ALA A O 1
ATOM 4842 N N . ILE A 1 603 ? -23.267 18.061 8.888 1.00 87.62 603 ILE A N 1
ATOM 4843 C CA . ILE A 1 603 ? -22.835 19.244 9.650 1.00 87.62 603 ILE A CA 1
ATOM 4844 C C . ILE A 1 603 ? -23.311 20.515 8.949 1.00 87.62 603 ILE A C 1
ATOM 4846 O O . ILE A 1 603 ? -23.903 21.382 9.585 1.00 87.62 603 ILE A O 1
ATOM 4850 N N . ARG A 1 604 ? -23.125 20.607 7.629 1.00 85.12 604 ARG A N 1
ATOM 4851 C CA . ARG A 1 604 ? -23.575 21.751 6.830 1.00 85.12 604 ARG A CA 1
ATOM 4852 C C . ARG A 1 604 ? -25.087 21.951 6.897 1.00 85.12 604 ARG A C 1
ATOM 4854 O O . ARG A 1 604 ? -25.533 23.086 7.038 1.00 85.12 604 ARG A O 1
ATOM 4861 N N . ALA A 1 605 ? -25.871 20.880 6.787 1.00 87.44 605 ALA A N 1
ATOM 4862 C CA . ALA A 1 605 ? -27.332 20.955 6.842 1.00 87.44 605 ALA A CA 1
ATOM 4863 C C . ALA A 1 605 ? -27.852 21.485 8.191 1.00 87.44 605 ALA A C 1
ATOM 4865 O O . ALA A 1 605 ? -28.960 22.018 8.254 1.00 87.44 605 ALA A O 1
ATOM 4866 N N . HIS A 1 606 ? -27.046 21.364 9.248 1.00 86.69 606 HIS A N 1
ATOM 4867 C CA . HIS A 1 606 ? -27.366 21.801 10.605 1.00 86.69 606 HIS A CA 1
ATOM 4868 C C . HIS A 1 606 ? -26.537 23.003 11.088 1.00 86.69 606 HIS A C 1
ATOM 4870 O O . HIS A 1 606 ? -26.711 23.436 12.228 1.00 86.69 606 HIS A O 1
ATOM 4876 N N . ALA A 1 607 ? -25.668 23.561 10.242 1.00 84.88 607 ALA A N 1
ATOM 4877 C CA . ALA A 1 607 ? -24.894 24.753 10.556 1.00 84.88 607 ALA A CA 1
ATOM 4878 C C . ALA A 1 607 ? -25.808 25.985 10.581 1.00 84.88 607 ALA A C 1
ATOM 4880 O O . ALA A 1 607 ? -26.630 26.192 9.685 1.00 84.88 607 ALA A O 1
ATOM 4881 N N . ASP A 1 608 ? -25.661 26.821 11.606 1.00 84.69 608 ASP A N 1
ATOM 4882 C CA . ASP A 1 608 ? -26.356 28.103 11.653 1.00 84.69 608 ASP A CA 1
ATOM 4883 C C . ASP A 1 608 ? -25.732 29.115 10.671 1.00 84.69 608 ASP A C 1
ATOM 4885 O O . ASP A 1 608 ? -24.641 28.922 10.131 1.00 84.69 608 ASP A O 1
ATOM 4889 N N . VAL A 1 609 ? -26.426 30.231 10.429 1.00 82.44 609 VAL A N 1
ATOM 4890 C CA . VAL A 1 609 ? -25.983 31.259 9.466 1.00 82.44 609 VAL A CA 1
ATOM 4891 C C . VAL A 1 609 ? -24.599 31.825 9.824 1.00 82.44 609 VAL A C 1
ATOM 4893 O O . VAL A 1 609 ? -23.837 32.192 8.932 1.00 82.44 609 VAL A O 1
ATOM 4896 N N . SER A 1 610 ? -24.259 31.880 11.115 1.00 81.31 610 SER A N 1
ATOM 4897 C CA . SER A 1 610 ? -22.966 32.364 11.608 1.00 81.31 610 SER A CA 1
ATOM 4898 C C . SER A 1 610 ? -21.816 31.375 11.423 1.00 81.31 610 SER A C 1
ATOM 4900 O O . SER A 1 610 ? -20.686 31.806 11.208 1.00 81.31 610 SER A O 1
ATOM 4902 N N . SER A 1 611 ? -22.078 30.071 11.500 1.00 79.94 611 SER A N 1
ATOM 4903 C CA . SER A 1 611 ? -21.079 29.003 11.365 1.00 79.94 611 SER A CA 1
ATOM 4904 C C . SER A 1 611 ? -20.931 28.506 9.930 1.00 79.94 611 SER A C 1
ATOM 4906 O O . SER A 1 611 ? -19.866 28.004 9.579 1.00 79.94 611 SER A O 1
ATOM 4908 N N . ALA A 1 612 ? -21.936 28.716 9.075 1.00 79.19 612 ALA A N 1
ATOM 4909 C CA . ALA A 1 612 ? -21.925 28.312 7.669 1.00 79.19 612 ALA A CA 1
ATOM 4910 C C . ALA A 1 612 ? -20.659 28.725 6.877 1.00 79.19 612 ALA A C 1
ATOM 4912 O O . ALA A 1 612 ? -20.196 27.907 6.086 1.00 79.19 612 ALA A O 1
ATOM 4913 N N . PRO A 1 613 ? -20.042 29.912 7.081 1.00 76.94 613 PRO A N 1
ATOM 4914 C CA . PRO A 1 613 ? -18.789 30.271 6.401 1.00 76.94 613 PRO A CA 1
ATOM 4915 C C . PRO A 1 613 ? -17.560 29.481 6.879 1.00 76.94 613 PRO A C 1
ATOM 4917 O O . PRO A 1 613 ? -16.551 29.413 6.179 1.00 76.94 613 PRO A O 1
ATOM 4920 N N . TYR A 1 614 ? -17.621 28.922 8.088 1.00 71.88 614 TYR A N 1
ATOM 4921 C CA . TYR A 1 614 ? -16.510 28.223 8.735 1.00 71.88 614 TYR A CA 1
ATOM 4922 C C . TYR A 1 614 ? -16.579 26.707 8.540 1.00 71.88 614 TYR A C 1
ATOM 4924 O O . TYR A 1 614 ? -15.551 26.037 8.638 1.00 71.88 614 TYR A O 1
ATOM 4932 N N . VAL A 1 615 ? -17.755 26.171 8.207 1.00 77.19 615 VAL A N 1
ATOM 4933 C CA . VAL A 1 615 ? -17.928 24.762 7.844 1.00 77.19 615 VAL A CA 1
ATOM 4934 C C . VAL A 1 615 ? -17.350 24.539 6.447 1.00 77.19 615 VAL A C 1
ATOM 4936 O O . VAL A 1 615 ? -17.892 25.018 5.454 1.00 77.19 615 VAL A O 1
ATOM 4939 N N . SER A 1 616 ? -16.215 23.841 6.375 1.00 70.06 616 SER A N 1
ATOM 4940 C CA . SER A 1 616 ? -15.638 23.391 5.104 1.00 70.06 616 SER A CA 1
ATOM 4941 C C . SER A 1 616 ? -16.616 22.492 4.348 1.00 70.06 616 SER A C 1
ATOM 4943 O O . SER A 1 616 ? -17.297 21.657 4.944 1.00 70.06 616 SER A O 1
ATOM 4945 N N . LEU A 1 617 ? -16.684 22.675 3.033 1.00 70.06 617 LEU A N 1
ATOM 4946 C CA . LEU A 1 617 ? -17.619 21.987 2.146 1.00 70.06 617 LEU A CA 1
ATOM 4947 C C . LEU A 1 617 ? -17.092 20.636 1.667 1.00 70.06 617 LEU A C 1
ATOM 4949 O O . LEU A 1 617 ? -17.883 19.797 1.246 1.00 70.06 617 LEU A O 1
ATOM 4953 N N . THR A 1 618 ? -15.776 20.440 1.720 1.00 82.06 618 THR A N 1
ATOM 4954 C CA . THR A 1 618 ? -15.095 19.228 1.258 1.00 82.06 618 THR A CA 1
ATOM 4955 C C . THR A 1 618 ? -13.966 18.855 2.205 1.00 82.06 618 THR A C 1
ATOM 4957 O O . THR A 1 618 ? -13.463 19.696 2.959 1.00 82.06 618 THR A O 1
ATOM 4960 N N . LEU A 1 619 ? -13.528 17.599 2.138 1.00 82.94 619 LEU A N 1
ATOM 4961 C CA . LEU A 1 619 ? -12.382 17.145 2.916 1.00 82.94 619 LEU A CA 1
ATOM 4962 C C . LEU A 1 619 ? -11.098 17.895 2.526 1.00 82.94 619 LEU A C 1
ATOM 4964 O O . LEU A 1 619 ? -10.336 18.286 3.406 1.00 82.94 619 LEU A O 1
ATOM 4968 N N . LYS A 1 620 ? -10.921 18.205 1.233 1.00 83.44 620 LYS A N 1
ATOM 4969 C CA . LYS A 1 620 ? -9.810 19.035 0.735 1.00 83.44 620 LYS A CA 1
ATOM 4970 C C . LYS A 1 620 ? -9.776 20.411 1.404 1.00 83.44 620 LYS A C 1
ATOM 4972 O O . LYS A 1 620 ? -8.720 20.886 1.804 1.00 83.44 620 LYS A O 1
ATOM 4977 N N . GLU A 1 621 ? -10.933 21.048 1.580 1.00 81.75 621 GLU A N 1
ATOM 4978 C CA . GLU A 1 621 ? -11.019 22.331 2.289 1.00 81.75 621 GLU A CA 1
ATOM 4979 C C . GLU A 1 621 ? -10.745 22.207 3.791 1.00 81.75 621 GLU A C 1
ATOM 4981 O O . GLU A 1 621 ? -10.236 23.150 4.393 1.00 81.75 621 GLU A O 1
ATOM 4986 N N . VAL A 1 622 ? -11.115 21.089 4.423 1.00 82.00 622 VAL A N 1
ATOM 4987 C CA . VAL A 1 622 ? -10.748 20.820 5.824 1.00 82.00 622 VAL A CA 1
ATOM 4988 C C . VAL A 1 622 ? -9.234 20.688 5.944 1.00 82.00 622 VAL A C 1
ATOM 4990 O O . VAL A 1 622 ? -8.647 21.361 6.783 1.00 82.00 622 VAL A O 1
ATOM 4993 N N . GLN A 1 623 ? -8.615 19.881 5.081 1.00 81.25 623 GLN A N 1
ATOM 4994 C CA . GLN A 1 623 ? -7.169 19.653 5.057 1.00 81.25 623 GLN A CA 1
ATOM 4995 C C . GLN A 1 623 ? -6.390 20.937 4.778 1.00 81.25 623 GLN A C 1
ATOM 4997 O O . GLN A 1 623 ? -5.393 21.191 5.432 1.00 81.25 623 GLN A O 1
ATOM 5002 N N . PHE A 1 624 ? -6.875 21.788 3.872 1.00 76.50 624 PHE A N 1
ATOM 5003 C CA . PHE A 1 624 ? -6.249 23.082 3.592 1.00 76.50 624 PHE A CA 1
ATOM 5004 C C . PHE A 1 624 ? -6.293 24.057 4.784 1.00 76.50 624 PHE A C 1
ATOM 5006 O O . PHE A 1 624 ? -5.451 24.947 4.886 1.00 76.50 624 PHE A O 1
ATOM 5013 N N . LYS A 1 625 ? -7.308 23.950 5.652 1.00 72.50 625 LYS A N 1
ATOM 5014 C CA . LYS A 1 625 ? -7.491 24.842 6.812 1.00 72.50 625 LYS A CA 1
ATOM 5015 C C . LYS A 1 625 ? -6.822 24.332 8.095 1.00 72.50 625 LYS A C 1
ATOM 5017 O O . LYS A 1 625 ? -6.720 25.120 9.037 1.00 72.50 625 LYS A O 1
ATOM 5022 N N . ALA A 1 626 ? -6.478 23.046 8.155 1.00 63.47 626 ALA A N 1
ATOM 5023 C CA . ALA A 1 626 ? -5.790 22.403 9.276 1.00 63.47 626 ALA A CA 1
ATOM 5024 C C . ALA A 1 626 ? -4.280 22.644 9.184 1.00 63.47 626 ALA A C 1
ATOM 5026 O O . ALA A 1 626 ? -3.666 22.823 10.262 1.00 63.47 626 ALA A O 1
#

Radius of gyration: 38.96 Å; Cα contacts (8 Å, |Δi|>4): 742; chains: 1; bounding box: 84×84×106 Å

Solvent-accessible surface area (backbone atoms only — not comparable to full-atom values): 38846 Å² total; per-residue (Å²): 135,93,51,70,65,56,52,51,54,18,58,78,41,50,76,24,58,31,78,95,33,61,54,44,69,42,42,55,40,47,48,55,50,50,58,43,56,75,55,71,70,78,45,55,29,44,80,52,57,46,78,79,67,53,71,49,72,56,98,88,39,79,44,70,77,50,76,65,54,31,50,50,53,32,67,71,71,67,57,59,102,61,82,67,65,56,84,48,31,39,34,35,61,46,81,55,98,87,40,32,22,32,40,36,41,28,72,68,76,39,36,34,39,40,37,40,78,48,49,72,96,46,54,97,61,77,49,82,55,80,46,78,90,80,59,41,55,69,82,78,43,42,50,55,50,56,54,36,54,22,56,57,53,73,49,90,68,73,67,60,89,72,48,47,78,46,30,36,34,36,72,52,84,76,34,46,34,47,44,50,34,50,54,53,50,53,49,33,28,75,65,29,69,42,67,101,72,73,75,40,83,80,80,74,88,80,73,59,59,55,60,37,37,50,58,62,50,53,56,69,76,68,54,85,83,60,61,65,70,63,51,53,69,52,56,76,46,86,44,60,62,50,54,55,47,37,54,50,51,36,50,58,48,46,78,67,30,68,75,61,75,66,66,81,83,82,77,85,76,90,76,87,88,83,91,81,87,84,82,84,85,86,88,81,91,82,82,87,78,98,67,90,72,77,80,52,70,67,60,52,51,50,51,52,53,58,69,72,49,77,86,81,55,95,60,76,74,90,51,92,46,60,84,38,78,91,58,38,46,32,46,61,74,70,56,72,77,74,49,91,82,54,80,70,73,70,62,91,68,74,58,50,98,41,64,64,80,63,76,53,31,33,35,70,45,91,59,57,68,51,74,67,66,78,54,76,79,72,56,53,57,67,74,78,48,59,70,71,76,64,101,77,74,56,76,78,65,80,59,54,65,76,57,75,30,69,31,66,80,60,89,83,57,100,60,90,66,51,49,77,53,84,55,50,44,81,39,24,62,70,54,51,51,61,56,28,73,75,44,76,66,47,27,46,33,42,76,71,69,32,37,42,97,88,74,23,37,55,43,81,36,62,73,78,60,63,72,96,73,54,76,91,76,54,84,83,81,82,86,77,90,76,88,87,87,90,74,96,70,91,82,72,100,61,88,71,54,65,59,82,62,80,74,89,62,102,58,39,88,52,74,58,88,77,88,46,65,42,66,30,27,55,33,45,43,63,70,52,70,69,38,96,59,76,72,91,72,82,57,67,42,83,37,54,51,42,53,33,10,36,46,71,44,31,50,44,75,56,100,88,49,72,50,77,40,70,50,73,40,57,49,56,35,35,57,37,87,87,78,65,42,76,33,25,59,65,29,52,66,58,44,52,47,44,40,49,71,47,48,42,51,51,52,58,77,69,45,50,87,85,46,48,85,73,55,51,86,42,55,68,53,38,62,75,73,105

Nearest PDB structures (foldseek):
  1tgz-assembly1_A  TM=6.267E-01  e=1.050E-05  Homo sapiens
  2xph-assembly1_A  TM=6.223E-01  e=5.083E-05  Homo sapiens
  3zo5-assembly1_A  TM=6.473E-01  e=1.118E-04  Homo sapiens
  2g4d-assembly2_C  TM=6.419E-01  e=4.321E-04  Homo sapiens

Organism: NCBI:txid870435